Protein AF-0000000072198452 (afdb_homodimer)

Solvent-accessible surface area (backbone atoms only — not comparable to full-atom values): 25017 Å² total; per-residue (Å²): 133,79,61,36,68,46,79,46,77,54,96,35,30,36,38,36,30,39,40,25,77,79,42,23,43,56,44,74,64,35,28,50,48,46,24,50,48,25,53,50,46,51,69,32,73,66,43,48,20,36,39,40,35,26,49,73,62,66,16,22,9,52,8,63,56,63,75,68,47,45,84,46,49,59,67,57,41,48,54,49,42,50,37,44,30,51,18,30,51,33,44,50,61,31,46,46,51,34,31,21,17,34,52,14,34,17,26,36,54,22,34,26,47,37,62,29,29,79,38,34,29,28,10,53,82,19,39,41,33,43,56,34,18,57,30,19,35,52,62,34,42,41,37,44,54,48,43,25,72,48,41,30,59,47,53,36,42,44,24,41,48,36,53,40,71,38,45,29,66,57,30,38,73,50,44,68,25,79,41,69,37,56,80,89,39,18,56,63,53,45,50,54,56,43,54,56,51,68,77,45,53,54,60,58,50,28,52,50,50,54,56,70,52,32,66,38,75,45,52,70,70,59,42,58,55,47,50,56,52,55,57,58,55,42,70,78,28,59,42,49,60,41,45,56,49,20,57,75,67,72,47,82,62,78,77,69,60,80,131,80,60,36,68,47,77,46,78,54,96,35,29,36,38,36,30,38,40,26,77,79,41,24,43,55,43,74,66,36,28,50,48,46,25,50,49,25,53,50,44,50,71,33,74,66,44,46,20,35,40,41,34,26,48,71,64,64,17,22,9,52,8,61,56,65,74,68,53,68,83,66,49,60,68,59,41,47,55,48,47,51,38,44,31,52,19,31,52,33,45,50,60,32,46,47,49,35,30,19,17,33,52,14,33,18,26,36,54,23,35,26,47,37,62,28,28,56,33,33,31,27,11,54,84,19,38,41,33,44,54,35,52,83,76,77,48,64,67,71,43,49,37,66,59,49,42,26,69,46,41,32,63,69,53,36,43,44,24,41,77,65,51,40,70,39,45,29,67,57,30,37,74,48,44,68,24,80,40,68,37,56,79,90,38,18,58,62,52,44,51,54,50,44,54,40,31,70,63,27,24,55,60,26,34,31,51,47,49,53,48,51,54,32,67,80,80,45,44,50,59,59,42,43,55,49,28,43,54,54,45,59,55,35,58,77,28,57,33,22,41,41,16,35,44,19,58,77,65,73,49,80,61,78,72,69,62,82

Radius of gyration: 24.89 Å; Cα contacts (8 Å, |Δi|>4): 1132; chains: 2; bounding box: 63×72×49 Å

pLDDT: mean 96.45, std 3.93, range [54.02, 98.96]

InterPro domains:
  IPR001753 Enoyl-CoA hydratase/isomerase-like domain [PF00378] (8-257)
  IPR014748 Enoyl-CoA hydratase, C-terminal [G3DSA:1.10.12.10] (199-258)
  IPR018376 Enoyl-CoA hydratase/isomerase, conserved site [PS00166] (99-119)
  IPR029045 ClpP/crotonase-like domain superfamily [SSF52096] (3-257)

Structure (mmCIF, N/CA/C/O backbone):
data_AF-0000000072198452-model_v1
#
loop_
_entity.id
_entity.type
_entity.pdbx_description
1 polymer 'Enoyl-CoA hydratase'
#
loop_
_atom_site.group_PDB
_atom_site.id
_atom_site.type_symbol
_atom_site.label_atom_id
_atom_site.label_alt_id
_atom_site.label_comp_id
_atom_site.label_asym_id
_atom_site.label_entity_id
_atom_site.label_seq_id
_atom_site.pdbx_PDB_ins_code
_atom_site.Cartn_x
_atom_site.Cartn_y
_atom_site.Cartn_z
_atom_site.occupancy
_atom_site.B_iso_or_equiv
_atom_site.auth_seq_id
_atom_site.auth_comp_id
_atom_site.auth_asym_id
_atom_site.auth_atom_id
_atom_site.pdbx_PDB_model_num
ATOM 1 N N . MET A 1 1 ? 22.131 -27.338 -8.025 1 56.17 1 MET A N 1
ATOM 2 C CA . MET A 1 1 ? 20.803 -27.574 -8.586 1 56.17 1 MET A CA 1
ATOM 3 C C . MET A 1 1 ? 20.227 -26.292 -9.179 1 56.17 1 MET A C 1
ATOM 5 O O . MET A 1 1 ? 20.443 -25.204 -8.643 1 56.17 1 MET A O 1
ATOM 9 N N . THR A 1 2 ? 19.768 -26.283 -10.493 1 77.41 2 THR A N 1
ATOM 10 C CA . THR A 1 2 ? 19.337 -25.104 -11.237 1 77.41 2 THR A CA 1
ATOM 11 C C . THR A 1 2 ? 18.02 -24.567 -10.685 1 77.41 2 THR A C 1
ATOM 13 O O . THR A 1 2 ? 17.123 -25.34 -10.344 1 77.41 2 THR A O 1
ATOM 16 N N . ALA A 1 3 ? 17.979 -23.236 -10.314 1 84.78 3 ALA A N 1
ATOM 17 C CA . ALA A 1 3 ? 16.757 -22.562 -9.882 1 84.78 3 ALA A CA 1
ATOM 18 C C . ALA A 1 3 ? 15.572 -22.958 -10.757 1 84.78 3 ALA A C 1
ATOM 20 O O . ALA A 1 3 ? 15.677 -22.97 -11.986 1 84.78 3 ALA A O 1
ATOM 21 N N . GLN A 1 4 ? 14.522 -23.516 -10.159 1 91.65 4 GLN A N 1
ATOM 22 C CA . GLN A 1 4 ? 13.349 -23.936 -10.918 1 91.65 4 GLN A CA 1
ATOM 23 C C . GLN A 1 4 ? 12.08 -23.821 -10.079 1 91.65 4 GLN A C 1
ATOM 25 O O . GLN A 1 4 ? 12.149 -23.626 -8.863 1 91.65 4 GLN A O 1
ATOM 30 N N . ILE A 1 5 ? 11.031 -23.885 -10.752 1 97.95 5 ILE A N 1
ATOM 31 C CA . ILE A 1 5 ? 9.722 -24.057 -10.132 1 97.95 5 ILE A CA 1
ATOM 32 C C . ILE A 1 5 ? 9.252 -25.499 -10.309 1 97.95 5 ILE A C 1
ATOM 34 O O . ILE A 1 5 ? 9.124 -25.983 -11.437 1 97.95 5 ILE A O 1
ATOM 38 N N . LYS A 1 6 ? 9.099 -26.188 -9.209 1 98.36 6 LYS A N 1
ATOM 39 C CA . LYS A 1 6 ? 8.575 -27.55 -9.246 1 98.36 6 LYS A CA 1
ATOM 40 C C . LYS A 1 6 ? 7.05 -27.551 -9.316 1 98.36 6 LYS A C 1
ATOM 42 O O . LYS A 1 6 ? 6.39 -26.801 -8.595 1 98.36 6 LYS A O 1
ATOM 47 N N . LEU A 1 7 ? 6.538 -28.346 -10.152 1 98.28 7 LEU A N 1
ATOM 48 C CA . LEU A 1 7 ? 5.096 -28.409 -10.365 1 98.28 7 LEU A CA 1
ATOM 49 C C . LEU A 1 7 ? 4.552 -29.787 -9.999 1 98.28 7 LEU A C 1
ATOM 51 O O . LEU A 1 7 ? 5.104 -30.807 -10.416 1 98.28 7 LEU A O 1
ATOM 55 N N . GLU A 1 8 ? 3.598 -29.853 -9.182 1 98.2 8 GLU A N 1
ATOM 56 C CA . GLU A 1 8 ? 2.792 -31.037 -8.9 1 98.2 8 GLU A CA 1
ATOM 57 C C . GLU A 1 8 ? 1.31 -30.768 -9.147 1 98.2 8 GLU A C 1
ATOM 59 O O . GLU A 1 8 ? 0.81 -29.685 -8.836 1 98.2 8 GLU A O 1
ATOM 64 N N . ARG A 1 9 ? 0.645 -31.709 -9.727 1 96.94 9 ARG A N 1
ATOM 65 C CA . ARG A 1 9 ? -0.787 -31.597 -9.986 1 96.94 9 ARG A CA 1
ATOM 66 C C . ARG A 1 9 ? -1.569 -32.643 -9.198 1 96.94 9 ARG A C 1
ATOM 68 O O . ARG A 1 9 ? -1.19 -33.816 -9.167 1 96.94 9 ARG A O 1
ATOM 75 N N . GLU A 1 10 ? -2.539 -32.153 -8.496 1 93.8 10 GLU A N 1
ATOM 76 C CA . GLU A 1 10 ? -3.414 -33.08 -7.785 1 93.8 10 GLU A CA 1
ATOM 77 C C . GLU A 1 10 ? -4.814 -32.497 -7.613 1 93.8 10 GLU A C 1
ATOM 79 O O . GLU A 1 10 ? -4.967 -31.358 -7.165 1 93.8 10 GLU A O 1
ATOM 84 N N . ASN A 1 11 ? -5.918 -33.289 -7.933 1 92.86 11 ASN A N 1
ATOM 85 C CA . ASN A 1 11 ? -7.308 -32.936 -7.666 1 92.86 11 ASN A CA 1
ATOM 86 C C . ASN A 1 11 ? -7.637 -31.534 -8.17 1 92.86 11 ASN A C 1
ATOM 88 O O . ASN A 1 11 ? -8.181 -30.714 -7.428 1 92.86 11 ASN A O 1
ATOM 92 N N . HIS A 1 12 ? -7.269 -31.114 -9.364 1 95.43 12 HIS A N 1
ATOM 93 C CA . HIS A 1 12 ? -7.56 -29.862 -10.054 1 95.43 12 HIS A CA 1
ATOM 94 C C . HIS A 1 12 ? -6.751 -28.71 -9.469 1 95.43 12 HIS A C 1
ATOM 96 O O . HIS A 1 12 ? -7.08 -27.541 -9.686 1 95.43 12 HIS A O 1
ATOM 102 N N . ILE A 1 13 ? -5.705 -29.116 -8.615 1 97.91 13 ILE A N 1
ATOM 103 C CA . ILE A 1 13 ? -4.859 -28.109 -7.981 1 97.91 13 ILE A CA 1
ATOM 104 C C . ILE A 1 13 ? -3.422 -28.258 -8.475 1 97.91 13 ILE A C 1
ATOM 106 O O . ILE A 1 13 ? -2.888 -29.369 -8.525 1 97.91 13 ILE A O 1
ATOM 110 N N . ALA A 1 14 ? -2.826 -27.213 -8.889 1 98.57 14 ALA A N 1
ATOM 111 C CA . ALA A 1 14 ? -1.399 -27.163 -9.196 1 98.57 14 ALA A CA 1
ATOM 112 C C . ALA A 1 14 ? -0.604 -26.606 -8.018 1 98.57 14 ALA A C 1
ATOM 114 O O . ALA A 1 14 ? -0.889 -25.508 -7.533 1 98.57 14 ALA A O 1
ATOM 115 N N . LYS A 1 15 ? 0.279 -27.351 -7.562 1 98.7 15 LYS A N 1
ATOM 116 C CA . LYS A 1 15 ? 1.199 -26.898 -6.523 1 98.7 15 LYS A CA 1
ATOM 117 C C . LYS A 1 15 ? 2.544 -26.491 -7.119 1 98.7 15 LYS A C 1
ATOM 119 O O . LYS A 1 15 ? 3.225 -27.307 -7.743 1 98.7 15 LYS A O 1
ATOM 124 N N . LEU A 1 16 ? 2.906 -25.322 -6.926 1 98.76 16 LEU A N 1
ATOM 125 C CA . LEU A 1 16 ? 4.183 -24.787 -7.384 1 98.76 16 LEU A CA 1
ATOM 126 C C . LEU A 1 16 ? 5.121 -24.535 -6.208 1 98.76 16 LEU A C 1
ATOM 128 O O . LEU A 1 16 ? 4.72 -23.936 -5.207 1 98.76 16 LEU A O 1
ATOM 132 N N . THR A 1 17 ? 6.338 -24.957 -6.341 1 98.8 17 THR A N 1
ATOM 133 C CA . THR A 1 17 ? 7.349 -24.731 -5.314 1 98.8 17 THR A CA 1
ATOM 134 C C . THR A 1 17 ? 8.549 -23.986 -5.892 1 98.8 17 THR A C 1
ATOM 136 O O . THR A 1 17 ? 9.205 -24.475 -6.814 1 98.8 17 THR A O 1
ATOM 139 N N . ILE A 1 18 ? 8.769 -22.809 -5.387 1 98.59 18 ILE A N 1
ATOM 140 C CA . ILE A 1 18 ? 9.991 -22.101 -5.753 1 98.59 18 ILE A CA 1
ATOM 141 C C . ILE A 1 18 ? 11.203 -22.839 -5.19 1 98.59 18 ILE A C 1
ATOM 143 O O . ILE A 1 18 ? 11.358 -22.951 -3.971 1 98.59 18 ILE A O 1
ATOM 147 N N . SER A 1 19 ? 12.076 -23.306 -6.08 1 98.19 19 SER A N 1
ATOM 148 C CA . SER A 1 19 ? 13.2 -24.119 -5.629 1 98.19 19 SER A CA 1
ATOM 149 C C . SER A 1 19 ? 14.527 -23.55 -6.119 1 98.19 19 SER A C 1
ATOM 151 O O . SER A 1 19 ? 14.978 -23.871 -7.22 1 98.19 19 SER A O 1
ATOM 153 N N . ASN A 1 20 ? 15.13 -22.725 -5.344 1 97.34 20 ASN A N 1
ATOM 154 C CA . ASN A 1 20 ? 16.476 -22.174 -5.464 1 97.34 20 ASN A CA 1
ATOM 155 C C . ASN A 1 20 ? 17.102 -21.922 -4.095 1 97.34 20 ASN A C 1
ATOM 157 O O . ASN A 1 20 ? 17.369 -20.776 -3.731 1 97.34 20 ASN A O 1
ATOM 161 N N . PRO A 1 21 ? 17.233 -23.004 -3.294 1 93.43 21 PRO A N 1
ATOM 162 C CA . PRO A 1 21 ? 17.77 -22.834 -1.942 1 93.43 21 PRO A CA 1
ATOM 163 C C . PRO A 1 21 ? 19.155 -22.191 -1.932 1 93.43 21 PRO A C 1
ATOM 165 O O . PRO A 1 21 ? 19.892 -22.29 -2.917 1 93.43 21 PRO A O 1
ATOM 168 N N . PRO A 1 22 ? 19.49 -21.505 -0.949 1 94.45 22 PRO A N 1
ATOM 169 C CA . PRO A 1 22 ? 18.77 -21.497 0.327 1 94.45 22 PRO A CA 1
ATOM 170 C C . PRO A 1 22 ? 17.712 -20.399 0.4 1 94.45 22 PRO A C 1
ATOM 172 O O . PRO A 1 22 ? 16.812 -20.459 1.242 1 94.45 22 PRO A O 1
ATOM 175 N N . ALA A 1 23 ? 17.734 -19.39 -0.453 1 96.31 23 ALA A N 1
ATOM 176 C CA . ALA A 1 23 ? 16.903 -18.209 -0.236 1 96.31 23 ALA A CA 1
ATOM 177 C C . ALA A 1 23 ? 15.791 -18.122 -1.277 1 96.31 23 ALA A C 1
ATOM 179 O O . ALA A 1 23 ? 14.967 -17.205 -1.239 1 96.31 23 ALA A O 1
ATOM 180 N N . ASN A 1 24 ? 15.737 -19.081 -2.238 1 97.9 24 ASN A N 1
ATOM 181 C CA . ASN A 1 24 ? 14.714 -19.142 -3.277 1 97.9 24 ASN A CA 1
ATOM 182 C C . ASN A 1 24 ? 14.633 -17.835 -4.061 1 97.9 24 ASN A C 1
ATOM 184 O O . ASN A 1 24 ? 13.546 -17.288 -4.253 1 97.9 24 ASN A O 1
ATOM 188 N N . THR A 1 25 ? 15.77 -17.328 -4.512 1 97.65 25 THR A N 1
ATOM 189 C CA . THR A 1 25 ? 15.816 -16.114 -5.32 1 97.65 25 THR A CA 1
ATOM 190 C C . THR A 1 25 ? 15.323 -16.388 -6.738 1 97.65 25 THR A C 1
ATOM 192 O O . THR A 1 25 ? 15.499 -17.492 -7.259 1 97.65 25 THR A O 1
ATOM 195 N N . TRP A 1 26 ? 14.83 -15.371 -7.313 1 97.73 26 TRP A N 1
ATOM 196 C CA . TRP A 1 26 ? 14.35 -15.453 -8.689 1 97.73 26 TRP A CA 1
ATOM 197 C C . TRP A 1 26 ? 15.495 -15.262 -9.678 1 97.73 26 TRP A C 1
ATOM 199 O O . TRP A 1 26 ? 16.371 -14.419 -9.468 1 97.73 26 TRP A O 1
ATOM 209 N N . THR A 1 27 ? 15.48 -15.995 -10.702 1 96.68 27 THR A N 1
ATOM 210 C CA . THR A 1 27 ? 16.344 -15.817 -11.864 1 96.68 27 THR A CA 1
ATOM 211 C C . THR A 1 27 ? 15.52 -15.493 -13.107 1 96.68 27 THR A C 1
ATOM 213 O O . THR A 1 27 ? 14.298 -15.652 -13.106 1 96.68 27 THR A O 1
ATOM 216 N N . LEU A 1 28 ? 16.238 -15.013 -14.101 1 96.07 28 LEU A N 1
ATOM 217 C CA . LEU A 1 28 ? 15.542 -14.765 -15.359 1 96.07 28 LEU A CA 1
ATOM 218 C C . LEU A 1 28 ? 14.83 -16.024 -15.843 1 96.07 28 LEU A C 1
ATOM 220 O O . LEU A 1 28 ? 13.684 -15.96 -16.293 1 96.07 28 LEU A O 1
ATOM 224 N N . GLU A 1 29 ? 15.438 -17.114 -15.68 1 96.47 29 GLU A N 1
ATOM 225 C CA . GLU A 1 29 ? 14.896 -18.392 -16.132 1 96.47 29 GLU A CA 1
ATOM 226 C C . GLU A 1 29 ? 13.662 -18.784 -15.324 1 96.47 29 GLU A C 1
ATOM 228 O O . GLU A 1 29 ? 12.637 -19.166 -15.893 1 96.47 29 GLU A O 1
ATOM 233 N N . SER A 1 30 ? 13.762 -18.724 -14.032 1 97.7 30 SER A N 1
ATOM 234 C CA . SER A 1 30 ? 12.632 -19.141 -13.208 1 97.7 30 SER A CA 1
ATOM 235 C C . SER A 1 30 ? 11.455 -18.182 -13.358 1 97.7 30 SER A C 1
ATOM 237 O O . SER A 1 30 ? 10.297 -18.595 -13.272 1 97.7 30 SER A O 1
ATOM 239 N N . LEU A 1 31 ? 11.699 -16.9 -13.568 1 98.26 31 LEU A N 1
ATOM 240 C CA . LEU A 1 31 ? 10.633 -15.939 -13.833 1 98.26 31 LEU A CA 1
ATOM 241 C C . LEU A 1 31 ? 9.913 -16.272 -15.136 1 98.26 31 LEU A C 1
ATOM 243 O O . LEU A 1 31 ? 8.681 -16.267 -15.187 1 98.26 31 LEU A O 1
ATOM 247 N N . ASN A 1 32 ? 10.674 -16.542 -16.141 1 98.19 32 ASN A N 1
ATOM 248 C CA . ASN A 1 32 ? 10.071 -16.95 -17.406 1 98.19 32 ASN A CA 1
ATOM 249 C C . ASN A 1 32 ? 9.277 -18.244 -17.256 1 98.19 32 ASN A C 1
ATOM 251 O O . ASN A 1 32 ? 8.204 -18.39 -17.845 1 98.19 32 ASN A O 1
ATOM 255 N N . GLN A 1 33 ? 9.8 -19.132 -16.527 1 98.59 33 GLN A N 1
ATOM 256 C CA . GLN A 1 33 ? 9.098 -20.38 -16.248 1 98.59 33 GLN A CA 1
ATOM 257 C C . GLN A 1 33 ? 7.761 -20.117 -15.561 1 98.59 33 GLN A C 1
ATOM 259 O O . GLN A 1 33 ? 6.747 -20.724 -15.912 1 98.59 33 GLN A O 1
ATOM 264 N N . LEU A 1 34 ? 7.749 -19.25 -14.58 1 98.64 34 LEU A N 1
ATOM 265 C CA . LEU A 1 34 ? 6.509 -18.923 -13.883 1 98.64 34 LEU A CA 1
ATOM 266 C C . LEU A 1 34 ? 5.476 -18.354 -14.849 1 98.64 34 LEU A C 1
ATOM 268 O O . LEU A 1 34 ? 4.3 -18.722 -14.794 1 98.64 34 LEU A O 1
ATOM 272 N N . LYS A 1 35 ? 5.908 -17.412 -15.656 1 98.67 35 LYS A N 1
ATOM 273 C CA . LYS A 1 35 ? 5.022 -16.833 -16.662 1 98.67 35 LYS A CA 1
ATOM 274 C C . LYS A 1 35 ? 4.398 -17.918 -17.536 1 98.67 35 LYS A C 1
ATOM 276 O O . LYS A 1 35 ? 3.179 -17.955 -17.714 1 98.67 35 LYS A O 1
ATOM 281 N N . GLU A 1 36 ? 5.197 -18.786 -17.989 1 98.57 36 GLU A N 1
ATOM 282 C CA . GLU A 1 36 ? 4.738 -19.854 -18.872 1 98.57 36 GLU A CA 1
ATOM 283 C C . GLU A 1 36 ? 3.787 -20.801 -18.146 1 98.57 36 GLU A C 1
ATOM 285 O O . GLU A 1 36 ? 2.756 -21.195 -18.696 1 98.57 36 GLU A O 1
ATOM 290 N N . LEU A 1 37 ? 4.159 -21.145 -16.94 1 98.46 37 LEU A N 1
ATOM 291 C CA . LEU A 1 37 ? 3.321 -22.044 -16.153 1 98.46 37 LEU A CA 1
ATOM 292 C C . LEU A 1 37 ? 1.958 -21.417 -15.88 1 98.46 37 LEU A C 1
ATOM 294 O O . LEU A 1 37 ? 0.931 -22.093 -15.968 1 98.46 37 LEU A O 1
ATOM 298 N N . ALA A 1 38 ? 1.957 -20.153 -15.501 1 98.48 38 ALA A N 1
ATOM 299 C CA . ALA A 1 38 ? 0.697 -19.469 -15.223 1 98.48 38 ALA A CA 1
ATOM 300 C C . ALA A 1 38 ? -0.224 -19.501 -16.44 1 98.48 38 ALA A C 1
ATOM 302 O O . ALA A 1 38 ? -1.42 -19.778 -16.314 1 98.48 38 ALA A O 1
ATOM 303 N N . ILE A 1 39 ? 0.309 -19.244 -17.573 1 98.22 39 ILE A N 1
ATOM 304 C CA . ILE A 1 39 ? -0.455 -19.231 -18.815 1 98.22 39 ILE A CA 1
ATOM 305 C C . ILE A 1 39 ? -0.933 -20.644 -19.142 1 98.22 39 ILE A C 1
ATOM 307 O O . ILE A 1 39 ? -2.105 -20.85 -19.468 1 98.22 39 ILE A O 1
ATOM 311 N N . GLU A 1 40 ? 0.002 -21.616 -19.018 1 98.12 40 GLU A N 1
ATOM 312 C CA . GLU A 1 40 ? -0.327 -23.013 -19.285 1 98.12 40 GLU A CA 1
ATOM 313 C C . GLU A 1 40 ? -1.455 -23.497 -18.379 1 98.12 40 GLU A C 1
ATOM 315 O O . GLU A 1 40 ? -2.41 -24.121 -18.847 1 98.12 40 GLU A O 1
ATOM 320 N N . LEU A 1 41 ? -1.324 -23.237 -17.165 1 97.69 41 LEU A N 1
ATOM 321 C CA . LEU A 1 41 ? -2.289 -23.716 -16.18 1 97.69 41 LEU A CA 1
ATOM 322 C C . LEU A 1 41 ? -3.639 -23.033 -16.367 1 97.69 41 LEU A C 1
ATOM 324 O O . LEU A 1 41 ? -4.685 -23.641 -16.13 1 97.69 41 LEU A O 1
ATOM 328 N N . SER A 1 42 ? -3.665 -21.797 -16.806 1 96.28 42 SER A N 1
ATOM 329 C CA . SER A 1 42 ? -4.907 -21.093 -17.11 1 96.28 42 SER A CA 1
ATOM 330 C C . SER A 1 42 ? -5.639 -21.742 -18.28 1 96.28 42 SER A C 1
ATOM 332 O O . SER A 1 42 ? -6.868 -21.688 -18.357 1 96.28 42 SER A O 1
ATOM 334 N N . ASN A 1 43 ? -4.87 -22.323 -19.129 1 95.35 43 ASN A N 1
ATOM 335 C CA . ASN A 1 43 ? -5.442 -22.934 -20.324 1 95.35 43 ASN A CA 1
ATOM 336 C C . ASN A 1 43 ? -5.772 -24.407 -20.096 1 95.35 43 ASN A C 1
ATOM 338 O O . ASN A 1 43 ? -6.321 -25.068 -20.979 1 95.35 43 ASN A O 1
ATOM 342 N N . ASP A 1 44 ? -5.367 -24.94 -18.997 1 95.35 44 ASP A N 1
ATOM 343 C CA . ASP A 1 44 ? -5.684 -26.316 -18.626 1 95.35 44 ASP A CA 1
ATOM 344 C C . ASP A 1 44 ? -7.018 -26.392 -17.888 1 95.35 44 ASP A C 1
ATOM 346 O O . ASP A 1 44 ? -7.101 -26.047 -16.708 1 95.35 44 ASP A O 1
ATOM 350 N N . ARG A 1 45 ? -8.014 -26.911 -18.478 1 92.66 45 ARG A N 1
ATOM 351 C CA . ARG A 1 45 ? -9.379 -26.925 -17.964 1 92.66 45 ARG A CA 1
ATOM 352 C C . ARG A 1 45 ? -9.489 -27.81 -16.727 1 92.66 45 ARG A C 1
ATOM 354 O O . ARG A 1 45 ? -10.489 -27.759 -16.007 1 92.66 45 ARG A O 1
ATOM 361 N N . SER A 1 46 ? -8.494 -28.607 -16.52 1 94.67 46 SER A N 1
ATOM 362 C CA . SER A 1 46 ? -8.544 -29.502 -15.368 1 94.67 46 SER A CA 1
ATOM 363 C C . SER A 1 46 ? -7.987 -28.827 -14.119 1 94.67 46 SER A C 1
ATOM 365 O O . SER A 1 46 ? -8.056 -29.386 -13.022 1 94.67 46 SER A O 1
ATOM 367 N N . ILE A 1 47 ? -7.442 -27.654 -14.204 1 96.68 47 ILE A N 1
ATOM 368 C CA . ILE A 1 47 ? -6.841 -26.958 -13.071 1 96.68 47 ILE A CA 1
ATOM 369 C C . ILE A 1 47 ? -7.719 -25.777 -12.665 1 96.68 47 ILE A C 1
ATOM 371 O O . ILE A 1 47 ? -8.009 -24.901 -13.484 1 96.68 47 ILE A O 1
ATOM 375 N N . TYR A 1 48 ? -8.111 -25.771 -11.368 1 96.92 48 TYR A N 1
ATOM 376 C CA . TYR A 1 48 ? -9.021 -24.748 -10.865 1 96.92 48 TYR A CA 1
ATOM 377 C C . TYR A 1 48 ? -8.305 -23.805 -9.905 1 96.92 48 TYR A C 1
ATOM 379 O O . TYR A 1 48 ? -8.757 -22.68 -9.678 1 96.92 48 TYR A O 1
ATOM 387 N N . ALA A 1 49 ? -7.236 -24.314 -9.308 1 98.18 49 ALA A N 1
ATOM 388 C CA . ALA A 1 49 ? -6.522 -23.527 -8.306 1 98.18 49 ALA A CA 1
ATOM 389 C C . ALA A 1 49 ? -5.02 -23.793 -8.369 1 98.18 49 ALA A C 1
ATOM 391 O O . ALA A 1 49 ? -4.585 -24.802 -8.928 1 98.18 49 ALA A O 1
ATOM 392 N N . LEU A 1 50 ? -4.358 -22.859 -7.864 1 98.4 50 LEU A N 1
ATOM 393 C CA . LEU A 1 50 ? -2.901 -22.904 -7.805 1 98.4 50 LEU A CA 1
ATOM 394 C C . LEU A 1 50 ? -2.4 -22.503 -6.421 1 98.4 50 LEU A C 1
ATOM 396 O O . LEU A 1 50 ? -2.897 -21.54 -5.832 1 98.4 50 LEU A O 1
ATOM 400 N N . VAL A 1 51 ? -1.473 -23.316 -5.839 1 98.86 51 VAL A N 1
ATOM 401 C CA . VAL A 1 51 ? -0.836 -22.994 -4.566 1 98.86 51 VAL A CA 1
ATOM 402 C C . VAL A 1 51 ? 0.66 -22.775 -4.777 1 98.86 51 VAL A C 1
ATOM 404 O O . VAL A 1 51 ? 1.335 -23.606 -5.39 1 98.86 51 VAL A O 1
ATOM 407 N N . LEU A 1 52 ? 1.166 -21.681 -4.357 1 98.91 52 LEU A N 1
ATOM 408 C CA . LEU A 1 52 ? 2.573 -21.319 -4.489 1 98.91 52 LEU A CA 1
ATOM 409 C C . LEU A 1 52 ? 3.263 -21.314 -3.13 1 98.91 52 LEU A C 1
ATOM 411 O O . LEU A 1 52 ? 2.77 -20.701 -2.181 1 98.91 52 LEU A O 1
ATOM 415 N N . THR A 1 53 ? 4.385 -22.042 -2.998 1 98.84 53 THR A N 1
ATOM 416 C CA . THR A 1 53 ? 5.143 -22.078 -1.752 1 98.84 53 THR A CA 1
ATOM 417 C C . THR A 1 53 ? 6.643 -22.1 -2.032 1 98.84 53 THR A C 1
ATOM 419 O O . THR A 1 53 ? 7.063 -22.199 -3.186 1 98.84 53 THR A O 1
ATOM 422 N N . GLY A 1 54 ? 7.458 -21.838 -0.992 1 98.58 54 GLY A N 1
ATOM 423 C CA . GLY A 1 54 ? 8.905 -21.903 -1.119 1 98.58 54 GLY A CA 1
ATOM 424 C C . GLY A 1 54 ? 9.494 -23.194 -0.584 1 98.58 54 GLY A C 1
ATOM 425 O O . GLY A 1 54 ? 9.011 -23.738 0.411 1 98.58 54 GLY A O 1
ATOM 426 N N . GLU A 1 55 ? 10.521 -23.637 -1.229 1 98.05 55 GLU A N 1
ATOM 427 C CA . GLU A 1 55 ? 11.212 -24.829 -0.747 1 98.05 55 GLU A CA 1
ATOM 428 C C . GLU A 1 55 ? 11.945 -24.55 0.563 1 98.05 55 GLU A C 1
ATOM 430 O O . GLU A 1 55 ? 12.634 -23.536 0.691 1 98.05 55 GLU A O 1
ATOM 435 N N . GLY A 1 56 ? 11.8 -25.448 1.53 1 95.98 56 GLY A N 1
ATOM 436 C CA . GLY A 1 56 ? 12.463 -25.283 2.814 1 95.98 56 GLY A CA 1
ATOM 437 C C . GLY A 1 56 ? 11.618 -24.535 3.829 1 95.98 56 GLY A C 1
ATOM 438 O O . GLY A 1 56 ? 10.409 -24.383 3.646 1 95.98 56 GLY A O 1
ATOM 439 N N . GLU A 1 57 ? 12.299 -24.022 4.889 1 94.26 57 GLU A N 1
ATOM 440 C CA . GLU A 1 57 ? 11.507 -23.478 5.989 1 94.26 57 GLU A CA 1
ATOM 441 C C . GLU A 1 57 ? 11.929 -22.048 6.316 1 94.26 57 GLU A C 1
ATOM 443 O O . GLU A 1 57 ? 11.229 -21.34 7.044 1 94.26 57 GLU A O 1
ATOM 448 N N . LYS A 1 58 ? 12.998 -21.647 5.762 1 96.93 58 LYS A N 1
ATOM 449 C CA . LYS A 1 58 ? 13.543 -20.36 6.183 1 96.93 58 LYS A CA 1
ATOM 450 C C . LYS A 1 58 ? 13.022 -19.228 5.302 1 96.93 58 LYS A C 1
ATOM 452 O O . LYS A 1 58 ? 12.616 -18.178 5.806 1 96.93 58 LYS A O 1
ATOM 457 N N . PHE A 1 59 ? 13.094 -19.508 3.971 1 97.97 59 PHE A N 1
ATOM 458 C CA . PHE A 1 59 ? 12.655 -18.481 3.033 1 97.97 59 PHE A CA 1
ATOM 459 C C . PHE A 1 59 ? 11.489 -18.982 2.189 1 97.97 59 PHE A C 1
ATOM 461 O O . PHE A 1 59 ? 11.535 -20.091 1.654 1 97.97 59 PHE A O 1
ATOM 468 N N . PHE A 1 60 ? 10.458 -18.252 2.144 1 98.69 60 PHE A N 1
ATOM 469 C CA . PHE A 1 60 ? 9.538 -18.365 1.018 1 98.69 60 PHE A CA 1
ATOM 470 C C . PHE A 1 60 ? 10.221 -17.957 -0.282 1 98.69 60 PHE A C 1
ATOM 472 O O . PHE A 1 60 ? 10.408 -18.785 -1.177 1 98.69 60 PHE A O 1
ATOM 479 N N . SER A 1 61 ? 10.73 -16.688 -0.257 1 98.6 61 SER A N 1
ATOM 480 C CA . SER A 1 61 ? 11.623 -16.174 -1.291 1 98.6 61 SER A CA 1
ATOM 481 C C . SER A 1 61 ? 12.263 -14.857 -0.865 1 98.6 61 SER A C 1
ATOM 483 O O . SER A 1 61 ? 11.591 -13.987 -0.307 1 98.6 61 SER A O 1
ATOM 485 N N . ALA A 1 62 ? 13.526 -14.705 -1.213 1 97.35 62 ALA A N 1
ATOM 486 C CA . ALA A 1 62 ? 14.262 -13.49 -0.874 1 97.35 62 ALA A CA 1
ATOM 487 C C . ALA A 1 62 ? 14.272 -12.51 -2.044 1 97.35 62 ALA A C 1
ATOM 489 O O . ALA A 1 62 ? 14.987 -11.506 -2.015 1 97.35 62 ALA A O 1
ATOM 490 N N . GLY A 1 63 ? 13.572 -12.844 -3.058 1 96.73 63 GLY A N 1
ATOM 491 C CA . GLY A 1 63 ? 13.478 -11.933 -4.188 1 96.73 63 GLY A CA 1
ATOM 492 C C . GLY A 1 63 ? 14.649 -12.047 -5.145 1 96.73 63 GLY A C 1
ATOM 493 O O . GLY A 1 63 ? 15.091 -13.152 -5.466 1 96.73 63 GLY A O 1
ATOM 494 N N . ALA A 1 64 ? 15.089 -10.967 -5.684 1 94.2 64 ALA A N 1
ATOM 495 C CA . ALA A 1 64 ? 16.14 -10.937 -6.698 1 94.2 64 ALA A CA 1
ATOM 496 C C . ALA A 1 64 ? 17.522 -11.051 -6.06 1 94.2 64 ALA A C 1
ATOM 498 O O . ALA A 1 64 ? 17.723 -10.624 -4.921 1 94.2 64 ALA A O 1
ATOM 499 N N . ASP A 1 65 ? 18.393 -11.644 -6.832 1 92.99 65 ASP A N 1
ATOM 500 C CA . ASP A 1 65 ? 19.811 -11.563 -6.495 1 92.99 65 ASP A CA 1
ATOM 501 C C . ASP A 1 65 ? 20.379 -10.187 -6.838 1 92.99 65 ASP A C 1
ATOM 503 O O . ASP A 1 65 ? 20.45 -9.814 -8.011 1 92.99 65 ASP A O 1
ATOM 507 N N . LEU A 1 66 ? 20.81 -9.481 -5.893 1 92.73 66 LEU A N 1
ATOM 508 C CA . LEU A 1 66 ? 21.229 -8.093 -6.053 1 92.73 66 LEU A CA 1
ATOM 509 C C . LEU A 1 66 ? 22.457 -7.996 -6.952 1 92.73 66 LEU A C 1
ATOM 511 O O . LEU A 1 66 ? 22.765 -6.923 -7.476 1 92.73 66 LEU A O 1
ATOM 515 N N . ASN A 1 67 ? 23.211 -9.11 -7.09 1 92.42 67 ASN A N 1
ATOM 516 C CA . ASN A 1 67 ? 24.352 -9.121 -7.999 1 92.42 67 ASN A CA 1
ATOM 517 C C . ASN A 1 67 ? 23.94 -8.74 -9.419 1 92.42 67 ASN A C 1
ATOM 519 O O . ASN A 1 67 ? 24.74 -8.183 -10.173 1 92.42 67 ASN A O 1
ATOM 523 N N . ASN A 1 68 ? 22.699 -8.963 -9.679 1 91.23 68 ASN A N 1
ATOM 524 C CA . ASN A 1 68 ? 22.186 -8.68 -11.015 1 91.23 68 ASN A CA 1
ATOM 525 C C . ASN A 1 68 ? 22.126 -7.18 -11.287 1 91.23 68 ASN A C 1
ATOM 527 O O . ASN A 1 68 ? 21.961 -6.759 -12.434 1 91.23 68 ASN A O 1
ATOM 531 N N . PHE A 1 69 ? 22.31 -6.381 -10.249 1 92.74 69 PHE A N 1
ATOM 532 C CA . PHE A 1 69 ? 22.135 -4.942 -10.403 1 92.74 69 PHE A CA 1
ATOM 533 C C . PHE A 1 69 ? 23.416 -4.199 -10.043 1 92.74 69 PHE A C 1
ATOM 535 O O . PHE A 1 69 ? 23.458 -2.968 -10.083 1 92.74 69 PHE A O 1
ATOM 542 N N . ALA A 1 70 ? 24.394 -4.877 -9.675 1 91.34 70 ALA A N 1
ATOM 543 C CA . ALA A 1 70 ? 25.616 -4.308 -9.112 1 91.34 70 ALA A CA 1
ATOM 544 C C . ALA A 1 70 ? 26.387 -3.517 -10.165 1 91.34 70 ALA A C 1
ATOM 546 O O . ALA A 1 70 ? 27.051 -2.528 -9.844 1 91.34 70 ALA A O 1
ATOM 547 N N . SER A 1 71 ? 26.325 -3.913 -11.427 1 89.54 71 SER A N 1
ATOM 548 C CA . SER A 1 71 ? 27.097 -3.299 -12.502 1 89.54 71 SER A CA 1
ATOM 549 C C . SER A 1 71 ? 26.504 -1.954 -12.909 1 89.54 71 SER A C 1
ATOM 551 O O . SER A 1 71 ? 27.162 -1.157 -13.581 1 89.54 71 SER A O 1
ATOM 553 N N . GLY A 1 72 ? 25.242 -1.79 -12.593 1 88.99 72 GLY A N 1
ATOM 554 C CA . GLY A 1 72 ? 24.56 -0.588 -13.047 1 88.99 72 GLY A CA 1
ATOM 555 C C . GLY A 1 72 ? 24.131 -0.658 -14.5 1 88.99 72 GLY A C 1
ATOM 556 O O . GLY A 1 72 ? 23.709 0.346 -15.078 1 88.99 72 GLY A O 1
ATOM 557 N N . ASP A 1 73 ? 24.232 -1.826 -15.096 1 91.19 73 ASP A N 1
ATOM 558 C CA . ASP A 1 73 ? 23.849 -2.014 -16.492 1 91.19 73 ASP A CA 1
ATOM 559 C C . ASP A 1 73 ? 22.336 -1.908 -16.667 1 91.19 73 ASP A C 1
ATOM 561 O O . ASP A 1 73 ? 21.594 -2.803 -16.256 1 91.19 73 ASP A O 1
ATOM 565 N N . LYS A 1 74 ? 21.981 -0.919 -17.353 1 92.36 74 LYS A N 1
ATOM 566 C CA . LYS A 1 74 ? 20.563 -0.612 -17.517 1 92.36 74 LYS A CA 1
ATOM 567 C C . LYS A 1 74 ? 19.861 -1.683 -18.346 1 92.36 74 LYS A C 1
ATOM 569 O O . LYS A 1 74 ? 18.69 -1.99 -18.11 1 92.36 74 LYS A O 1
ATOM 574 N N . SER A 1 75 ? 20.519 -2.232 -19.321 1 94.1 75 SER A N 1
ATOM 575 C CA . SER A 1 75 ? 19.914 -3.255 -20.167 1 94.1 75 SER A CA 1
ATOM 576 C C . SER A 1 75 ? 19.6 -4.517 -19.371 1 94.1 75 SER A C 1
ATOM 578 O O . SER A 1 75 ? 18.507 -5.074 -19.485 1 94.1 75 SER A O 1
ATOM 580 N N . GLN A 1 76 ? 20.526 -4.898 -18.596 1 93.41 76 GLN A N 1
ATOM 581 C CA . GLN A 1 76 ? 20.312 -6.066 -17.748 1 93.41 76 GLN A CA 1
ATOM 582 C C . GLN A 1 76 ? 19.192 -5.818 -16.742 1 93.41 76 GLN A C 1
ATOM 584 O O . GLN A 1 76 ? 18.364 -6.698 -16.497 1 93.41 76 GLN A O 1
ATOM 589 N N . ALA A 1 77 ? 19.236 -4.651 -16.197 1 94.43 77 ALA A N 1
ATOM 590 C CA . ALA A 1 77 ? 18.194 -4.276 -15.245 1 94.43 77 ALA A CA 1
ATOM 591 C C . ALA A 1 77 ? 16.817 -4.294 -15.903 1 94.43 77 ALA A C 1
ATOM 593 O O . ALA A 1 77 ? 15.839 -4.737 -15.297 1 94.43 77 ALA A O 1
ATOM 594 N N . ALA A 1 78 ? 16.752 -3.806 -17.132 1 95.75 78 ALA A N 1
ATOM 595 C CA . ALA A 1 78 ? 15.497 -3.788 -17.879 1 95.75 78 ALA A CA 1
ATOM 596 C C . ALA A 1 78 ? 14.972 -5.203 -18.104 1 95.75 78 ALA A C 1
ATOM 598 O O . ALA A 1 78 ? 13.782 -5.467 -17.915 1 95.75 78 ALA A O 1
ATOM 599 N N . ASP A 1 79 ? 15.838 -6.073 -18.482 1 96 79 ASP A N 1
ATOM 600 C CA . ASP A 1 79 ? 15.45 -7.462 -18.71 1 96 79 ASP A CA 1
ATOM 601 C C . ASP A 1 79 ? 14.851 -8.079 -17.448 1 96 79 ASP A C 1
ATOM 603 O O . ASP A 1 79 ? 13.811 -8.739 -17.508 1 96 79 ASP A O 1
ATOM 607 N N . MET A 1 80 ? 15.485 -7.79 -16.362 1 95.43 80 MET A N 1
ATOM 608 C CA . MET A 1 80 ? 15.011 -8.338 -15.094 1 95.43 80 MET A CA 1
ATOM 609 C C . MET A 1 80 ? 13.673 -7.721 -14.7 1 95.43 80 MET A C 1
ATOM 611 O O . MET A 1 80 ? 12.747 -8.434 -14.311 1 95.43 80 MET A O 1
ATOM 615 N N . ALA A 1 81 ? 13.579 -6.436 -14.811 1 96.24 81 ALA A N 1
ATOM 616 C CA . ALA A 1 81 ? 12.351 -5.733 -14.449 1 96.24 81 ALA A CA 1
ATOM 617 C C . ALA A 1 81 ? 11.167 -6.239 -15.268 1 96.24 81 ALA A C 1
ATOM 619 O O . ALA A 1 81 ? 10.086 -6.48 -14.725 1 96.24 81 ALA A O 1
ATOM 620 N N . PHE A 1 82 ? 11.35 -6.448 -16.543 1 97.14 82 PHE A N 1
ATOM 621 C CA . PHE A 1 82 ? 10.294 -6.936 -17.423 1 97.14 82 PHE A CA 1
ATOM 622 C C . PHE A 1 82 ? 9.925 -8.374 -17.079 1 97.14 82 PHE A C 1
ATOM 624 O O . PHE A 1 82 ? 8.744 -8.725 -17.043 1 97.14 82 PHE A O 1
ATOM 631 N N . ALA A 1 83 ? 10.935 -9.153 -16.825 1 97.78 83 ALA A N 1
ATOM 632 C CA . ALA A 1 83 ? 10.672 -10.549 -16.484 1 97.78 83 ALA A CA 1
ATOM 633 C C . ALA A 1 83 ? 9.855 -10.655 -15.2 1 97.78 83 ALA A C 1
ATOM 635 O O . ALA A 1 83 ? 8.891 -11.42 -15.132 1 97.78 83 ALA A O 1
ATOM 636 N N . PHE A 1 84 ? 10.217 -9.877 -14.198 1 98.02 84 PHE A N 1
ATOM 637 C CA . PHE A 1 84 ? 9.456 -9.829 -12.956 1 98.02 84 PHE A CA 1
ATOM 638 C C . PHE A 1 84 ? 8.012 -9.421 -13.222 1 98.02 84 PHE A C 1
ATOM 640 O O . PHE A 1 84 ? 7.08 -10.115 -12.811 1 98.02 84 PHE A O 1
ATOM 647 N N . GLY A 1 85 ? 7.86 -8.303 -13.868 1 97.77 85 GLY A N 1
ATOM 648 C CA . GLY A 1 85 ? 6.535 -7.77 -14.141 1 97.77 85 GLY A CA 1
ATOM 649 C C . GLY A 1 85 ? 5.648 -8.738 -14.902 1 97.77 85 GLY A C 1
ATOM 650 O O . GLY A 1 85 ? 4.517 -9.006 -14.491 1 97.77 85 GLY A O 1
ATOM 651 N N . GLU A 1 86 ? 6.159 -9.298 -15.975 1 97.97 86 GLU A N 1
ATOM 652 C CA . GLU A 1 86 ? 5.381 -10.194 -16.826 1 97.97 86 GLU A CA 1
ATOM 653 C C . GLU A 1 86 ? 4.994 -11.467 -16.079 1 97.97 86 GLU A C 1
ATOM 655 O O . GLU A 1 86 ? 3.873 -11.959 -16.22 1 97.97 86 GLU A O 1
ATOM 660 N N . ALA A 1 87 ? 5.928 -11.97 -15.338 1 98.64 87 ALA A N 1
ATOM 661 C CA . ALA A 1 87 ? 5.664 -13.205 -14.604 1 98.64 87 ALA A CA 1
ATOM 662 C C . ALA A 1 87 ? 4.568 -12.999 -13.562 1 98.64 87 ALA A C 1
ATOM 664 O O . ALA A 1 87 ? 3.615 -13.78 -13.492 1 98.64 87 ALA A O 1
ATOM 665 N N . PHE A 1 88 ? 4.667 -11.964 -12.791 1 98.75 88 PHE A N 1
ATOM 666 C CA . PHE A 1 88 ? 3.734 -11.753 -11.691 1 98.75 88 PHE A CA 1
ATOM 667 C C . PHE A 1 88 ? 2.383 -11.277 -12.21 1 98.75 88 PHE A C 1
ATOM 669 O O . PHE A 1 88 ? 1.341 -11.603 -11.638 1 98.75 88 PHE A O 1
ATOM 676 N N . GLU A 1 89 ? 2.361 -10.541 -13.302 1 98.1 89 GLU A N 1
ATOM 677 C CA . GLU A 1 89 ? 1.102 -10.167 -13.939 1 98.1 89 GLU A CA 1
ATOM 678 C C . GLU A 1 89 ? 0.387 -11.389 -14.509 1 98.1 89 GLU A C 1
ATOM 680 O O . GLU A 1 89 ? -0.839 -11.49 -14.429 1 98.1 89 GLU A O 1
ATOM 685 N N . ALA A 1 90 ? 1.194 -12.29 -15.103 1 98.47 90 ALA A N 1
ATOM 686 C CA . ALA A 1 90 ? 0.604 -13.529 -15.603 1 98.47 90 ALA A C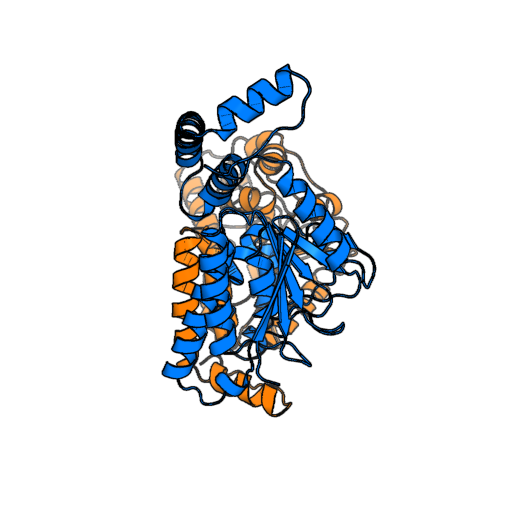A 1
ATOM 687 C C . ALA A 1 90 ? -0.017 -14.338 -14.468 1 98.47 90 ALA A C 1
ATOM 689 O O . ALA A 1 90 ? -1.106 -14.896 -14.619 1 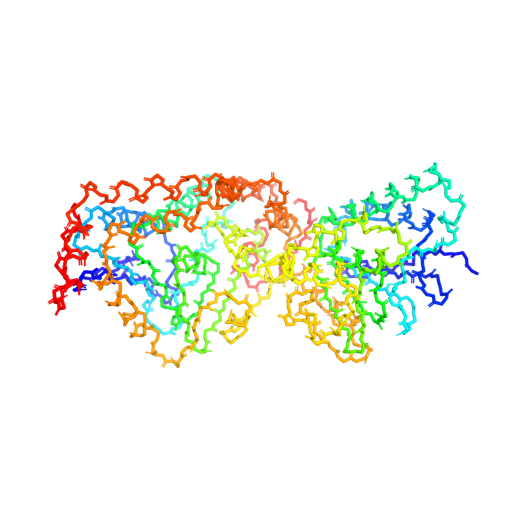98.47 90 ALA A O 1
ATOM 690 N N . LEU A 1 91 ? 0.665 -14.406 -13.381 1 98.67 91 LEU A N 1
ATOM 691 C CA . LEU A 1 91 ? 0.146 -15.114 -12.216 1 98.67 91 LEU A CA 1
ATOM 692 C C . LEU A 1 91 ? -1.139 -14.464 -11.712 1 98.67 91 LEU A C 1
ATOM 694 O O . LEU A 1 91 ? -2.11 -15.157 -11.401 1 98.67 91 LEU A O 1
ATOM 698 N N . SER A 1 92 ? -1.146 -13.162 -11.614 1 98.1 92 SER A N 1
ATOM 699 C CA . SER A 1 92 ? -2.317 -12.41 -11.174 1 98.1 92 SER A CA 1
ATOM 700 C C . SER A 1 92 ? -3.505 -12.646 -12.1 1 98.1 92 SER A C 1
ATOM 702 O O . SER A 1 92 ? -4.657 -12.611 -11.662 1 98.1 92 SER A O 1
ATOM 704 N N . ALA A 1 93 ? -3.202 -12.938 -13.322 1 97.06 93 ALA A N 1
ATOM 705 C CA . ALA A 1 93 ? -4.238 -13.098 -14.339 1 97.06 93 ALA A CA 1
ATOM 706 C C . ALA A 1 93 ? -4.678 -14.555 -14.449 1 97.06 93 ALA A C 1
ATOM 708 O O . ALA A 1 93 ? -5.522 -14.894 -15.281 1 97.06 93 ALA A O 1
ATOM 709 N N . PHE A 1 94 ? -4.09 -15.432 -13.691 1 98.07 94 PHE A N 1
ATOM 710 C CA . PHE A 1 94 ? -4.486 -16.835 -13.688 1 98.07 94 PHE A CA 1
ATOM 711 C C . PHE A 1 94 ? -5.998 -16.971 -13.548 1 98.07 94 PHE A C 1
ATOM 713 O O . PHE A 1 94 ? -6.607 -16.326 -12.691 1 98.07 94 PHE A O 1
ATOM 720 N N . ASP A 1 95 ? -6.659 -17.774 -14.289 1 95.91 95 ASP A N 1
ATOM 721 C CA . ASP A 1 95 ? -8.112 -17.862 -14.391 1 95.91 95 ASP A CA 1
ATOM 722 C C . ASP A 1 95 ? -8.718 -18.454 -13.12 1 95.91 95 ASP A C 1
ATOM 724 O O . ASP A 1 95 ? -9.836 -18.103 -12.738 1 95.91 95 ASP A O 1
ATOM 728 N N . GLY A 1 96 ? -8.054 -19.357 -12.488 1 97.11 96 GLY A N 1
ATOM 729 C CA . GLY A 1 96 ? -8.511 -19.925 -11.229 1 97.11 96 GLY A CA 1
ATOM 730 C C . GLY A 1 96 ? -8.09 -19.113 -10.02 1 97.11 96 GLY A C 1
ATOM 731 O O . GLY A 1 96 ? -7.864 -17.905 -10.124 1 97.11 96 GLY A O 1
ATOM 732 N N . VAL A 1 97 ? -8.106 -19.712 -8.88 1 98.61 97 VAL A N 1
ATOM 733 C CA . VAL A 1 97 ? -7.731 -19.039 -7.64 1 98.61 97 VAL 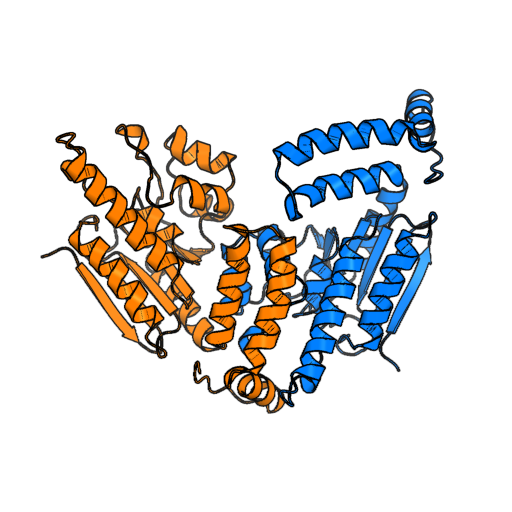A CA 1
ATOM 734 C C . VAL A 1 97 ? -6.281 -19.365 -7.292 1 98.61 97 VAL A C 1
ATOM 736 O O . VAL A 1 97 ? -5.884 -20.533 -7.29 1 98.61 97 VAL A O 1
ATOM 739 N N . SER A 1 98 ? -5.503 -18.397 -7.091 1 98.86 98 SER A N 1
ATOM 740 C CA . SER A 1 98 ? -4.119 -18.593 -6.672 1 98.86 98 SER A CA 1
ATOM 741 C C . SER A 1 98 ? -3.936 -18.26 -5.195 1 98.86 98 SER A C 1
ATOM 743 O O . SER A 1 98 ? -4.484 -17.271 -4.704 1 98.86 98 SER A O 1
ATOM 745 N N . ILE A 1 99 ? -3.175 -19.087 -4.465 1 98.92 99 ILE A N 1
ATOM 746 C CA . ILE A 1 99 ? -2.974 -18.929 -3.029 1 98.92 99 ILE A CA 1
ATOM 747 C C . ILE A 1 99 ? -1.484 -19.022 -2.704 1 98.92 99 ILE A C 1
ATOM 749 O O . ILE A 1 99 ? -0.818 -19.988 -3.084 1 98.92 99 ILE A O 1
ATOM 753 N N . ALA A 1 100 ? -0.974 -18.024 -2.045 1 98.96 100 ALA A N 1
ATOM 754 C CA . ALA A 1 100 ? 0.401 -18.061 -1.556 1 98.96 100 ALA A CA 1
ATOM 755 C C . ALA A 1 100 ? 0.47 -18.667 -0.157 1 98.96 100 ALA A C 1
ATOM 757 O O . ALA A 1 100 ? -0.179 -18.178 0.771 1 98.96 100 ALA A O 1
ATOM 758 N N . ALA A 1 101 ? 1.176 -19.731 -0.008 1 98.93 101 ALA A N 1
ATOM 759 C CA . ALA A 1 101 ? 1.517 -20.326 1.282 1 98.93 101 ALA A CA 1
ATOM 760 C C . ALA A 1 101 ? 2.893 -19.864 1.753 1 98.93 101 ALA A C 1
ATOM 762 O O . ALA A 1 101 ? 3.908 -20.485 1.427 1 98.93 101 ALA A O 1
ATOM 763 N N . ILE A 1 102 ? 2.886 -18.843 2.522 1 98.91 102 ILE A N 1
ATOM 764 C CA . ILE A 1 102 ? 4.134 -18.2 2.918 1 98.91 102 ILE A CA 1
ATOM 765 C C . ILE A 1 102 ? 4.718 -18.913 4.135 1 98.91 102 ILE A C 1
ATOM 767 O O . ILE A 1 102 ? 4.229 -18.744 5.255 1 98.91 102 ILE A O 1
ATOM 771 N N . ASN A 1 103 ? 5.814 -19.6 3.949 1 98.72 103 ASN A N 1
ATOM 772 C CA . ASN A 1 103 ? 6.348 -20.503 4.963 1 98.72 103 ASN A CA 1
ATOM 773 C C . ASN A 1 103 ? 7.645 -19.967 5.563 1 98.72 103 ASN A C 1
ATOM 775 O O . ASN A 1 103 ? 8.253 -20.615 6.417 1 98.72 103 ASN A O 1
ATOM 779 N N . GLY A 1 104 ? 8.114 -18.849 5.139 1 98.37 104 GLY A N 1
ATOM 780 C CA . GLY A 1 104 ? 9.338 -18.208 5.592 1 98.37 104 GLY A CA 1
ATOM 781 C C . GLY A 1 104 ? 9.421 -16.742 5.207 1 98.37 104 GLY A C 1
ATOM 782 O O . GLY A 1 104 ? 8.41 -16.128 4.862 1 98.37 104 GLY A O 1
ATOM 783 N N . TYR A 1 105 ? 10.644 -16.165 5.25 1 98.54 105 TYR A N 1
ATOM 784 C CA . TYR A 1 105 ? 10.848 -14.763 4.901 1 98.54 105 TYR A CA 1
ATOM 785 C C . TYR A 1 105 ? 10.382 -14.483 3.477 1 98.54 105 TYR A C 1
ATOM 787 O O . TYR A 1 105 ? 10.766 -15.188 2.54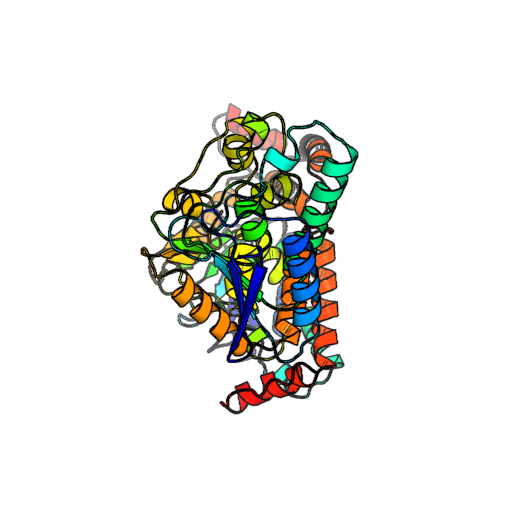1 1 98.54 105 TYR A O 1
ATOM 795 N N . ALA A 1 106 ? 9.523 -13.56 3.284 1 98.79 106 ALA A N 1
ATOM 796 C CA . ALA A 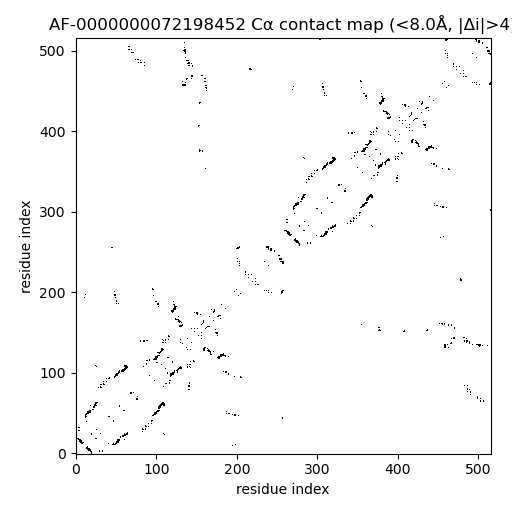1 106 ? 9.115 -13.036 1.983 1 98.79 106 ALA A CA 1
ATOM 797 C C . ALA A 1 106 ? 9.61 -11.606 1.788 1 98.79 106 ALA A C 1
ATOM 799 O O . ALA A 1 106 ? 9.026 -10.661 2.325 1 98.79 106 ALA A O 1
ATOM 800 N N . MET A 1 107 ? 10.629 -11.405 0.959 1 98.18 107 MET A N 1
ATOM 801 C CA . MET A 1 107 ? 11.326 -10.127 0.854 1 98.18 107 MET A CA 1
ATOM 802 C C . MET A 1 107 ? 11.396 -9.663 -0.597 1 98.18 107 MET A C 1
ATOM 804 O O . MET A 1 107 ? 11.798 -10.424 -1.478 1 98.18 107 MET A O 1
ATOM 808 N N . GLY A 1 108 ? 11.064 -8.417 -0.79 1 98.08 108 GLY A N 1
ATOM 809 C CA . GLY A 1 108 ? 11.141 -7.875 -2.138 1 98.08 108 GLY A CA 1
ATOM 810 C C . GLY A 1 108 ? 10.313 -8.654 -3.142 1 98.08 108 GLY A C 1
ATOM 811 O O . GLY A 1 108 ? 9.114 -8.857 -2.941 1 98.08 108 GLY A O 1
ATOM 812 N N . GLY A 1 109 ? 10.985 -9.171 -4.107 1 98.32 109 GLY A N 1
ATOM 813 C CA . GLY A 1 109 ? 10.317 -9.97 -5.121 1 98.32 109 GLY A CA 1
ATOM 814 C C . GLY A 1 109 ? 9.586 -11.17 -4.549 1 98.32 109 GLY A C 1
ATOM 815 O O . GLY A 1 109 ? 8.676 -11.709 -5.183 1 98.32 109 GLY A O 1
ATOM 816 N N . GLY A 1 110 ? 10.021 -11.619 -3.414 1 98.73 110 GLY A N 1
ATOM 817 C CA . GLY A 1 110 ? 9.303 -12.686 -2.735 1 98.73 110 GLY A CA 1
ATOM 818 C C . GLY A 1 110 ? 7.936 -12.26 -2.234 1 98.73 110 GLY A C 1
ATOM 819 O O . GLY A 1 110 ? 6.952 -12.982 -2.408 1 98.73 110 GLY A O 1
ATOM 820 N N . LEU A 1 111 ? 7.877 -11.133 -1.61 1 98.88 111 LEU A N 1
ATOM 821 C CA . LEU A 1 111 ? 6.583 -10.621 -1.173 1 98.88 111 LEU A CA 1
ATOM 822 C C . LEU A 1 111 ? 5.741 -10.183 -2.366 1 98.88 111 LEU A C 1
ATOM 824 O O . LEU A 1 111 ? 4.517 -10.333 -2.355 1 98.88 111 LEU A O 1
ATOM 828 N N . GLU A 1 112 ? 6.392 -9.608 -3.382 1 98.87 112 GLU A N 1
ATOM 829 C CA . GLU A 1 112 ? 5.667 -9.161 -4.568 1 98.87 112 GLU A CA 1
ATOM 830 C C . GLU A 1 112 ? 4.95 -10.323 -5.248 1 98.87 112 GLU A C 1
ATOM 832 O O . GLU A 1 112 ? 3.81 -10.181 -5.694 1 98.87 112 GLU A O 1
ATOM 837 N N . VAL A 1 113 ? 5.58 -11.508 -5.314 1 98.89 113 VAL A N 1
ATOM 838 C CA . VAL A 1 113 ? 4.906 -12.642 -5.938 1 98.89 113 VAL A CA 1
ATOM 839 C C . VAL A 1 113 ? 3.746 -13.102 -5.058 1 98.89 113 VAL A C 1
ATOM 841 O O . VAL A 1 113 ? 2.702 -13.519 -5.564 1 98.89 113 VAL A O 1
ATOM 844 N N . ALA A 1 114 ? 3.947 -13.076 -3.774 1 98.93 114 ALA A N 1
ATOM 845 C CA . ALA A 1 114 ? 2.852 -13.425 -2.873 1 98.93 114 ALA A CA 1
ATOM 846 C C . ALA A 1 114 ? 1.642 -12.524 -3.105 1 98.93 114 ALA A C 1
ATOM 848 O O . ALA A 1 114 ? 0.504 -12.998 -3.131 1 98.93 114 ALA A O 1
ATOM 849 N N . MET A 1 115 ? 1.895 -11.244 -3.32 1 98.79 115 MET A N 1
ATOM 850 C CA . MET A 1 115 ? 0.813 -10.28 -3.504 1 98.79 115 MET A CA 1
ATOM 851 C C . MET A 1 115 ? 0.199 -10.41 -4.894 1 98.79 115 MET A C 1
ATOM 853 O O . MET A 1 115 ? -0.881 -9.875 -5.152 1 98.79 115 MET A O 1
ATOM 857 N N . ALA A 1 116 ? 0.881 -11.044 -5.811 1 98.67 116 ALA A N 1
ATOM 858 C CA . ALA A 1 116 ? 0.309 -11.33 -7.124 1 98.67 116 ALA A CA 1
ATOM 859 C C . ALA A 1 116 ? -0.73 -12.444 -7.038 1 98.67 116 ALA A C 1
ATOM 861 O O . ALA A 1 116 ? -1.552 -12.606 -7.944 1 98.67 116 ALA A O 1
ATOM 862 N N . CYS A 1 117 ? -0.661 -13.21 -5.976 1 98.86 117 CYS A N 1
ATOM 863 C CA . CYS A 1 117 ? -1.672 -14.235 -5.741 1 98.86 117 CYS A CA 1
ATOM 864 C C . CYS A 1 117 ? -2.964 -13.617 -5.22 1 98.86 117 CYS A C 1
ATOM 866 O O . CYS A 1 117 ? -2.955 -12.505 -4.689 1 98.86 117 CYS A O 1
ATOM 868 N N . ASP A 1 118 ? -4.057 -14.389 -5.289 1 98.72 118 ASP A N 1
ATOM 869 C CA . ASP A 1 118 ? -5.368 -13.915 -4.857 1 98.72 118 ASP A CA 1
ATOM 870 C C . ASP A 1 118 ? -5.466 -13.88 -3.334 1 98.72 118 ASP A C 1
ATOM 872 O O . ASP A 1 118 ? -6.114 -12.998 -2.768 1 98.72 118 ASP A O 1
ATOM 876 N N . ILE A 1 119 ? -4.871 -14.86 -2.693 1 98.83 119 ILE A N 1
ATOM 877 C CA . ILE A 1 119 ? -4.983 -15.055 -1.251 1 98.83 119 ILE A CA 1
ATOM 878 C C . ILE A 1 119 ? -3.609 -15.369 -0.664 1 98.83 119 ILE A C 1
ATOM 880 O O . ILE A 1 119 ? -2.79 -16.033 -1.304 1 98.83 119 ILE A O 1
ATOM 884 N N . ARG A 1 120 ? -3.356 -14.927 0.538 1 98.92 120 ARG A N 1
ATOM 885 C CA . ARG A 1 120 ? -2.101 -15.186 1.238 1 98.92 120 ARG A CA 1
ATOM 886 C C . ARG A 1 120 ? -2.356 -15.808 2.607 1 98.92 120 ARG A C 1
ATOM 888 O O . ARG A 1 120 ? -3.127 -15.271 3.404 1 98.92 120 ARG A O 1
ATOM 895 N N . ILE A 1 121 ? -1.738 -16.886 2.864 1 98.94 121 ILE A N 1
ATOM 896 C CA . ILE A 1 121 ? -1.693 -17.561 4.156 1 98.94 121 ILE A CA 1
ATOM 897 C C . ILE A 1 121 ? -0.262 -17.558 4.69 1 98.94 121 ILE A C 1
ATOM 899 O O . ILE A 1 121 ? 0.659 -18.029 4.018 1 98.94 121 ILE A O 1
ATOM 903 N N . ALA A 1 122 ? -0.102 -17.058 5.893 1 98.89 122 ALA A N 1
ATOM 904 C CA . ALA A 1 122 ? 1.255 -16.909 6.414 1 98.89 122 ALA A CA 1
ATOM 905 C C . ALA A 1 122 ? 1.44 -17.713 7.698 1 98.89 122 ALA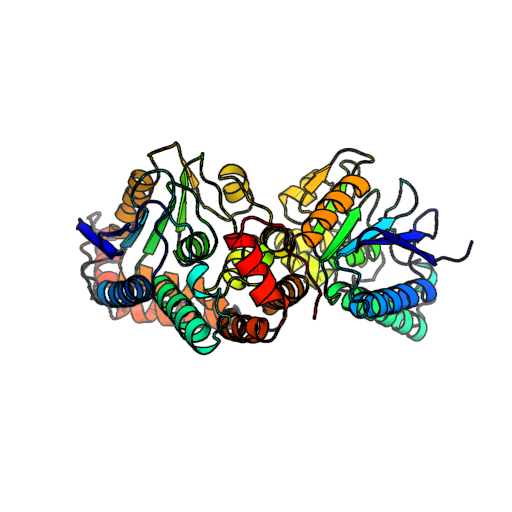 A C 1
ATOM 907 O O . ALA A 1 122 ? 0.543 -17.763 8.542 1 98.89 122 ALA A O 1
ATOM 908 N N . GLU A 1 123 ? 2.586 -18.293 7.822 1 98.87 123 GLU A N 1
ATOM 909 C CA . GLU A 1 123 ? 2.927 -18.902 9.105 1 98.87 123 GLU A CA 1
ATOM 910 C C . GLU A 1 123 ? 3.297 -17.842 10.138 1 98.87 123 GLU A C 1
ATOM 912 O O . GLU A 1 123 ? 3.735 -16.746 9.781 1 98.87 123 GLU A O 1
ATOM 917 N N . GLU A 1 124 ? 3.252 -18.134 11.375 1 98.64 124 GLU A N 1
ATOM 918 C CA . GLU A 1 124 ? 3.333 -17.163 12.462 1 98.64 124 GLU A CA 1
ATOM 919 C C . GLU A 1 124 ? 4.735 -16.569 12.568 1 98.64 124 GLU A C 1
ATOM 921 O O . GLU A 1 124 ? 4.901 -15.433 13.018 1 98.64 124 GLU A O 1
ATOM 926 N N . GLN A 1 125 ? 5.757 -17.287 12.117 1 98.05 125 GLN A N 1
ATOM 927 C CA . GLN A 1 125 ? 7.126 -16.822 12.317 1 98.05 125 GLN A CA 1
ATOM 928 C C . GLN A 1 125 ? 7.584 -15.945 11.156 1 98.05 125 GLN A C 1
ATOM 930 O O . GLN A 1 125 ? 8.681 -15.383 11.19 1 98.05 125 GLN A O 1
ATOM 935 N N . VAL A 1 126 ? 6.797 -15.815 10.161 1 97.92 126 VAL A N 1
ATOM 936 C CA . VAL A 1 126 ? 7.249 -15.207 8.915 1 97.92 126 VAL A CA 1
ATOM 937 C C . VAL A 1 126 ? 7.373 -13.695 9.093 1 97.92 126 VAL A C 1
ATOM 939 O O . VAL A 1 126 ? 6.661 -13.099 9.904 1 97.92 126 VAL A O 1
ATOM 942 N N . GLN A 1 127 ? 8.32 -13.172 8.311 1 98.47 127 GLN A N 1
ATOM 943 C CA . GLN A 1 127 ? 8.485 -11.729 8.167 1 98.47 127 GLN A CA 1
ATOM 944 C C . GLN A 1 127 ? 8.361 -11.304 6.706 1 98.47 127 GLN A C 1
ATOM 946 O O . GLN A 1 127 ? 8.749 -12.048 5.803 1 98.47 127 GLN A O 1
ATOM 951 N N . MET A 1 128 ? 7.809 -10.128 6.525 1 98.86 128 MET A N 1
ATOM 952 C CA . MET A 1 128 ? 7.529 -9.635 5.18 1 98.86 128 MET A CA 1
ATOM 953 C C . MET A 1 128 ? 7.999 -8.193 5.02 1 98.86 128 MET A C 1
ATOM 955 O O . MET A 1 128 ? 7.823 -7.374 5.924 1 98.86 128 MET A O 1
ATOM 959 N N . ALA A 1 129 ? 8.663 -7.915 3.875 1 98.74 129 ALA A N 1
ATOM 960 C CA . ALA A 1 129 ? 9.163 -6.559 3.662 1 98.74 129 ALA A CA 1
ATOM 961 C C . ALA A 1 129 ? 9.384 -6.282 2.178 1 98.74 129 ALA A C 1
ATOM 963 O O . ALA A 1 129 ? 9.497 -7.213 1.376 1 98.74 129 ALA A O 1
ATOM 964 N N . LEU A 1 130 ? 9.391 -5.006 1.8 1 98.66 130 LEU A N 1
ATOM 965 C CA . LEU A 1 130 ? 9.858 -4.475 0.523 1 98.66 130 LEU A CA 1
ATOM 966 C C . LEU A 1 130 ? 11.035 -3.527 0.727 1 98.66 130 LEU A C 1
ATOM 968 O O . LEU A 1 130 ? 10.868 -2.306 0.691 1 98.66 130 LEU A O 1
ATOM 972 N N . PRO A 1 131 ? 12.23 -4.077 0.889 1 97.33 131 PRO A N 1
ATOM 973 C CA . PRO A 1 131 ? 13.384 -3.304 1.355 1 97.33 131 PRO A CA 1
ATOM 974 C C . PRO A 1 131 ? 14.163 -2.66 0.21 1 97.33 131 PRO A C 1
ATOM 976 O O . PRO A 1 131 ? 15.311 -2.247 0.396 1 97.33 131 PRO A O 1
ATOM 979 N N . GLU A 1 132 ? 13.667 -2.515 -0.97 1 97.88 132 GLU A N 1
ATOM 980 C CA . GLU A 1 132 ? 14.39 -2.138 -2.181 1 97.88 132 GLU A CA 1
ATOM 981 C C . GLU A 1 132 ? 14.975 -0.734 -2.06 1 97.88 132 GLU A C 1
ATOM 983 O O . GLU A 1 132 ? 16.07 -0.466 -2.561 1 97.88 132 GLU A O 1
ATOM 988 N N . ALA A 1 133 ? 14.291 0.119 -1.371 1 97.25 133 ALA A N 1
ATOM 989 C CA . ALA A 1 133 ? 14.764 1.497 -1.265 1 97.25 133 ALA A CA 1
ATOM 990 C C . ALA A 1 133 ? 16.049 1.574 -0.445 1 97.25 133 ALA A C 1
ATOM 992 O O . ALA A 1 133 ? 16.837 2.509 -0.6 1 97.25 133 ALA A O 1
ATOM 993 N N . SER A 1 134 ? 16.295 0.619 0.435 1 96.67 134 SER A N 1
ATOM 994 C CA . SER A 1 134 ? 17.489 0.605 1.274 1 96.67 134 SER A CA 1
ATOM 995 C C . SER A 1 134 ? 18.738 0.306 0.452 1 96.67 134 SER A C 1
ATOM 997 O O . SER A 1 134 ? 19.86 0.488 0.929 1 96.67 134 SER A O 1
ATOM 999 N N . VAL A 1 135 ? 18.561 -0.1 -0.836 1 96 135 VAL A N 1
ATOM 1000 C CA . VAL A 1 135 ? 19.719 -0.391 -1.675 1 96 135 VAL A CA 1
ATOM 1001 C C . VAL A 1 135 ? 19.643 0.426 -2.963 1 96 135 VAL A C 1
ATOM 1003 O O . VAL A 1 135 ? 20.258 0.068 -3.97 1 96 135 VAL A O 1
ATOM 1006 N N . GLY A 1 136 ? 18.83 1.474 -2.957 1 96.48 136 GLY A N 1
ATOM 1007 C CA . GLY A 1 136 ? 18.796 2.39 -4.086 1 96.48 136 GLY A CA 1
ATOM 1008 C C . GLY A 1 136 ? 17.905 1.912 -5.216 1 96.48 136 GLY A C 1
ATOM 1009 O O . GLY A 1 136 ? 18.08 2.319 -6.367 1 96.48 136 GLY A O 1
ATOM 1010 N N . LEU A 1 137 ? 16.987 1.02 -4.938 1 97.63 137 LEU A N 1
ATOM 1011 C CA . LEU A 1 137 ? 16.047 0.475 -5.911 1 97.63 137 LEU A CA 1
ATOM 1012 C C . LEU A 1 137 ? 14.607 0.7 -5.46 1 97.63 137 LEU A C 1
ATOM 1014 O O . LEU A 1 137 ? 14.348 1.535 -4.59 1 97.63 137 LEU A O 1
ATOM 1018 N N . LEU A 1 138 ? 13.616 0.192 -6.163 1 98.22 138 LEU A N 1
ATOM 1019 C CA . LEU A 1 138 ? 12.213 0.197 -5.764 1 98.22 138 LEU A CA 1
ATOM 1020 C C . LEU A 1 138 ? 11.51 -1.072 -6.234 1 98.22 138 LEU A C 1
ATOM 1022 O O . LEU A 1 138 ? 11.989 -1.751 -7.144 1 98.22 138 LEU A O 1
ATOM 1026 N N . PRO A 1 139 ? 10.386 -1.464 -5.517 1 98.06 139 PRO A N 1
ATOM 1027 C CA . PRO A 1 139 ? 9.586 -2.575 -6.037 1 98.06 139 PRO A CA 1
ATOM 1028 C C . PRO A 1 139 ? 9.022 -2.295 -7.428 1 98.06 139 PRO A C 1
ATOM 1030 O O . PRO A 1 139 ? 8.381 -1.263 -7.642 1 98.06 139 PRO A O 1
ATOM 1033 N N . CYS A 1 140 ? 9.225 -3.189 -8.356 1 97.17 140 CYS A N 1
ATOM 1034 C CA . CYS A 1 140 ? 8.836 -2.837 -9.717 1 97.17 140 CYS A CA 1
ATOM 1035 C C . CYS A 1 140 ? 7.982 -3.934 -10.341 1 97.17 140 CYS A C 1
ATOM 1037 O O . CYS A 1 140 ? 7.782 -3.955 -11.557 1 97.17 140 CYS A O 1
ATOM 1039 N N . ALA A 1 141 ? 7.544 -4.882 -9.594 1 97.86 141 ALA A N 1
ATOM 1040 C CA . ALA A 1 141 ? 6.715 -5.975 -10.094 1 97.86 141 ALA A CA 1
ATOM 1041 C C . ALA A 1 141 ? 5.347 -5.981 -9.417 1 97.86 141 ALA A C 1
ATOM 1043 O O . ALA A 1 141 ? 4.798 -7.045 -9.123 1 97.86 141 ALA A O 1
ATOM 1044 N N . GLY A 1 142 ? 4.856 -4.778 -9.138 1 97.82 142 GLY A N 1
ATOM 1045 C CA . GLY A 1 142 ? 3.536 -4.606 -8.553 1 97.82 142 GLY A CA 1
ATOM 1046 C C . GLY A 1 142 ? 3.579 -4.261 -7.076 1 97.82 142 GLY A C 1
ATOM 1047 O O . GLY A 1 142 ? 2.542 -3.993 -6.466 1 97.82 142 GLY A O 1
ATOM 1048 N N . GLY A 1 143 ? 4.727 -4.225 -6.457 1 98.24 143 GLY A N 1
ATOM 1049 C CA . GLY A 1 143 ? 4.846 -4.037 -5.02 1 98.24 143 GLY A CA 1
ATOM 1050 C C . GLY A 1 143 ? 4.18 -2.766 -4.527 1 98.24 143 GLY A C 1
ATOM 1051 O O . GLY A 1 143 ? 3.444 -2.788 -3.539 1 98.24 143 GLY A O 1
ATOM 1052 N N . THR A 1 144 ? 4.381 -1.664 -5.21 1 98.33 144 THR A N 1
ATOM 1053 C CA . THR A 1 144 ? 3.819 -0.399 -4.749 1 98.33 144 THR A CA 1
ATOM 1054 C C . THR A 1 144 ? 2.31 -0.364 -4.972 1 98.33 144 THR A C 1
ATOM 1056 O O . THR A 1 144 ? 1.569 0.185 -4.154 1 98.33 144 THR A O 1
ATOM 1059 N N . GLN A 1 145 ? 1.858 -0.973 -6.022 1 98.04 145 GLN A N 1
ATOM 1060 C CA . GLN A 1 145 ? 0.444 -0.909 -6.377 1 98.04 145 GLN A CA 1
ATOM 1061 C C . GLN A 1 145 ? -0.372 -1.909 -5.563 1 98.04 145 GLN A C 1
ATOM 1063 O O . GLN A 1 145 ? -1.373 -1.543 -4.944 1 98.04 145 GLN A O 1
ATOM 1068 N N . ASN A 1 146 ? 0.076 -3.117 -5.513 1 98.32 146 ASN A N 1
ATOM 1069 C CA . ASN A 1 146 ? -0.672 -4.159 -4.817 1 98.32 146 ASN A CA 1
ATOM 1070 C C . ASN A 1 146 ? -0.651 -3.95 -3.306 1 98.32 146 ASN A C 1
ATOM 1072 O O . ASN A 1 146 ? -1.667 -4.138 -2.635 1 98.32 146 ASN A O 1
ATOM 1076 N N . LEU A 1 147 ? 0.522 -3.642 -2.779 1 98.62 147 LEU A N 1
ATOM 1077 C CA . LEU A 1 147 ? 0.581 -3.395 -1.342 1 98.62 147 LEU A CA 1
ATOM 1078 C C . LEU A 1 147 ? -0.382 -2.284 -0.941 1 98.62 147 LEU A C 1
ATOM 1080 O O . LEU A 1 147 ? -1.134 -2.427 0.026 1 98.62 147 LEU A O 1
ATOM 1084 N N . THR A 1 148 ? -0.336 -1.184 -1.68 1 97.8 148 THR A N 1
ATOM 1085 C CA . THR A 1 148 ? -1.201 -0.05 -1.375 1 97.8 148 THR A CA 1
ATOM 1086 C C . THR A 1 148 ? -2.67 -0.458 -1.436 1 97.8 148 THR A C 1
ATOM 1088 O O . THR A 1 148 ? -3.464 -0.068 -0.578 1 97.8 148 THR A O 1
ATOM 1091 N N . ALA A 1 149 ? -3.024 -1.208 -2.389 1 96.65 149 ALA A N 1
ATOM 1092 C CA . ALA A 1 149 ? -4.403 -1.664 -2.544 1 96.65 149 ALA A CA 1
ATOM 1093 C C . ALA A 1 149 ? -4.829 -2.534 -1.365 1 96.65 149 ALA A C 1
ATOM 1095 O O . ALA A 1 149 ? -5.991 -2.508 -0.954 1 96.65 149 ALA A O 1
ATOM 1096 N N . LEU A 1 150 ? -3.935 -3.248 -0.806 1 97.35 150 LEU A N 1
ATOM 1097 C CA . LEU A 1 150 ? -4.263 -4.227 0.225 1 97.35 150 LEU A CA 1
ATOM 1098 C C . LEU A 1 150 ? -4.292 -3.576 1.603 1 97.35 150 LEU A C 1
ATOM 1100 O O . LEU A 1 150 ? -5.203 -3.828 2.395 1 97.35 150 LEU A O 1
ATOM 1104 N N . VAL A 1 151 ? -3.273 -2.683 1.85 1 97.53 151 VAL A N 1
ATOM 1105 C CA . VAL A 1 151 ? -3.099 -2.289 3.244 1 97.53 151 VAL A CA 1
ATOM 1106 C C . VAL A 1 151 ? -3.363 -0.792 3.395 1 97.53 151 VAL A C 1
ATOM 1108 O O . VAL A 1 151 ? -3.351 -0.263 4.509 1 97.53 151 VAL A O 1
ATOM 1111 N N . GLY A 1 152 ? -3.571 -0.071 2.276 1 96.2 152 GLY A N 1
ATOM 1112 C CA . GLY A 1 152 ? -3.739 1.373 2.301 1 96.2 152 GLY A CA 1
ATOM 1113 C C . GLY A 1 152 ? -2.429 2.128 2.183 1 96.2 152 GLY A C 1
ATOM 1114 O O . GLY A 1 152 ? -1.355 1.55 2.362 1 96.2 152 GLY A O 1
ATOM 1115 N N . GLU A 1 153 ? -2.475 3.43 1.962 1 96.67 153 GLU A N 1
ATOM 1116 C CA . GLU A 1 153 ? -1.296 4.252 1.707 1 96.67 153 GLU A CA 1
ATOM 1117 C C . GLU A 1 153 ? -0.426 4.372 2.955 1 96.67 153 GLU A C 1
ATOM 1119 O O . GLU A 1 153 ? 0.803 4.343 2.867 1 96.67 153 GLU A O 1
ATOM 1124 N N . GLY A 1 154 ? -1.08 4.542 4.065 1 96.45 154 GLY A N 1
ATOM 1125 C CA . GLY A 1 154 ? -0.323 4.729 5.293 1 96.45 154 GLY A CA 1
ATOM 1126 C C . GLY A 1 154 ? 0.667 3.611 5.559 1 96.45 154 GLY A C 1
ATOM 1127 O O . GLY A 1 154 ? 1.87 3.855 5.68 1 96.45 154 GLY A O 1
ATOM 1128 N N . TRP A 1 155 ? 0.192 2.434 5.55 1 97.91 155 TRP A N 1
ATOM 1129 C CA . TRP A 1 155 ? 1.05 1.293 5.851 1 97.91 155 TRP A CA 1
ATOM 1130 C C . TRP A 1 155 ? 1.988 0.995 4.686 1 97.91 155 TRP A C 1
ATOM 1132 O O . TRP A 1 155 ? 3.122 0.555 4.891 1 97.91 155 TRP A O 1
ATOM 1142 N N . ALA A 1 156 ? 1.487 1.183 3.431 1 98.52 156 ALA A N 1
ATOM 1143 C CA . ALA A 1 156 ? 2.398 1.032 2.299 1 98.52 156 ALA A CA 1
ATOM 1144 C C . ALA A 1 156 ? 3.611 1.947 2.445 1 98.52 156 ALA A C 1
ATOM 1146 O O . ALA A 1 156 ? 4.746 1.526 2.212 1 98.52 156 ALA A O 1
ATOM 1147 N N . LYS A 1 157 ? 3.391 3.171 2.846 1 98.28 157 LYS A N 1
ATOM 1148 C CA . LYS A 1 157 ? 4.473 4.138 3.006 1 98.28 157 LYS A CA 1
ATOM 1149 C C . LYS A 1 157 ? 5.37 3.769 4.185 1 98.28 157 LYS A C 1
ATOM 1151 O O . LYS A 1 157 ? 6.592 3.91 4.11 1 98.28 157 LYS A O 1
ATOM 1156 N N . ARG A 1 158 ? 4.84 3.301 5.246 1 98 158 ARG A N 1
ATOM 1157 C CA . ARG A 1 158 ? 5.654 2.864 6.375 1 98 158 ARG A CA 1
ATOM 1158 C C . ARG A 1 158 ? 6.573 1.715 5.975 1 98 158 ARG A C 1
ATOM 1160 O O . ARG A 1 158 ? 7.753 1.703 6.331 1 98 158 ARG A O 1
ATOM 1167 N N . MET A 1 159 ? 6.072 0.796 5.218 1 98.45 159 MET A N 1
ATOM 1168 C CA . MET A 1 159 ? 6.84 -0.387 4.839 1 98.45 159 MET A CA 1
ATOM 1169 C C . MET A 1 159 ? 7.891 -0.04 3.79 1 98.45 159 MET A C 1
ATOM 1171 O O . MET A 1 159 ? 9.033 -0.495 3.876 1 98.45 159 MET A O 1
ATOM 1175 N N . ILE A 1 160 ? 7.531 0.785 2.858 1 98.56 160 ILE A N 1
ATOM 1176 C CA . ILE A 1 160 ? 8.406 0.998 1.71 1 98.56 160 ILE A CA 1
ATOM 1177 C C . ILE A 1 160 ? 9.301 2.209 1.962 1 98.56 160 ILE A C 1
ATOM 1179 O O . ILE A 1 160 ? 10.524 2.125 1.821 1 98.56 160 ILE A O 1
ATOM 1183 N N . LEU A 1 161 ? 8.754 3.333 2.427 1 98.14 161 LEU A N 1
ATOM 1184 C CA . LEU A 1 161 ? 9.521 4.568 2.557 1 98.14 161 LEU A CA 1
ATOM 1185 C C . LEU A 1 161 ? 10.359 4.556 3.83 1 98.14 161 LEU A C 1
ATOM 1187 O O . LEU A 1 161 ? 11.437 5.154 3.875 1 98.14 161 LEU A O 1
ATOM 1191 N N . CYS A 1 162 ? 9.87 3.865 4.832 1 97.38 162 CYS A N 1
ATOM 1192 C CA . CYS A 1 162 ? 10.581 3.832 6.105 1 97.38 162 CYS A CA 1
ATOM 1193 C C . CYS A 1 162 ? 11.288 2.496 6.301 1 97.38 162 CYS A C 1
ATOM 1195 O O . CYS A 1 162 ? 11.944 2.28 7.321 1 97.38 162 CYS A O 1
ATOM 1197 N N . GLY A 1 163 ? 11.131 1.535 5.437 1 97.01 163 GLY A N 1
ATOM 1198 C CA . GLY A 1 163 ? 11.823 0.256 5.48 1 97.01 163 GLY A CA 1
ATOM 1199 C C . GLY A 1 163 ? 11.313 -0.662 6.574 1 97.01 163 GLY A C 1
ATOM 1200 O O . GLY A 1 163 ? 12.064 -1.487 7.099 1 97.01 163 GLY A O 1
ATOM 1201 N N . GLU A 1 164 ? 10.106 -0.545 6.894 1 96.96 164 GLU A N 1
ATOM 1202 C CA . GLU A 1 164 ? 9.575 -1.34 7.997 1 96.96 164 GLU A CA 1
ATOM 1203 C C . GLU A 1 164 ? 9.29 -2.774 7.558 1 96.96 164 GLU A C 1
ATOM 1205 O O . GLU A 1 164 ? 8.653 -2.998 6.527 1 96.96 164 GLU A O 1
ATOM 1210 N N . ARG A 1 165 ? 9.8 -3.728 8.354 1 97.84 165 ARG A N 1
ATOM 1211 C CA . ARG A 1 165 ? 9.477 -5.147 8.244 1 97.84 165 ARG A CA 1
ATOM 1212 C C . ARG A 1 165 ? 8.316 -5.517 9.162 1 97.84 165 ARG A C 1
ATOM 1214 O O . ARG A 1 165 ? 8.271 -5.089 10.317 1 97.84 165 ARG A O 1
ATOM 1221 N N . VAL A 1 166 ? 7.374 -6.339 8.641 1 98.41 166 VAL A N 1
ATOM 1222 C CA . VAL A 1 166 ? 6.22 -6.637 9.482 1 98.41 166 VAL A CA 1
ATOM 1223 C C . VAL A 1 166 ? 6.197 -8.126 9.82 1 98.41 166 VAL A C 1
ATOM 1225 O O . VAL A 1 166 ? 6.616 -8.959 9.012 1 98.41 166 VAL A O 1
ATOM 1228 N N . THR A 1 167 ? 5.652 -8.441 10.965 1 98.62 167 THR A N 1
ATOM 1229 C CA . THR A 1 167 ? 5.394 -9.812 11.389 1 98.62 167 THR A CA 1
ATOM 1230 C C . THR A 1 167 ? 4.117 -10.346 10.748 1 98.62 167 THR A C 1
ATOM 1232 O O . THR A 1 167 ? 3.336 -9.582 10.177 1 98.62 167 THR A O 1
ATOM 1235 N N . ALA A 1 168 ? 3.909 -11.63 10.9 1 98.79 168 ALA A N 1
ATOM 1236 C CA . ALA A 1 168 ? 2.682 -12.238 10.391 1 98.79 168 ALA A CA 1
ATOM 1237 C C . ALA A 1 168 ? 1.454 -11.662 11.091 1 98.79 168 ALA A C 1
ATOM 1239 O O . ALA A 1 168 ? 0.434 -11.397 10.45 1 98.79 168 ALA A O 1
ATOM 1240 N N . GLU A 1 169 ? 1.55 -11.449 12.362 1 98.34 169 GLU A N 1
ATOM 1241 C CA . GLU A 1 169 ? 0.442 -10.903 13.14 1 98.34 169 GLU A CA 1
ATOM 1242 C C . GLU A 1 169 ? 0.061 -9.508 12.652 1 98.34 169 GLU A C 1
ATOM 1244 O O . GLU A 1 169 ? -1.117 -9.226 12.421 1 98.34 169 GLU A O 1
ATOM 1249 N N . ARG A 1 170 ? 1.016 -8.655 12.536 1 97.88 170 ARG A N 1
ATOM 1250 C CA . ARG A 1 170 ? 0.762 -7.31 12.032 1 97.88 170 ARG A CA 1
ATOM 1251 C C . ARG A 1 170 ? 0.209 -7.353 10.611 1 97.88 170 ARG A C 1
ATOM 1253 O O . ARG A 1 170 ? -0.693 -6.587 10.267 1 97.88 170 ARG A O 1
ATOM 1260 N N . ALA A 1 171 ? 0.755 -8.259 9.78 1 98.79 171 ALA A N 1
ATOM 1261 C CA . ALA A 1 171 ? 0.314 -8.4 8.395 1 98.79 171 ALA A CA 1
ATOM 1262 C C . ALA A 1 171 ? -1.168 -8.753 8.324 1 98.79 171 ALA A C 1
ATOM 1264 O O . ALA A 1 171 ? -1.895 -8.241 7.47 1 98.79 171 ALA A O 1
ATOM 1265 N N . GLU A 1 172 ? -1.604 -9.596 9.197 1 98.65 172 GLU A N 1
ATOM 1266 C CA . GLU A 1 172 ? -3.019 -9.955 9.228 1 98.65 172 GLU A CA 1
ATOM 1267 C C . GLU A 1 172 ? -3.879 -8.773 9.667 1 98.65 172 GLU A C 1
ATOM 1269 O O . GLU A 1 172 ? -4.923 -8.503 9.07 1 98.65 172 GLU A O 1
ATOM 1274 N N . LYS A 1 173 ? -3.393 -8.07 10.644 1 97.1 173 LYS A N 1
ATOM 1275 C CA . LYS A 1 173 ? -4.134 -6.937 11.192 1 97.1 173 LYS A CA 1
ATOM 1276 C C . LYS A 1 173 ? -4.328 -5.847 10.142 1 97.1 173 LYS A C 1
ATOM 1278 O O . LYS A 1 173 ? -5.389 -5.224 10.075 1 97.1 173 LYS A O 1
ATOM 1283 N N . ILE A 1 174 ? -3.335 -5.649 9.328 1 97.33 174 ILE A N 1
ATOM 1284 C CA . ILE A 1 174 ? -3.417 -4.522 8.405 1 97.33 174 ILE A CA 1
ATOM 1285 C C . ILE A 1 174 ? -3.997 -4.989 7.071 1 97.33 174 ILE A C 1
ATOM 1287 O O . ILE A 1 174 ? -4.164 -4.191 6.146 1 97.33 174 ILE A O 1
ATOM 1291 N N . GLY A 1 175 ? -4.204 -6.334 6.9 1 98.06 175 GLY A N 1
ATOM 1292 C CA . GLY A 1 175 ? -4.895 -6.839 5.724 1 98.06 175 GLY A CA 1
ATOM 1293 C C . GLY A 1 175 ? -3.953 -7.342 4.647 1 98.06 175 GLY A C 1
ATOM 1294 O O . GLY A 1 175 ? -4.371 -7.589 3.514 1 98.06 175 GLY A O 1
ATOM 1295 N N . LEU A 1 176 ? -2.691 -7.531 4.974 1 98.71 176 LEU A N 1
ATOM 1296 C CA . LEU A 1 176 ? -1.708 -7.994 4 1 98.71 176 LEU A CA 1
ATOM 1297 C C . LEU A 1 176 ? -1.85 -9.493 3.756 1 98.71 176 LEU A C 1
ATOM 1299 O O . LEU A 1 176 ? -1.606 -9.971 2.645 1 98.71 176 LEU A O 1
ATOM 1303 N N . VAL A 1 177 ? -2.235 -10.214 4.799 1 98.86 177 VAL A N 1
ATOM 1304 C CA . VAL A 1 177 ? -2.526 -11.638 4.676 1 98.86 177 VAL A CA 1
ATOM 1305 C C . VAL A 1 177 ? -3.914 -11.933 5.241 1 98.86 177 VAL A C 1
ATOM 1307 O O . VAL A 1 177 ? -4.4 -11.213 6.116 1 98.86 177 VAL A O 1
ATOM 1310 N N . GLU A 1 178 ? -4.496 -12.946 4.771 1 98.69 178 GLU A N 1
ATOM 1311 C CA . GLU A 1 178 ? -5.869 -13.252 5.164 1 98.69 178 GLU A CA 1
ATOM 1312 C C . GLU A 1 178 ? -5.902 -14.148 6.399 1 98.69 178 GLU A C 1
ATOM 1314 O O . GLU A 1 178 ? -6.868 -14.122 7.165 1 98.69 178 GLU A O 1
ATOM 1319 N N . GLU A 1 179 ? -4.838 -14.86 6.621 1 98.73 179 GLU A N 1
ATOM 1320 C CA . GLU A 1 179 ? -4.824 -15.79 7.747 1 98.73 179 GLU A CA 1
ATOM 1321 C C . GLU A 1 179 ? -3.397 -16.096 8.192 1 98.73 179 GLU A C 1
ATOM 1323 O O . GLU A 1 179 ? -2.507 -16.277 7.358 1 98.73 179 GLU A O 1
ATOM 1328 N N . VAL A 1 180 ? -3.215 -16.143 9.498 1 98.85 180 VAL A N 1
ATOM 1329 C CA . VAL A 1 180 ? -1.958 -16.576 10.101 1 98.85 180 VAL A CA 1
ATOM 1330 C C . VAL A 1 180 ? -2.143 -17.943 10.755 1 98.85 180 VAL A C 1
ATOM 1332 O O . VAL A 1 180 ? -3.113 -18.163 11.485 1 98.85 180 VAL A O 1
ATOM 1335 N N . VAL A 1 181 ? -1.233 -18.832 10.48 1 98.88 181 VAL A N 1
ATOM 1336 C CA . VAL A 1 181 ? -1.332 -20.19 11.002 1 98.88 181 VAL A CA 1
ATOM 1337 C C . VAL A 1 181 ? -0.041 -20.561 11.728 1 98.88 181 VAL A C 1
ATOM 1339 O O . VAL A 1 181 ? 0.949 -19.829 11.659 1 98.88 181 VAL A O 1
ATOM 1342 N N . GLU A 1 182 ? -0.038 -21.684 12.358 1 98.62 182 GLU A N 1
ATOM 1343 C CA . GLU A 1 182 ? 1.137 -22.157 13.083 1 98.62 182 GLU A CA 1
ATOM 1344 C C . GLU A 1 182 ? 2.267 -22.524 12.125 1 98.62 182 GLU A C 1
ATOM 1346 O O . GLU A 1 182 ? 2.022 -22.835 10.958 1 98.62 182 GLU A O 1
ATOM 1351 N N . LYS A 1 183 ? 3.51 -22.562 12.638 1 98.47 183 LYS A N 1
ATOM 1352 C CA . LYS A 1 183 ? 4.677 -22.963 11.858 1 98.47 183 LYS A CA 1
ATOM 1353 C C . LYS A 1 183 ? 4.475 -24.341 11.235 1 98.47 183 LYS A C 1
ATOM 1355 O O . LYS A 1 183 ? 4.056 -25.28 11.914 1 98.47 183 LYS A O 1
ATOM 1360 N N . GLY A 1 184 ? 4.672 -24.411 9.941 1 98.37 184 GLY A N 1
ATOM 1361 C CA . GLY A 1 184 ? 4.598 -25.679 9.234 1 98.37 184 GLY A CA 1
ATOM 1362 C C . GLY A 1 184 ? 3.215 -25.977 8.686 1 98.37 184 GLY A C 1
ATOM 1363 O O . GLY A 1 184 ? 3.003 -27.013 8.053 1 98.37 184 GLY A O 1
ATOM 1364 N N . GLN A 1 185 ? 2.233 -25.049 8.805 1 98.72 185 GLN A N 1
ATOM 1365 C CA . GLN A 1 185 ? 0.85 -25.387 8.485 1 98.72 185 GLN A CA 1
ATOM 1366 C C . GLN A 1 185 ? 0.355 -24.594 7.279 1 98.72 185 GLN A C 1
ATOM 1368 O O . GLN A 1 185 ? -0.779 -24.779 6.831 1 98.72 185 GLN A O 1
ATOM 1373 N N . ALA A 1 186 ? 1.162 -23.733 6.718 1 98.69 186 ALA A N 1
ATOM 1374 C CA . ALA A 1 186 ? 0.704 -22.843 5.654 1 98.69 186 ALA A CA 1
ATOM 1375 C C . ALA A 1 186 ? 0.295 -23.635 4.415 1 98.69 186 ALA A C 1
ATOM 1377 O O . ALA A 1 186 ? -0.761 -23.383 3.83 1 98.69 186 ALA A O 1
ATOM 1378 N N . LEU A 1 187 ? 1.136 -24.571 4.023 1 98.62 187 LEU A N 1
ATOM 1379 C CA . LEU A 1 187 ? 0.863 -25.334 2.81 1 98.62 187 LEU A CA 1
ATOM 1380 C C . LEU A 1 187 ? -0.424 -26.139 2.953 1 98.62 187 LEU A C 1
ATOM 1382 O O . LEU A 1 187 ? -1.277 -26.119 2.062 1 98.62 187 LEU A O 1
ATOM 1386 N N . GLU A 1 188 ? -0.541 -26.856 4.029 1 98.54 188 GLU A N 1
ATOM 1387 C CA . GLU A 1 188 ? -1.734 -27.663 4.268 1 98.54 188 GLU A CA 1
ATOM 1388 C C . GLU A 1 188 ? -2.993 -26.802 4.26 1 98.54 188 GLU A C 1
ATOM 1390 O O . GLU A 1 188 ? -3.992 -27.158 3.631 1 98.54 188 GLU A O 1
ATOM 1395 N N . THR A 1 189 ? -2.978 -25.704 4.947 1 98.79 189 THR A N 1
ATOM 1396 C CA . THR A 1 189 ? -4.116 -24.794 5.008 1 98.79 189 THR A CA 1
ATOM 1397 C C . THR A 1 189 ? -4.449 -24.25 3.622 1 98.79 189 THR A C 1
ATOM 1399 O O . THR A 1 189 ? -5.619 -24.185 3.239 1 98.79 189 THR A O 1
ATOM 1402 N N . ALA A 1 190 ? -3.446 -23.841 2.837 1 98.73 190 ALA A N 1
ATOM 1403 C CA . ALA A 1 190 ? -3.645 -23.335 1.481 1 98.73 190 ALA A CA 1
ATOM 1404 C C . ALA A 1 190 ? -4.264 -24.402 0.583 1 98.73 190 ALA A C 1
ATOM 1406 O O . ALA A 1 190 ? -5.154 -24.108 -0.219 1 98.73 190 ALA A O 1
ATOM 1407 N N . MET A 1 191 ? -3.809 -25.628 0.752 1 98.41 191 MET A N 1
ATOM 1408 C CA . MET A 1 191 ? -4.344 -26.731 -0.042 1 98.41 191 MET A CA 1
ATOM 1409 C C . MET A 1 191 ? -5.809 -26.986 0.297 1 98.41 191 MET A C 1
ATOM 1411 O O . MET A 1 191 ? -6.614 -27.277 -0.589 1 98.41 191 MET A O 1
ATOM 1415 N N . GLU A 1 192 ? -6.094 -26.895 1.55 1 98.19 192 GLU A N 1
ATOM 1416 C CA . GLU A 1 192 ? -7.484 -27.051 1.968 1 98.19 192 GLU A CA 1
ATOM 1417 C C . GLU A 1 192 ? -8.372 -25.979 1.343 1 98.19 192 GLU A C 1
ATOM 1419 O O . GLU A 1 192 ? -9.469 -26.276 0.866 1 98.19 192 GLU A O 1
ATOM 1424 N N . LEU A 1 193 ? -7.919 -24.786 1.37 1 97.77 193 LEU A N 1
ATOM 1425 C CA . LEU A 1 193 ? -8.664 -23.691 0.759 1 97.77 193 LEU A CA 1
ATOM 1426 C C . LEU A 1 193 ? -8.811 -23.907 -0.744 1 97.77 193 LEU A C 1
ATOM 1428 O O . LEU A 1 193 ? -9.884 -23.674 -1.306 1 97.77 193 LEU A O 1
ATOM 1432 N N . ALA A 1 194 ? -7.755 -24.349 -1.376 1 98.07 194 ALA A N 1
ATOM 1433 C CA . ALA A 1 194 ? -7.781 -24.641 -2.806 1 98.07 194 ALA A CA 1
ATOM 1434 C C . ALA A 1 194 ? -8.809 -25.722 -3.127 1 98.07 194 ALA A C 1
ATOM 1436 O O . ALA A 1 194 ? -9.475 -25.666 -4.164 1 98.07 194 ALA A O 1
ATOM 1437 N N . GLN A 1 195 ? -8.952 -26.684 -2.275 1 96.94 195 GLN A N 1
ATOM 1438 C CA . GLN A 1 195 ? -9.915 -27.763 -2.472 1 96.94 195 GLN A CA 1
ATOM 1439 C C . GLN A 1 195 ? -11.345 -27.231 -2.468 1 96.94 195 GLN A C 1
ATOM 1441 O O . GLN A 1 195 ? -12.212 -27.761 -3.166 1 96.94 195 GLN A O 1
ATOM 1446 N N . ARG A 1 196 ? -11.558 -26.199 -1.711 1 96.53 196 ARG A N 1
ATOM 1447 C CA . ARG A 1 196 ? -12.889 -25.602 -1.673 1 96.53 196 ARG A CA 1
ATOM 1448 C C . ARG A 1 196 ? -13.249 -24.979 -3.018 1 96.53 196 ARG A C 1
ATOM 1450 O O . ARG A 1 196 ? -14.426 -24.896 -3.374 1 96.53 196 ARG A O 1
ATOM 1457 N N . VAL A 1 197 ? -12.305 -24.558 -3.788 1 95.81 197 VAL A N 1
ATOM 1458 C CA . VAL A 1 197 ? -12.53 -23.961 -5.101 1 95.81 197 VAL A CA 1
ATOM 1459 C C . VAL A 1 197 ? -13.127 -25.001 -6.046 1 95.81 197 VAL A C 1
ATOM 1461 O O . VAL A 1 197 ? -13.961 -24.673 -6.893 1 95.81 197 VAL A O 1
ATOM 1464 N N . ALA A 1 198 ? -12.705 -26.243 -5.923 1 90.07 198 ALA A N 1
ATOM 1465 C CA . ALA A 1 198 ? -13.161 -27.334 -6.781 1 90.07 198 ALA A CA 1
ATOM 1466 C C . ALA A 1 198 ? -14.665 -27.554 -6.636 1 90.07 198 ALA A C 1
ATOM 1468 O O . ALA A 1 198 ? -15.3 -28.141 -7.515 1 90.07 198 ALA A O 1
ATOM 1469 N N . GLY A 1 199 ? -15.224 -27.061 -5.554 1 90.25 199 GLY A N 1
ATOM 1470 C CA . GLY A 1 199 ? -16.658 -27.179 -5.345 1 90.25 199 GLY A CA 1
ATOM 1471 C C . GLY A 1 199 ? -17.455 -26.098 -6.05 1 90.25 199 GLY A C 1
ATOM 1472 O O . GLY A 1 199 ? -18.687 -26.125 -6.045 1 90.25 199 GLY A O 1
ATOM 1473 N N . GLN A 1 200 ? -16.751 -25.23 -6.662 1 94.55 200 GLN A N 1
ATOM 1474 C CA . GLN A 1 200 ? -17.392 -24.118 -7.356 1 94.55 200 GLN A CA 1
ATOM 1475 C C . GLN A 1 200 ? -17.263 -24.266 -8.869 1 94.55 200 GLN A C 1
ATOM 1477 O O . GLN A 1 200 ? -16.355 -24.942 -9.357 1 94.55 200 GLN A O 1
ATOM 1482 N N . SER A 1 201 ? -18.241 -23.665 -9.624 1 94.87 201 SER A N 1
ATOM 1483 C CA . SER A 1 201 ? -18.119 -23.639 -11.078 1 94.87 201 SER A CA 1
ATOM 1484 C C . SER A 1 201 ? -16.875 -22.874 -11.515 1 94.87 201 SER A C 1
ATOM 1486 O O . SER A 1 201 ? -16.731 -21.687 -11.215 1 94.87 201 SER A O 1
ATOM 1488 N N . PRO A 1 202 ? -15.956 -23.542 -12.231 1 94.96 202 PRO A N 1
ATOM 1489 C CA . PRO A 1 202 ? -14.734 -22.851 -12.648 1 94.96 202 PRO A CA 1
ATOM 1490 C C . PRO A 1 202 ? -15.017 -21.605 -13.484 1 94.96 202 PRO A C 1
ATOM 1492 O O . PRO A 1 202 ? -14.357 -20.577 -13.31 1 94.96 202 PRO A O 1
ATOM 1495 N N . LYS A 1 203 ? -16.004 -21.643 -14.334 1 95.13 203 LYS A N 1
ATOM 1496 C CA . LYS A 1 203 ? -16.345 -20.498 -15.173 1 95.13 203 LYS A CA 1
ATOM 1497 C C . LYS A 1 203 ? -16.886 -19.343 -14.335 1 95.13 203 LYS A C 1
ATOM 1499 O O . LYS A 1 203 ? -16.594 -18.178 -14.611 1 95.13 203 LYS A O 1
ATOM 1504 N N . SER A 1 204 ? -17.723 -19.703 -13.319 1 96.73 204 SER A N 1
ATOM 1505 C CA . SER A 1 204 ? -18.234 -18.673 -12.421 1 96.73 204 SER A CA 1
ATOM 1506 C C . SER A 1 204 ? -17.109 -18.037 -11.612 1 96.73 204 SER A C 1
ATOM 1508 O O . SER A 1 204 ? -17.087 -16.819 -11.42 1 96.73 204 SER A O 1
ATOM 1510 N N . VAL A 1 205 ? -16.169 -18.877 -11.202 1 97.31 205 VAL A N 1
ATOM 1511 C CA . VAL A 1 205 ? -15.035 -18.398 -10.418 1 97.31 205 VAL A CA 1
ATOM 1512 C C . VAL A 1 205 ? -14.213 -17.413 -11.246 1 97.31 205 VAL A C 1
ATOM 1514 O O . VAL A 1 205 ? -13.878 -16.324 -10.774 1 97.31 205 VAL A O 1
ATOM 1517 N N . SER A 1 206 ? -13.922 -17.76 -12.431 1 96.66 206 SER A N 1
ATOM 1518 C CA . SER A 1 206 ? -13.138 -16.907 -13.318 1 96.66 206 SER A CA 1
ATOM 1519 C C . SER A 1 206 ? -13.841 -15.577 -13.57 1 96.66 206 SER A C 1
ATOM 1521 O O . SER A 1 206 ? -13.213 -14.518 -13.521 1 96.66 206 SER A O 1
ATOM 1523 N N . ALA A 1 207 ? -15.123 -15.602 -13.826 1 97.17 207 ALA A N 1
ATOM 1524 C CA . ALA A 1 207 ? -15.901 -14.39 -14.067 1 97.17 207 ALA A CA 1
ATOM 1525 C C . ALA A 1 207 ? -15.914 -13.492 -12.832 1 97.17 207 ALA A C 1
ATOM 1527 O O . ALA A 1 207 ? -15.727 -12.278 -12.938 1 97.17 207 ALA A O 1
ATOM 1528 N N . CYS A 1 208 ? -16.162 -14.104 -11.707 1 98.12 208 CYS A N 1
ATOM 1529 C CA . CYS A 1 208 ? -16.187 -13.348 -10.46 1 98.12 208 CYS A CA 1
ATOM 1530 C C . CYS A 1 208 ? -14.84 -12.684 -10.198 1 98.12 208 CYS A C 1
ATOM 1532 O O . CYS A 1 208 ? -14.785 -11.522 -9.793 1 98.12 208 CYS A O 1
ATOM 1534 N N . LYS A 1 209 ? -13.745 -13.419 -10.429 1 97.83 209 LYS A N 1
ATOM 1535 C CA . LYS A 1 209 ? -12.416 -12.851 -10.224 1 97.83 209 LYS A CA 1
ATOM 1536 C C . LYS A 1 209 ? -12.188 -11.645 -11.131 1 97.83 209 LYS A C 1
ATOM 1538 O O . LYS A 1 209 ? -11.675 -10.616 -10.686 1 97.83 209 LYS A O 1
ATOM 1543 N N . THR A 1 210 ? -12.533 -11.803 -12.361 1 97.07 210 THR A N 1
ATOM 1544 C CA . THR A 1 210 ? -12.422 -10.701 -13.31 1 97.07 210 THR A CA 1
ATOM 1545 C C . THR A 1 210 ? -13.163 -9.469 -12.798 1 97.07 210 THR A C 1
ATOM 1547 O O . THR A 1 210 ? -12.639 -8.355 -12.853 1 97.07 210 THR A O 1
ATOM 1550 N N . LEU A 1 211 ? -14.349 -9.655 -12.263 1 97.88 211 LEU A N 1
ATOM 1551 C CA . LEU A 1 211 ? -15.186 -8.561 -11.782 1 97.88 211 LEU A CA 1
ATOM 1552 C C . LEU A 1 211 ? -14.593 -7.935 -10.524 1 97.88 211 LEU A C 1
ATOM 1554 O O . LEU A 1 211 ? -14.591 -6.71 -10.377 1 97.88 211 LEU A O 1
ATOM 1558 N N . ILE A 1 212 ? -14.125 -8.773 -9.629 1 97.52 212 ILE A N 1
ATOM 1559 C CA . ILE A 1 212 ? -13.495 -8.274 -8.411 1 97.52 212 ILE A CA 1
ATOM 1560 C C . ILE A 1 212 ? -12.291 -7.407 -8.771 1 97.52 212 ILE A C 1
ATOM 1562 O O . ILE A 1 212 ? -12.074 -6.354 -8.167 1 97.52 212 ILE A O 1
ATOM 1566 N N . GLN A 1 213 ? -11.552 -7.788 -9.801 1 96.73 213 GLN A N 1
ATOM 1567 C CA . GLN A 1 213 ? -10.331 -7.094 -10.198 1 96.73 213 GLN A CA 1
ATOM 1568 C C . GLN A 1 213 ? -10.641 -5.922 -11.124 1 96.73 213 GLN A C 1
ATOM 1570 O O . GLN A 1 213 ? -9.731 -5.218 -11.568 1 96.73 213 GLN A O 1
ATOM 1575 N N . ASN A 1 214 ? -11.929 -5.736 -11.443 1 94.4 214 ASN A N 1
ATOM 1576 C CA . ASN A 1 214 ? -12.343 -4.685 -12.366 1 94.4 214 ASN A CA 1
ATOM 1577 C C . ASN A 1 214 ? -11.823 -3.318 -11.93 1 94.4 214 ASN A C 1
ATOM 1579 O O . ASN A 1 214 ? -11.453 -2.494 -12.768 1 94.4 214 ASN A O 1
ATOM 1583 N N . ARG A 1 215 ? -11.703 -3.028 -10.662 1 89.84 215 ARG A N 1
ATOM 1584 C CA . ARG A 1 215 ? -11.33 -1.721 -10.132 1 89.84 215 ARG A CA 1
ATOM 1585 C C . ARG A 1 215 ? -9.866 -1.409 -10.423 1 89.84 215 ARG A C 1
ATOM 1587 O O . ARG A 1 215 ? -9.426 -0.268 -10.269 1 89.84 215 ARG A O 1
ATOM 1594 N N . ARG A 1 216 ? -9.101 -2.402 -10.91 1 93.34 216 ARG A N 1
ATOM 1595 C CA . ARG A 1 216 ? -7.698 -2.197 -11.258 1 93.34 216 ARG A CA 1
ATOM 1596 C C . ARG A 1 216 ? -7.566 -1.41 -12.558 1 93.34 216 ARG A C 1
ATOM 1598 O O . ARG A 1 216 ? -6.517 -0.822 -12.83 1 93.34 216 ARG A O 1
ATOM 1605 N N . SER A 1 217 ? -8.689 -1.359 -13.337 1 93.26 217 SER A N 1
ATOM 1606 C CA . SER A 1 217 ? -8.533 -0.768 -14.662 1 93.26 217 SER A CA 1
ATOM 1607 C C . SER A 1 217 ? -9.743 0.084 -15.033 1 93.26 217 SER A C 1
ATOM 1609 O O . SER A 1 217 ? -9.693 0.859 -15.991 1 93.26 217 SER A O 1
ATOM 1611 N N . GLN A 1 218 ? -10.872 -0.108 -14.268 1 93.45 218 GLN A N 1
ATOM 1612 C CA . GLN A 1 218 ? -12.105 0.585 -14.627 1 93.45 218 GLN A CA 1
ATOM 1613 C C . GLN A 1 218 ? -12.79 1.163 -13.392 1 93.45 218 GLN A C 1
ATOM 1615 O O . GLN A 1 218 ? -12.384 0.884 -12.262 1 93.45 218 GLN A O 1
ATOM 1620 N N . THR A 1 219 ? -13.851 1.89 -13.667 1 92.72 219 THR A N 1
ATOM 1621 C CA . THR A 1 219 ? -14.608 2.513 -12.587 1 92.72 219 THR A CA 1
ATOM 1622 C C . THR A 1 219 ? -15.604 1.527 -11.985 1 92.72 219 THR A C 1
ATOM 1624 O O . THR A 1 219 ? -15.899 0.49 -12.584 1 92.72 219 THR A O 1
ATOM 1627 N N . HIS A 1 220 ? -16.142 1.847 -10.849 1 92.45 220 HIS A N 1
ATOM 1628 C CA . HIS A 1 220 ? -17.188 1.066 -10.199 1 92.45 220 HIS A CA 1
ATOM 1629 C C . HIS A 1 220 ? -18.431 0.969 -11.077 1 92.45 220 HIS A C 1
ATOM 1631 O O . HIS A 1 220 ? -19.012 -0.109 -11.22 1 92.45 220 HIS A O 1
ATOM 1637 N N . ALA A 1 221 ? -18.797 2.058 -11.646 1 94.94 221 ALA A N 1
ATOM 1638 C CA . ALA A 1 221 ? -19.996 2.088 -12.481 1 94.94 221 ALA A CA 1
ATOM 1639 C C . ALA A 1 221 ? -19.855 1.152 -13.678 1 94.94 221 ALA A C 1
ATOM 1641 O O . ALA A 1 221 ? -20.802 0.45 -14.039 1 94.94 221 ALA A O 1
ATOM 1642 N N . ALA A 1 222 ? -18.659 1.162 -14.268 1 95.64 222 ALA A N 1
ATOM 1643 C CA . ALA A 1 222 ? -18.412 0.259 -15.389 1 95.64 222 ALA A CA 1
ATOM 1644 C C . ALA A 1 222 ? -18.49 -1.199 -14.946 1 95.64 222 ALA A C 1
ATOM 1646 O O . ALA A 1 222 ? -18.949 -2.06 -15.701 1 95.64 222 ALA A O 1
ATOM 1647 N N . GLY A 1 223 ? -18.036 -1.455 -13.739 1 96.76 223 GLY A N 1
ATOM 1648 C CA . GLY A 1 223 ? -18.095 -2.804 -13.199 1 96.76 223 GLY A CA 1
ATOM 1649 C C . GLY A 1 223 ? -19.513 -3.303 -12.993 1 96.76 223 GLY A C 1
ATOM 1650 O O . GLY A 1 223 ? -19.792 -4.489 -13.178 1 96.76 223 GLY A O 1
ATOM 1651 N N . LEU A 1 224 ? -20.373 -2.383 -12.666 1 97.44 224 LEU A N 1
ATOM 1652 C CA . LEU A 1 224 ? -21.768 -2.762 -12.466 1 97.44 224 LEU A CA 1
ATOM 1653 C C . LEU A 1 224 ? -22.402 -3.212 -13.778 1 97.44 224 LEU A C 1
ATOM 1655 O O . LEU A 1 224 ? -23.171 -4.175 -13.803 1 97.44 224 LEU A O 1
ATOM 1659 N N . VAL A 1 225 ? -22.062 -2.568 -14.813 1 97.3 225 VAL A N 1
ATOM 1660 C CA . VAL A 1 225 ? -22.55 -2.948 -16.135 1 97.3 225 VAL A CA 1
ATOM 1661 C C . VAL A 1 225 ? -21.941 -4.286 -16.547 1 97.3 225 VAL A C 1
ATOM 1663 O O . VAL A 1 225 ? -22.651 -5.185 -17.003 1 97.3 225 VAL A O 1
ATOM 1666 N N . LEU A 1 226 ? -20.689 -4.446 -16.329 1 97.38 226 LEU A N 1
ATOM 1667 C CA . LEU A 1 226 ? -19.965 -5.658 -16.696 1 97.38 226 LEU A CA 1
ATOM 1668 C C . LEU A 1 226 ? -20.503 -6.864 -15.933 1 97.38 226 LEU A C 1
ATOM 1670 O O . LEU A 1 226 ? -20.55 -7.973 -16.47 1 97.38 226 LEU A O 1
ATOM 1674 N N . GLU A 1 227 ? -20.913 -6.652 -14.667 1 98.11 227 GLU A N 1
ATOM 1675 C CA . GLU A 1 227 ? -21.491 -7.716 -13.851 1 98.11 227 GLU A CA 1
ATOM 1676 C C . GLU A 1 227 ? -22.692 -8.352 -14.544 1 98.11 227 GLU A C 1
ATOM 1678 O O . GLU A 1 227 ? -22.806 -9.578 -14.6 1 98.11 227 GLU A O 1
ATOM 1683 N N . ARG A 1 228 ? -23.503 -7.535 -15.086 1 97.88 228 ARG A N 1
ATOM 1684 C CA . ARG A 1 228 ? -24.696 -8.032 -15.764 1 97.88 228 ARG A CA 1
ATOM 1685 C C . ARG A 1 228 ? -24.329 -8.763 -17.052 1 97.88 228 ARG A C 1
ATOM 1687 O O . ARG A 1 228 ? -24.892 -9.817 -17.356 1 97.88 228 ARG A O 1
ATOM 1694 N N . GLU A 1 229 ? -23.42 -8.274 -17.706 1 97.93 229 GLU A N 1
ATOM 1695 C CA . GLU A 1 229 ? -22.98 -8.895 -18.952 1 97.93 229 GLU A CA 1
ATOM 1696 C C . GLU A 1 229 ? -22.388 -10.279 -18.699 1 97.93 229 GLU A C 1
ATOM 1698 O O . GLU A 1 229 ? -22.759 -11.249 -19.364 1 97.93 229 GLU A O 1
ATOM 1703 N N . LEU A 1 230 ? -21.495 -10.405 -17.758 1 97.43 230 LEU A N 1
ATOM 1704 C CA . LEU A 1 230 ? -20.828 -11.674 -17.486 1 97.43 230 LEU A CA 1
ATOM 1705 C C . LEU A 1 230 ? -21.799 -12.678 -16.874 1 97.43 230 LEU A C 1
ATOM 1707 O O . LEU A 1 230 ? -21.691 -13.882 -17.12 1 97.43 230 LEU A O 1
ATOM 1711 N N . PHE A 1 231 ? -22.747 -12.163 -16.142 1 97.9 231 PHE A N 1
ATOM 1712 C CA . PHE A 1 231 ? -23.802 -13.023 -15.619 1 97.9 231 PHE A CA 1
ATOM 1713 C C . PHE A 1 231 ? -24.536 -13.73 -16.752 1 97.9 231 PHE A C 1
ATOM 1715 O O . PHE A 1 231 ? -24.694 -14.952 -16.73 1 97.9 231 PHE A O 1
ATOM 1722 N N . LEU A 1 232 ? -24.886 -12.982 -17.785 1 97.51 232 LEU A N 1
ATOM 1723 C CA . LEU A 1 232 ? -25.613 -13.535 -18.923 1 97.51 232 LEU A CA 1
ATOM 1724 C C . LEU A 1 232 ? -24.731 -14.49 -19.719 1 97.51 232 LEU A C 1
ATOM 1726 O O . LEU A 1 232 ? -25.217 -15.49 -20.253 1 97.51 232 LEU A O 1
ATOM 1730 N N . GLN A 1 233 ? -23.511 -14.251 -19.782 1 96.83 233 GLN A N 1
ATOM 1731 C CA . GLN A 1 233 ? -22.59 -15.088 -20.543 1 96.83 233 GLN A CA 1
ATOM 1732 C C . GLN A 1 233 ? -22.451 -16.469 -19.91 1 96.83 233 GLN A C 1
ATOM 1734 O O . GLN A 1 233 ? -22.11 -17.439 -20.592 1 96.83 233 GLN A O 1
ATOM 1739 N N . LEU A 1 234 ? -22.68 -16.571 -18.635 1 96.49 234 LEU A N 1
ATOM 1740 C CA . LEU A 1 234 ? -22.6 -17.862 -17.96 1 96.49 234 LEU A CA 1
ATOM 1741 C C . LEU A 1 234 ? -23.644 -18.828 -18.509 1 96.49 234 LEU A C 1
ATOM 1743 O O . LEU A 1 234 ? -23.469 -20.046 -18.433 1 96.49 234 LEU A O 1
ATOM 1747 N N . PHE A 1 235 ? -24.713 -18.289 -19.085 1 95.88 235 PHE A N 1
ATOM 1748 C CA . PHE A 1 235 ? -25.788 -19.124 -19.609 1 95.88 235 PHE A CA 1
ATOM 1749 C C . PHE A 1 235 ? -25.361 -19.806 -20.903 1 95.88 235 PHE A C 1
ATOM 1751 O O . PHE A 1 235 ? -26.047 -20.706 -21.393 1 95.88 235 PHE A O 1
ATOM 1758 N N . ASN A 1 236 ? -24.242 -19.469 -21.409 1 93.64 236 ASN A N 1
ATOM 1759 C CA . ASN A 1 236 ? -23.663 -20.132 -22.573 1 93.64 236 ASN A CA 1
ATOM 1760 C C . ASN A 1 236 ? -22.798 -21.322 -22.168 1 93.64 236 ASN A C 1
ATOM 1762 O O . ASN A 1 236 ? -22.224 -21.998 -23.024 1 93.64 236 ASN A O 1
ATOM 1766 N N . THR A 1 237 ? -22.702 -21.606 -20.889 1 91.1 237 THR A N 1
ATOM 1767 C CA . THR A 1 237 ? -21.861 -22.684 -20.381 1 91.1 237 THR A CA 1
ATOM 1768 C C . THR A 1 237 ? -22.713 -23.852 -19.895 1 91.1 237 THR A C 1
ATOM 1770 O O . THR A 1 237 ? -23.879 -23.671 -19.537 1 91.1 237 THR A O 1
ATOM 1773 N N . GLN A 1 238 ? -22.109 -24.974 -19.823 1 91.44 238 GLN A N 1
ATOM 1774 C CA . GLN A 1 238 ? -22.801 -26.155 -19.318 1 91.44 238 GLN A CA 1
ATOM 1775 C C . GLN A 1 238 ? -22.918 -26.115 -17.797 1 91.44 238 GLN A C 1
ATOM 1777 O O . GLN A 1 238 ? -23.839 -26.701 -17.224 1 91.44 238 GLN A O 1
ATOM 1782 N N . ASP A 1 239 ? -22.097 -25.408 -17.196 1 92.64 239 ASP A N 1
ATOM 1783 C CA . ASP A 1 239 ? -22.009 -25.382 -15.739 1 92.64 239 ASP A CA 1
ATOM 1784 C C . ASP A 1 239 ? -23.23 -24.701 -15.127 1 92.64 239 ASP A C 1
ATOM 1786 O O . ASP A 1 239 ? -23.673 -25.07 -14.037 1 92.64 239 ASP A O 1
ATOM 1790 N N . GLN A 1 240 ? -23.715 -23.645 -15.845 1 93.23 240 GLN A N 1
ATOM 1791 C CA . GLN A 1 240 ? -24.847 -22.903 -15.299 1 93.23 240 GLN A CA 1
ATOM 1792 C C . GLN A 1 240 ? -26.062 -23.808 -15.117 1 93.23 240 GLN A C 1
ATOM 1794 O O . GLN A 1 240 ? -26.64 -23.868 -14.03 1 93.23 240 GLN A O 1
ATOM 1799 N N . THR A 1 241 ? -26.436 -24.562 -16.137 1 93.75 241 THR A N 1
ATOM 1800 C CA . THR A 1 241 ? -27.579 -25.464 -16.056 1 93.75 241 THR A CA 1
ATOM 1801 C C . THR A 1 241 ? -27.304 -26.6 -15.075 1 93.75 241 THR A C 1
ATOM 1803 O O . THR A 1 241 ? -28.16 -26.942 -14.257 1 93.75 241 THR A O 1
ATOM 1806 N N . GLU A 1 242 ? -26.142 -27.073 -15.187 1 95.14 242 GLU A N 1
ATOM 1807 C CA . GLU A 1 242 ? -25.747 -28.159 -14.295 1 95.14 242 GLU A CA 1
ATOM 1808 C C . GLU A 1 242 ? -25.806 -27.722 -12.834 1 95.14 242 GLU A C 1
ATOM 1810 O O . GLU A 1 242 ? -26.371 -28.424 -11.993 1 95.14 242 GLU A O 1
ATOM 1815 N N . GLY A 1 243 ? -25.264 -26.629 -12.503 1 94.98 243 GLY A N 1
ATOM 1816 C CA . GLY A 1 243 ? -25.212 -26.147 -11.132 1 94.98 243 GLY A CA 1
ATOM 1817 C C . GLY A 1 243 ? -26.584 -25.93 -10.523 1 94.98 243 GLY A C 1
ATOM 1818 O O . GLY A 1 243 ? -26.854 -26.384 -9.409 1 94.98 243 GLY A O 1
ATOM 1819 N N . VAL A 1 244 ? -27.487 -25.247 -11.241 1 95.11 244 VAL A N 1
ATOM 1820 C CA . VAL A 1 244 ? -28.831 -24.947 -10.757 1 95.11 244 VAL A CA 1
ATOM 1821 C C . VAL A 1 244 ? -29.613 -26.245 -10.567 1 95.11 244 VAL A C 1
ATOM 1823 O O . VAL A 1 244 ? -30.232 -26.456 -9.522 1 95.11 244 VAL A O 1
ATOM 1826 N N . ASN A 1 245 ? -29.522 -27.12 -11.533 1 95.47 245 ASN A N 1
ATOM 1827 C CA . ASN A 1 245 ? -30.268 -28.372 -11.458 1 95.47 245 ASN A CA 1
ATOM 1828 C C . ASN A 1 245 ? -29.731 -29.279 -10.355 1 95.47 245 ASN A C 1
ATOM 1830 O O . ASN A 1 245 ? -30.503 -29.949 -9.666 1 95.47 245 ASN A O 1
ATOM 1834 N N . ALA A 1 246 ? -28.442 -29.337 -10.306 1 96.41 246 ALA A N 1
ATOM 1835 C CA . ALA A 1 246 ? -27.85 -30.139 -9.238 1 96.41 246 ALA A CA 1
ATOM 1836 C C . ALA A 1 246 ? -28.333 -29.67 -7.868 1 96.41 246 ALA A C 1
ATOM 1838 O O . ALA A 1 246 ? -28.639 -30.488 -6.997 1 96.41 246 ALA A O 1
ATOM 1839 N N . PHE A 1 247 ? -28.406 -28.399 -7.588 1 95.58 247 PHE A N 1
ATOM 1840 C CA . PHE A 1 247 ? -28.886 -27.828 -6.335 1 95.58 247 PHE A CA 1
ATOM 1841 C C . PHE A 1 247 ? -30.338 -28.217 -6.085 1 95.58 247 PHE A C 1
ATOM 1843 O O . PHE A 1 247 ? -30.681 -28.692 -5 1 95.58 247 PHE A O 1
ATOM 1850 N N . LEU A 1 248 ? -31.081 -28.081 -7.131 1 97.18 248 LEU A N 1
ATOM 1851 C CA . LEU A 1 248 ? -32.505 -28.372 -7.014 1 97.18 248 LEU A CA 1
ATOM 1852 C C . LEU A 1 248 ? -32.739 -29.861 -6.781 1 97.18 248 LEU A C 1
ATOM 1854 O O . LEU A 1 248 ? -33.687 -30.245 -6.093 1 97.18 248 LEU A O 1
ATOM 1858 N N . GLN A 1 249 ? -31.902 -30.681 -7.236 1 97.77 249 GLN A N 1
ATOM 1859 C CA . GLN A 1 249 ? -32.036 -32.13 -7.134 1 97.77 249 GLN A CA 1
ATOM 1860 C C . GLN A 1 249 ? -31.248 -32.674 -5.946 1 97.77 249 GLN A C 1
ATOM 1862 O O . GLN A 1 249 ? -31.17 -33.888 -5.748 1 97.77 249 GLN A O 1
ATOM 1867 N N . LYS A 1 250 ? -30.592 -31.757 -5.238 1 95.57 250 LYS A N 1
ATOM 1868 C CA . LYS A 1 250 ? -29.856 -32.096 -4.023 1 95.57 250 LYS A CA 1
ATOM 1869 C C . LYS A 1 250 ? -28.744 -33.099 -4.316 1 95.57 250 LYS A C 1
ATOM 1871 O O . LYS A 1 250 ? -28.602 -34.099 -3.609 1 95.57 250 LYS A O 1
ATOM 1876 N N . ARG A 1 251 ? -28.045 -32.906 -5.402 1 95.45 251 ARG A N 1
ATOM 1877 C CA . ARG A 1 251 ? -26.866 -33.685 -5.764 1 95.45 251 ARG A CA 1
ATOM 1878 C C . ARG A 1 251 ? -25.649 -32.784 -5.948 1 95.45 251 ARG A C 1
ATOM 1880 O O . ARG A 1 251 ? -25.785 -31.563 -6.047 1 95.45 251 ARG A O 1
ATOM 1887 N N . LYS A 1 252 ? -24.473 -33.468 -6.021 1 94.25 252 LYS A N 1
ATOM 1888 C CA . LYS A 1 252 ? -23.246 -32.724 -6.292 1 94.25 252 LYS A CA 1
ATOM 1889 C C . LYS A 1 252 ? -23.135 -32.366 -7.771 1 94.25 252 LYS A C 1
ATOM 1891 O O . LYS A 1 252 ? -23.386 -33.205 -8.638 1 94.25 252 LYS A O 1
ATOM 1896 N N . PRO A 1 253 ? -22.835 -31.093 -7.981 1 93.95 253 PRO A N 1
ATOM 1897 C CA . PRO A 1 253 ? -22.644 -30.72 -9.385 1 93.95 253 PRO A CA 1
ATOM 1898 C C . PRO A 1 253 ? -21.403 -31.36 -10.002 1 93.95 253 PRO A C 1
ATOM 1900 O O . PRO A 1 253 ? -20.424 -31.621 -9.298 1 93.95 253 PRO A O 1
ATOM 1903 N N . ASN A 1 254 ? -21.518 -31.682 -11.302 1 91.73 254 ASN A N 1
ATOM 1904 C CA . ASN A 1 254 ? -20.376 -32.09 -12.114 1 91.73 254 ASN A CA 1
ATOM 1905 C C . ASN A 1 254 ? -19.907 -30.962 -13.027 1 91.73 254 ASN A C 1
ATOM 1907 O O . ASN A 1 254 ? -20.5 -30.722 -14.08 1 91.73 254 ASN A O 1
ATOM 1911 N N . TRP A 1 255 ? -18.784 -30.418 -12.629 1 91.88 255 TRP A N 1
ATOM 1912 C CA . TRP A 1 255 ? -18.291 -29.276 -13.391 1 91.88 255 TRP A CA 1
ATOM 1913 C C . TRP A 1 255 ? -17.465 -29.736 -14.587 1 91.88 255 TRP A C 1
ATOM 1915 O O . TRP A 1 255 ? -16.635 -30.641 -14.466 1 91.88 255 TRP A O 1
ATOM 1925 N N . THR A 1 256 ? -17.71 -29.125 -15.7 1 84.59 256 THR A N 1
ATOM 1926 C CA . THR A 1 256 ? -16.977 -29.498 -16.904 1 84.59 256 THR A CA 1
ATOM 1927 C C . THR A 1 256 ? -16.063 -28.362 -17.355 1 84.59 256 THR A C 1
ATOM 1929 O O . THR A 1 256 ? -15.186 -28.561 -18.198 1 84.59 256 THR A O 1
ATOM 1932 N N . ASN A 1 257 ? -16.142 -27.162 -16.736 1 86.48 257 ASN A N 1
ATOM 1933 C CA . ASN A 1 257 ? -15.352 -25.996 -17.118 1 86.48 257 ASN A CA 1
ATOM 1934 C C . ASN A 1 257 ? -15.446 -25.722 -18.617 1 86.48 257 ASN A C 1
ATOM 1936 O O . ASN A 1 257 ? -14.427 -25.535 -19.283 1 86.48 257 ASN A O 1
ATOM 1940 N N . SER A 1 258 ? -16.67 -25.912 -19.226 1 81.81 258 SER A N 1
ATOM 1941 C CA . SER A 1 258 ? -16.921 -25.765 -20.656 1 81.81 258 SER A CA 1
ATOM 1942 C C . SER A 1 258 ? -18.158 -24.912 -20.916 1 81.81 258 SER A C 1
ATOM 1944 O O . SER A 1 258 ? -19.076 -24.874 -20.094 1 81.81 258 SER A O 1
ATOM 1946 N N . MET B 1 1 ? 1.905 36.921 20.128 1 54.02 1 MET B N 1
ATOM 1947 C CA . MET B 1 1 ? 2.927 36.297 19.291 1 54.02 1 MET B CA 1
ATOM 1948 C C . MET B 1 1 ? 2.342 35.86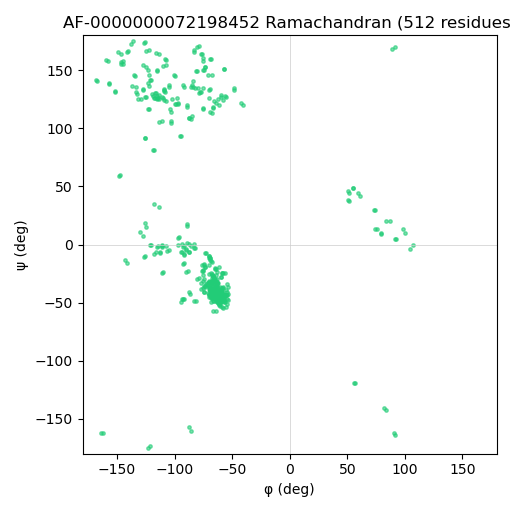5 17.95 1 54.02 1 MET B C 1
ATOM 1950 O O . MET B 1 1 ? 1.184 35.45 17.878 1 54.02 1 MET B O 1
ATOM 1954 N N . THR B 1 2 ? 2.92 36.336 16.761 1 74.76 2 THR B N 1
ATOM 1955 C CA . THR B 1 2 ? 2.354 36.126 15.433 1 74.76 2 THR B CA 1
ATOM 1956 C C . THR B 1 2 ? 2.373 34.645 15.065 1 74.76 2 THR B C 1
ATOM 1958 O O . THR B 1 2 ? 3.348 33.944 15.342 1 74.76 2 THR B O 1
ATOM 1961 N N . ALA B 1 3 ? 1.132 34.069 14.732 1 83.63 3 ALA B N 1
ATOM 1962 C CA . ALA B 1 3 ? 0.995 32.696 14.252 1 83.63 3 ALA B CA 1
ATOM 1963 C C . ALA B 1 3 ? 2.105 32.347 13.265 1 83.63 3 ALA B C 1
ATOM 1965 O O . ALA B 1 3 ? 2.397 33.12 12.351 1 83.63 3 ALA B O 1
ATOM 1966 N N . GLN B 1 4 ? 2.894 31.327 13.599 1 90.58 4 GLN B N 1
ATOM 1967 C CA . GLN B 1 4 ? 3.994 30.94 12.722 1 90.58 4 GLN B CA 1
ATOM 1968 C C . GLN B 1 4 ? 4.233 29.434 12.772 1 90.58 4 GLN B C 1
ATOM 1970 O O . GLN B 1 4 ? 3.691 28.742 13.636 1 90.58 4 GLN B O 1
ATOM 1975 N N . ILE B 1 5 ? 4.954 28.989 11.805 1 97.76 5 ILE B N 1
ATOM 1976 C CA . ILE B 1 5 ? 5.515 27.642 11.806 1 97.76 5 ILE B CA 1
ATOM 1977 C C . ILE B 1 5 ? 6.999 27.702 12.16 1 97.76 5 ILE B C 1
ATOM 1979 O O . ILE B 1 5 ? 7.782 28.362 11.473 1 97.76 5 ILE B O 1
ATOM 1983 N N . LYS B 1 6 ? 7.331 27.133 13.309 1 98.31 6 LYS B N 1
ATOM 1984 C CA . LYS B 1 6 ? 8.732 27.051 13.711 1 98.31 6 LYS B CA 1
ATOM 1985 C C . LYS B 1 6 ? 9.439 25.896 13.008 1 98.31 6 LYS B C 1
ATOM 1987 O O . LYS B 1 6 ? 8.899 24.791 12.922 1 98.31 6 LYS B O 1
ATOM 1992 N N . LEU B 1 7 ? 10.597 26.151 12.514 1 98.16 7 LEU B N 1
ATOM 1993 C CA . LEU B 1 7 ? 11.361 25.156 11.769 1 98.16 7 LEU B CA 1
ATOM 1994 C C . LEU B 1 7 ? 12.672 24.835 12.478 1 98.16 7 LEU B C 1
ATOM 1996 O O . LEU B 1 7 ? 13.407 25.742 12.874 1 98.16 7 LEU B O 1
ATOM 2000 N N . GLU B 1 8 ? 12.928 23.634 12.74 1 98.21 8 GLU B N 1
ATOM 2001 C CA . GLU B 1 8 ? 14.217 23.108 13.179 1 98.21 8 GLU B CA 1
ATOM 2002 C C . GLU B 1 8 ? 14.722 22.021 12.234 1 98.21 8 GLU B C 1
ATOM 2004 O O . GLU B 1 8 ? 13.939 21.203 11.746 1 98.21 8 GLU B O 1
ATOM 2009 N N . ARG B 1 9 ? 15.975 22.054 11.907 1 97.16 9 ARG B N 1
ATOM 2010 C CA . ARG B 1 9 ? 16.596 21.049 11.051 1 97.16 9 ARG B CA 1
ATOM 2011 C C . ARG B 1 9 ? 17.614 20.221 11.828 1 97.16 9 ARG B C 1
ATOM 2013 O O . ARG B 1 9 ? 18.431 20.77 12.57 1 97.16 9 ARG B O 1
ATOM 2020 N N . GLU B 1 10 ? 17.457 18.961 11.725 1 94.3 10 GLU B N 1
ATOM 2021 C CA . GLU B 1 10 ? 18.438 18.078 12.349 1 94.3 10 GLU B CA 1
ATOM 2022 C C . GLU B 1 10 ? 18.531 16.746 11.609 1 94.3 10 GLU B C 1
ATOM 2024 O O . GLU B 1 10 ? 17.512 16.107 11.34 1 94.3 10 GLU B O 1
ATOM 2029 N N . ASN B 1 11 ? 19.796 16.258 11.257 1 93.42 11 ASN B N 1
ATOM 2030 C CA . ASN B 1 11 ? 20.06 14.931 10.711 1 93.42 11 ASN B CA 1
ATOM 2031 C C . ASN B 1 11 ? 19.164 14.629 9.513 1 93.42 11 ASN B C 1
ATOM 2033 O O . ASN B 1 11 ? 18.524 13.577 9.461 1 93.42 11 ASN B O 1
ATOM 2037 N N . HIS B 1 12 ? 18.95 15.498 8.57 1 95.78 12 HIS B N 1
ATOM 2038 C CA . HIS B 1 12 ? 18.209 15.37 7.32 1 95.78 12 HIS B CA 1
ATOM 2039 C C . HIS B 1 12 ? 16.704 15.402 7.566 1 95.78 12 HIS B C 1
ATOM 2041 O O . HIS B 1 12 ? 15.922 14.995 6.704 1 95.78 12 HIS B O 1
ATOM 2047 N N . ILE B 1 13 ? 16.329 15.834 8.851 1 98.12 13 ILE B N 1
ATOM 2048 C CA . ILE B 1 13 ? 14.919 15.901 9.22 1 98.12 13 ILE B CA 1
ATOM 2049 C C . ILE B 1 13 ? 14.531 17.347 9.518 1 98.12 13 ILE B C 1
ATOM 2051 O O . ILE B 1 13 ? 15.244 18.051 10.238 1 98.12 13 ILE B O 1
ATOM 2055 N N . ALA B 1 14 ? 13.483 17.821 8.954 1 98.64 14 ALA B N 1
ATOM 2056 C CA . ALA B 1 14 ? 12.876 19.104 9.298 1 98.64 14 ALA B CA 1
ATOM 2057 C C . ALA B 1 14 ? 11.719 18.919 10.275 1 98.64 14 ALA B C 1
ATOM 2059 O O . ALA B 1 14 ? 10.772 18.18 9.994 1 98.64 14 ALA B O 1
ATOM 2060 N N . LYS B 1 15 ? 11.836 19.51 11.363 1 98.7 15 LYS B N 1
ATOM 2061 C CA . LYS B 1 15 ? 10.749 19.528 12.337 1 98.7 15 LYS B CA 1
ATOM 2062 C C . LYS B 1 15 ? 9.962 20.833 12.259 1 98.7 15 LYS B C 1
ATOM 2064 O O . LYS B 1 15 ? 10.521 21.914 12.459 1 98.7 15 LYS B O 1
ATOM 2069 N N . LEU B 1 16 ? 8.752 20.749 11.999 1 98.76 16 LEU B N 1
ATOM 2070 C CA . LEU B 1 16 ? 7.845 21.89 11.936 1 98.76 16 LEU B CA 1
ATOM 2071 C C . LEU B 1 16 ? 6.885 21.887 13.12 1 98.76 16 LEU B C 1
ATOM 2073 O O . LEU B 1 16 ? 6.278 20.859 13.431 1 98.76 16 LEU B O 1
ATOM 2077 N N . THR B 1 17 ? 6.754 23.015 13.728 1 98.78 17 THR B N 1
ATOM 2078 C CA . THR B 1 17 ? 5.82 23.166 14.838 1 98.78 17 THR B CA 1
ATOM 2079 C C . THR B 1 17 ? 4.807 24.269 14.546 1 98.78 17 THR B C 1
ATOM 2081 O O . THR B 1 17 ? 5.182 25.426 14.345 1 98.78 17 THR B O 1
ATOM 2084 N N . ILE B 1 18 ? 3.569 23.872 14.467 1 98.53 18 ILE B N 1
ATOM 2085 C CA . ILE B 1 18 ? 2.516 24.877 14.367 1 98.53 18 ILE B CA 1
ATOM 2086 C C . ILE B 1 18 ? 2.439 25.674 15.667 1 98.53 18 ILE B C 1
ATOM 2088 O O . ILE B 1 18 ? 2.118 25.123 16.723 1 98.53 18 ILE B O 1
ATOM 2092 N N . SER B 1 19 ? 2.695 26.978 15.555 1 98.07 19 SER B N 1
ATOM 2093 C CA . SER B 1 19 ? 2.758 27.791 16.765 1 98.07 19 SER B CA 1
ATOM 2094 C C . SER B 1 19 ? 1.812 28.984 16.68 1 98.07 19 SER B C 1
ATOM 2096 O O . SER B 1 19 ? 2.193 30.052 16.196 1 98.07 19 SER B O 1
ATOM 2098 N N . ASN B 1 20 ? 0.629 28.804 17.155 1 97.1 20 ASN B N 1
ATOM 2099 C CA . ASN B 1 20 ? -0.409 29.806 17.371 1 97.1 20 ASN B CA 1
ATOM 2100 C C . ASN B 1 20 ? -1.286 29.455 18.57 1 97.1 20 ASN B C 1
ATOM 2102 O O . ASN B 1 20 ? -2.484 29.208 18.417 1 97.1 20 ASN B O 1
ATOM 2106 N N . PRO B 1 21 ? -0.659 29.333 19.724 1 93.08 21 PRO B N 1
ATOM 2107 C CA . PRO B 1 21 ? -1.423 28.938 20.91 1 93.08 21 PRO B CA 1
ATOM 2108 C C . PRO B 1 21 ? -2.591 29.879 21.199 1 93.08 21 PRO B C 1
ATOM 2110 O O . PRO B 1 21 ? -2.56 31.048 20.805 1 93.08 21 PRO B O 1
ATOM 2113 N N . PRO B 1 22 ? -3.62 29.416 21.79 1 94.04 22 PRO B N 1
ATOM 2114 C CA . PRO B 1 22 ? -3.645 28.114 22.462 1 94.04 22 PRO B CA 1
ATOM 2115 C C . PRO B 1 22 ? -4.113 26.986 21.546 1 94.04 22 PRO B C 1
ATOM 2117 O O . PRO B 1 22 ? -3.888 25.81 21.844 1 94.04 22 PRO B O 1
ATOM 2120 N N . ALA B 1 23 ? -4.73 27.278 20.42 1 96.34 23 ALA B N 1
ATOM 2121 C CA . ALA B 1 23 ? -5.419 26.232 19.669 1 96.34 23 ALA B CA 1
ATOM 2122 C C . ALA B 1 23 ? -4.704 25.938 18.354 1 96.34 23 ALA B C 1
ATOM 2124 O O . ALA B 1 23 ? -5.126 25.065 17.592 1 96.34 23 ALA B O 1
ATOM 2125 N N . ASN B 1 24 ? -3.611 26.663 18.035 1 97.83 24 ASN B N 1
ATOM 2126 C CA . ASN B 1 24 ? -2.811 26.473 16.83 1 97.83 24 ASN B CA 1
ATOM 2127 C C . ASN B 1 24 ? -3.668 26.56 15.57 1 97.83 24 ASN B C 1
ATOM 2129 O O . ASN B 1 24 ? -3.588 25.691 14.699 1 97.83 24 ASN B O 1
ATOM 2133 N N . THR B 1 25 ? -4.48 27.597 15.489 1 97.53 25 THR B N 1
ATOM 2134 C CA . THR B 1 25 ? -5.311 27.821 14.311 1 97.53 25 THR B CA 1
ATOM 2135 C C . THR B 1 25 ? -4.468 28.32 13.141 1 97.53 25 THR B C 1
ATOM 2137 O O . THR B 1 25 ? -3.47 29.016 13.34 1 97.53 25 THR B O 1
ATOM 2140 N N . TRP B 1 26 ? -4.955 28.027 11.979 1 97.39 26 TRP B N 1
ATOM 2141 C CA . TRP B 1 26 ? -4.284 28.458 10.757 1 97.39 26 TRP B CA 1
ATOM 2142 C C . TRP B 1 26 ? -4.691 29.88 10.385 1 97.39 26 TRP B C 1
ATOM 2144 O O . TRP B 1 26 ? -5.861 30.25 10.506 1 97.39 26 TRP B O 1
ATOM 2154 N N . THR B 1 27 ? -3.805 30.629 10.008 1 95.89 27 THR B N 1
ATOM 2155 C CA . THR B 1 27 ? -4.027 31.938 9.404 1 95.89 27 THR B CA 1
ATOM 2156 C C . THR B 1 27 ? -3.586 31.941 7.943 1 95.89 27 THR B C 1
ATOM 2158 O O . THR B 1 27 ? -2.9 31.02 7.494 1 95.89 27 THR B O 1
ATOM 2161 N N . LEU B 1 28 ? -4.059 32.975 7.244 1 95.35 28 LEU B N 1
ATOM 2162 C CA . LEU B 1 28 ? -3.605 33.105 5.864 1 95.35 28 LEU B CA 1
ATOM 2163 C C . LEU B 1 28 ? -2.082 33.12 5.791 1 95.35 28 LEU B C 1
ATOM 2165 O O . LEU B 1 28 ? -1.491 32.467 4.927 1 95.35 28 LEU B O 1
ATOM 2169 N N . GLU B 1 29 ? -1.494 33.776 6.687 1 95.99 29 GLU B N 1
ATOM 2170 C CA . GLU B 1 29 ? -0.041 33.911 6.721 1 95.99 29 GLU B CA 1
ATOM 2171 C C . GLU B 1 29 ? 0.631 32.57 7.002 1 95.99 29 GLU B C 1
ATOM 2173 O O . GLU B 1 29 ? 1.576 32.186 6.309 1 95.99 29 GLU B O 1
ATOM 2178 N N . SER B 1 30 ? 0.213 31.842 7.987 1 97.55 30 SER B N 1
ATOM 2179 C CA . SER B 1 30 ? 0.852 30.579 8.341 1 97.55 30 SER B CA 1
ATOM 2180 C C . SER B 1 30 ? 0.618 29.522 7.267 1 97.55 30 SER B C 1
ATOM 2182 O O . SER B 1 30 ? 1.475 28.667 7.032 1 97.55 30 SER B O 1
ATOM 2184 N N . LEU B 1 31 ? -0.525 29.559 6.592 1 98.06 31 LEU B N 1
ATOM 2185 C CA . LEU B 1 31 ? -0.782 28.655 5.476 1 98.06 31 LEU B CA 1
ATOM 2186 C C . LEU B 1 31 ? 0.184 28.922 4.327 1 98.06 31 LEU B C 1
ATOM 2188 O O . LEU B 1 31 ? 0.755 27.987 3.761 1 98.06 31 LEU B O 1
ATOM 2192 N N . ASN B 1 32 ? 0.328 30.155 4.025 1 98.06 32 ASN B N 1
ATOM 2193 C CA . ASN B 1 32 ? 1.294 30.51 2.991 1 98.06 32 ASN B CA 1
ATOM 2194 C C . ASN B 1 32 ? 2.711 30.101 3.383 1 98.06 32 ASN B C 1
ATOM 2196 O O . ASN B 1 32 ? 3.482 29.636 2.542 1 98.06 32 ASN B O 1
ATOM 2200 N N . GLN B 1 33 ? 3.033 30.27 4.586 1 98.51 33 GLN B N 1
ATOM 2201 C CA . GLN B 1 33 ? 4.332 29.847 5.096 1 98.51 33 GLN B CA 1
ATOM 2202 C C . GLN B 1 33 ? 4.525 28.342 4.929 1 98.51 33 GLN B C 1
ATOM 2204 O O . GLN B 1 33 ? 5.596 27.89 4.517 1 98.51 33 GLN B O 1
ATOM 2209 N N . LEU B 1 34 ? 3.529 27.55 5.254 1 98.59 34 LEU B N 1
ATOM 2210 C CA . LEU B 1 34 ? 3.624 26.101 5.109 1 98.59 34 LEU B CA 1
ATOM 2211 C C . LEU B 1 34 ? 3.879 25.716 3.656 1 98.59 34 LEU B C 1
ATOM 2213 O O . LEU B 1 34 ? 4.713 24.852 3.376 1 98.59 34 LEU B O 1
ATOM 2217 N N . LYS B 1 35 ? 3.107 26.312 2.77 1 98.67 35 LYS B N 1
ATOM 2218 C CA . LYS B 1 35 ? 3.299 26.059 1.345 1 98.67 35 LYS B CA 1
ATOM 2219 C C . LYS B 1 35 ? 4.742 26.328 0.928 1 98.67 35 LYS B C 1
ATOM 2221 O O . LYS B 1 35 ? 5.378 25.484 0.292 1 98.67 35 LYS B O 1
ATOM 2226 N N . GLU B 1 36 ? 5.247 27.41 1.339 1 98.54 36 GLU B N 1
ATOM 2227 C CA . GLU B 1 36 ? 6.603 27.812 0.977 1 98.54 36 GLU B CA 1
ATOM 2228 C C . GLU B 1 36 ? 7.638 26.867 1.581 1 98.54 36 GLU B C 1
ATOM 2230 O O . GLU B 1 36 ? 8.593 26.471 0.908 1 98.54 36 GLU B O 1
ATOM 2235 N N . LEU B 1 37 ? 7.449 26.546 2.837 1 98.47 37 LEU B N 1
ATOM 2236 C CA . LEU B 1 37 ? 8.375 25.643 3.513 1 98.47 37 LEU B CA 1
ATOM 2237 C C . LEU B 1 37 ? 8.385 24.274 2.842 1 98.47 37 LEU B C 1
ATOM 2239 O O . LEU B 1 37 ? 9.448 23.677 2.656 1 98.47 37 LEU B O 1
ATOM 2243 N N . ALA B 1 38 ? 7.199 23.767 2.519 1 98.45 38 ALA B N 1
ATOM 2244 C CA . ALA B 1 38 ? 7.112 22.462 1.868 1 98.45 38 ALA B CA 1
ATOM 2245 C C . ALA B 1 38 ? 7.892 22.449 0.557 1 98.45 38 ALA B C 1
ATOM 2247 O O . ALA B 1 38 ? 8.631 21.503 0.276 1 98.45 38 ALA B O 1
ATOM 2248 N N . ILE B 1 39 ? 7.763 23.442 -0.211 1 98.33 39 ILE B N 1
ATOM 2249 C CA . ILE B 1 39 ? 8.44 23.556 -1.498 1 98.33 39 ILE B CA 1
ATOM 2250 C C . ILE B 1 39 ? 9.944 23.699 -1.28 1 98.33 39 ILE B C 1
ATOM 2252 O O . ILE B 1 39 ? 10.74 23.018 -1.931 1 98.33 39 ILE B O 1
ATOM 2256 N N . GLU B 1 40 ? 10.31 24.591 -0.325 1 98.17 40 GLU B N 1
ATOM 2257 C CA . GLU B 1 40 ? 11.716 24.812 -0.003 1 98.17 40 GLU B CA 1
ATOM 2258 C C . GLU B 1 40 ? 12.389 23.519 0.449 1 98.17 40 GLU B C 1
ATOM 2260 O O . GLU B 1 40 ? 13.48 23.185 -0.018 1 98.17 40 GLU B O 1
ATOM 2265 N N . LEU B 1 41 ? 11.765 22.873 1.321 1 97.77 41 LEU B N 1
ATOM 2266 C CA . LEU B 1 41 ? 12.337 21.66 1.895 1 97.77 41 LEU B CA 1
ATOM 2267 C C . LEU B 1 41 ? 12.424 20.553 0.85 1 97.77 41 LEU B C 1
ATOM 2269 O O . LEU B 1 41 ? 13.355 19.744 0.873 1 97.77 41 LEU B O 1
ATOM 2273 N N . SER B 1 42 ? 11.494 20.471 -0.086 1 96.67 42 SER B N 1
ATOM 2274 C CA . SER B 1 42 ? 11.549 19.516 -1.187 1 96.67 42 SER B CA 1
ATOM 2275 C C . SER B 1 42 ? 12.758 19.77 -2.081 1 96.67 42 SER B C 1
ATOM 2277 O O . SER B 1 42 ? 13.298 18.84 -2.683 1 96.67 42 SER B O 1
ATOM 2279 N N . ASN B 1 43 ? 13.155 20.975 -2.155 1 95.77 43 ASN B N 1
ATOM 2280 C CA . ASN B 1 43 ? 14.263 21.362 -3.023 1 95.77 43 ASN B CA 1
ATOM 2281 C C . ASN B 1 43 ? 15.598 21.309 -2.285 1 95.77 43 ASN B C 1
ATOM 2283 O O . ASN B 1 43 ? 16.651 21.544 -2.881 1 95.77 43 ASN B O 1
ATOM 2287 N N . ASP B 1 44 ? 15.544 21.126 -0.999 1 95.62 44 ASP B N 1
ATOM 2288 C CA . ASP B 1 44 ? 16.75 20.98 -0.189 1 95.62 44 ASP B CA 1
ATOM 2289 C C . ASP B 1 44 ? 17.205 19.523 -0.139 1 95.62 44 ASP B C 1
ATOM 2291 O O . ASP B 1 44 ? 16.633 18.713 0.593 1 95.62 44 ASP B O 1
ATOM 2295 N N . ARG B 1 45 ? 18.252 19.138 -0.758 1 92.85 45 ARG B N 1
ATOM 2296 C CA . ARG B 1 45 ? 18.72 17.767 -0.931 1 92.85 45 ARG B CA 1
ATOM 2297 C C . ARG B 1 45 ? 19.182 17.174 0.396 1 92.85 45 ARG B C 1
ATOM 2299 O O . ARG B 1 45 ? 19.383 15.962 0.504 1 92.85 45 ARG B O 1
ATOM 2306 N N . SER B 1 46 ? 19.357 18.03 1.345 1 95.06 46 SER B N 1
ATOM 2307 C CA . SER B 1 46 ? 19.821 17.537 2.638 1 95.06 46 SER B CA 1
ATOM 2308 C C . SER B 1 46 ? 18.651 17.113 3.52 1 95.06 46 SER B C 1
ATOM 2310 O O . SER B 1 46 ? 18.853 16.576 4.611 1 95.06 46 SER B O 1
ATOM 2312 N N . ILE B 1 47 ? 17.419 17.339 3.116 1 96.9 47 ILE B N 1
ATOM 2313 C CA . ILE B 1 47 ? 16.242 17.001 3.908 1 96.9 47 ILE B CA 1
ATOM 2314 C C . ILE B 1 47 ? 15.53 15.801 3.289 1 96.9 47 ILE B C 1
ATOM 2316 O O . ILE B 1 47 ? 15.141 15.838 2.119 1 96.9 47 ILE B O 1
ATOM 2320 N N . TYR B 1 48 ? 15.357 14.733 4.138 1 97.09 48 TYR B N 1
ATOM 2321 C CA . TYR B 1 48 ? 14.762 13.492 3.656 1 97.09 48 TYR B CA 1
ATOM 2322 C C . TYR B 1 48 ? 13.374 13.286 4.25 1 97.09 48 TYR B C 1
ATOM 2324 O O . TYR B 1 48 ? 12.56 12.54 3.699 1 97.09 48 TYR B O 1
ATOM 2332 N N . ALA B 1 49 ? 13.148 13.914 5.385 1 98.3 49 ALA B N 1
ATOM 2333 C CA . ALA B 1 49 ? 11.879 13.718 6.082 1 98.3 49 ALA B CA 1
ATOM 2334 C C . ALA B 1 49 ? 11.445 14.993 6.799 1 98.3 49 ALA B C 1
ATOM 2336 O O . ALA B 1 49 ? 12.262 15.883 7.046 1 98.3 49 ALA B O 1
ATOM 2337 N N . LEU B 1 50 ? 10.205 15.033 7.011 1 98.44 50 LEU B N 1
ATOM 2338 C CA . LEU B 1 50 ? 9.563 16.151 7.695 1 98.44 50 LEU B CA 1
ATOM 2339 C C . LEU B 1 50 ? 8.613 15.651 8.778 1 98.44 50 LEU B C 1
ATOM 2341 O O . LEU B 1 50 ? 7.843 14.715 8.551 1 98.44 50 LEU B O 1
ATOM 2345 N N . VAL B 1 51 ? 8.761 16.217 10.02 1 98.85 51 VAL B N 1
ATOM 2346 C CA . VAL B 1 51 ? 7.848 15.906 11.115 1 98.85 51 VAL B CA 1
ATOM 2347 C C . VAL B 1 51 ? 7.046 17.151 11.489 1 98.85 51 VAL B C 1
ATOM 2349 O O . VAL B 1 51 ? 7.617 18.222 11.711 1 98.85 51 VAL B O 1
ATOM 2352 N N . LEU B 1 52 ? 5.754 17.055 11.489 1 98.9 52 LEU B N 1
ATOM 2353 C CA . LEU B 1 52 ? 4.85 18.152 11.817 1 98.9 52 LEU B CA 1
ATOM 2354 C C . LEU B 1 52 ? 4.157 17.904 13.153 1 98.9 52 LEU B C 1
ATOM 2356 O O . LEU B 1 52 ? 3.588 16.832 13.372 1 98.9 52 LEU B O 1
ATOM 2360 N N . THR B 1 53 ? 4.259 18.861 14.076 1 98.83 53 THR B N 1
ATOM 2361 C CA . THR B 1 53 ? 3.599 18.747 15.372 1 98.83 53 THR B CA 1
ATOM 2362 C C . THR B 1 53 ? 3.022 20.092 15.805 1 98.83 53 THR B C 1
ATOM 2364 O O . THR B 1 53 ? 3.242 21.109 15.144 1 98.83 53 THR B O 1
ATOM 2367 N N . GLY B 1 54 ? 2.158 20.085 16.836 1 98.54 54 GLY B N 1
ATOM 2368 C CA . GLY B 1 54 ? 1.599 21.312 17.382 1 98.54 54 GLY B CA 1
ATOM 2369 C C . GLY B 1 54 ? 2.281 21.759 18.662 1 98.54 54 GLY B C 1
ATOM 2370 O O . GLY B 1 54 ? 2.678 20.93 19.482 1 98.54 54 GLY B O 1
ATOM 2371 N N . GLU B 1 55 ? 2.359 23.043 18.821 1 98 55 GLU B N 1
ATOM 2372 C CA . GLU B 1 55 ? 2.913 23.582 20.059 1 98 55 GLU B CA 1
ATOM 2373 C C . GLU B 1 55 ? 1.974 23.335 21.237 1 98 55 GLU B C 1
ATOM 2375 O O . GLU B 1 55 ? 0.768 23.57 21.136 1 98 55 GLU B O 1
ATOM 2380 N N . GLY B 1 56 ? 2.542 22.866 22.316 1 95.9 56 GLY B N 1
ATOM 2381 C CA . GLY B 1 56 ? 1.742 22.608 23.503 1 95.9 56 GLY B CA 1
ATOM 2382 C C . GLY B 1 56 ? 1.213 21.188 23.569 1 95.9 56 GLY B C 1
ATOM 2383 O O . GLY B 1 56 ? 1.676 20.313 22.834 1 95.9 56 GLY B O 1
ATOM 2384 N N . GLU B 1 57 ? 0.196 20.987 24.456 1 94.16 57 GLU B N 1
ATOM 2385 C CA . GLU B 1 57 ? -0.209 19.607 24.707 1 94.16 57 GLU B CA 1
ATOM 2386 C C . GLU B 1 57 ? -1.704 19.418 24.466 1 94.16 57 GLU B C 1
ATOM 2388 O O . GLU B 1 57 ? -2.189 18.287 24.397 1 94.16 57 GLU B O 1
ATOM 2393 N N . LYS B 1 58 ? -2.348 20.496 24.291 1 96.84 58 LYS B N 1
ATOM 2394 C CA . LYS B 1 58 ? -3.803 20.387 24.233 1 96.84 58 LYS B CA 1
ATOM 2395 C C . LYS B 1 58 ? -4.285 20.225 22.794 1 96.84 58 LYS B C 1
ATOM 2397 O O . LYS B 1 58 ? -5.142 19.385 22.512 1 96.84 58 LYS B O 1
ATOM 2402 N N . PHE B 1 59 ? -3.7 21.117 21.918 1 97.87 59 PHE B N 1
ATOM 2403 C CA . PHE B 1 59 ? -4.115 21.076 20.521 1 97.87 59 PHE B CA 1
ATOM 2404 C C . PHE B 1 59 ? -2.93 20.766 19.613 1 97.87 59 PHE B C 1
ATOM 2406 O O . PHE B 1 59 ? -1.863 21.369 19.749 1 97.87 59 PHE B O 1
ATOM 2413 N N . PHE B 1 60 ? -3.133 19.828 18.785 1 98.66 60 PHE B N 1
ATOM 2414 C CA . PHE B 1 60 ? -2.314 19.786 17.579 1 98.66 60 PHE B CA 1
ATOM 2415 C C . PHE B 1 60 ? -2.613 20.981 16.681 1 98.66 60 PHE B C 1
ATOM 2417 O O . PHE B 1 60 ? -1.757 21.847 16.487 1 98.66 60 PHE B O 1
ATOM 2424 N N . SER B 1 61 ? -3.915 21.077 16.314 1 98.59 61 SER B N 1
ATOM 2425 C CA . SER B 1 61 ? -4.467 22.254 15.65 1 98.59 61 SER B CA 1
ATOM 2426 C C . SER B 1 61 ? -5.991 22.211 15.626 1 98.59 61 SER B C 1
ATOM 2428 O O . SER B 1 61 ? -6.584 21.168 15.343 1 98.59 61 SER B O 1
ATOM 2430 N N . ALA B 1 62 ? -6.583 23.358 15.837 1 97.35 62 ALA B N 1
ATOM 2431 C CA . ALA B 1 62 ? -8.04 23.464 15.833 1 97.35 62 ALA B CA 1
ATOM 2432 C C . ALA B 1 62 ? -8.553 23.914 14.468 1 97.35 62 ALA B C 1
ATOM 2434 O O . ALA B 1 62 ? -9.735 24.234 14.317 1 97.35 62 ALA B O 1
ATOM 2435 N N . GLY B 1 63 ? -7.651 24.005 13.516 1 96.75 63 GLY B N 1
ATOM 2436 C CA . GLY B 1 63 ? -8.059 24.377 12.17 1 96.75 63 GLY B CA 1
ATOM 2437 C C . GLY B 1 63 ? -8.216 25.875 11.988 1 96.75 63 GLY B C 1
ATOM 2438 O O . GLY B 1 63 ? -7.384 26.654 12.458 1 96.75 63 GLY B O 1
ATOM 2439 N N . ALA B 1 64 ? -9.217 26.282 11.258 1 93.53 64 ALA B N 1
ATOM 2440 C CA . ALA B 1 64 ? -9.434 27.69 10.935 1 93.53 64 ALA B CA 1
ATOM 2441 C C . ALA B 1 64 ? -10.134 28.414 12.082 1 93.53 64 ALA B C 1
ATOM 2443 O O . ALA B 1 64 ? -10.924 27.813 12.814 1 93.53 64 ALA B O 1
ATOM 2444 N N . ASP B 1 65 ? -9.805 29.694 12.177 1 91.47 65 ASP B N 1
ATOM 2445 C CA . ASP B 1 65 ? -10.606 30.571 13.027 1 91.47 65 ASP B CA 1
ATOM 2446 C C . ASP B 1 65 ? -11.94 30.909 12.365 1 91.47 65 ASP B C 1
ATOM 2448 O O . ASP B 1 65 ? -11.974 31.587 11.336 1 91.47 65 ASP B O 1
ATOM 2452 N N . LEU B 1 66 ? -12.965 30.527 12.953 1 91.03 66 LEU B N 1
ATOM 2453 C CA . LEU B 1 66 ? -14.296 30.65 12.368 1 91.03 66 LEU B CA 1
ATOM 2454 C C . LEU B 1 66 ? -14.668 32.115 12.166 1 91.03 66 LEU B C 1
ATOM 2456 O O . LEU B 1 66 ? -15.575 32.428 11.39 1 91.03 66 LEU B O 1
ATOM 2460 N N . ASN B 1 67 ? -14.001 32.961 12.907 1 90.66 67 ASN B N 1
ATOM 2461 C CA . ASN B 1 67 ? -14.249 34.387 12.726 1 90.66 67 ASN B CA 1
ATOM 2462 C C . ASN B 1 67 ? -13.968 34.828 11.292 1 90.66 67 ASN B C 1
ATOM 2464 O O . ASN B 1 67 ? -14.575 35.782 10.801 1 90.66 67 ASN B O 1
ATOM 2468 N N . ASN B 1 68 ? -13.16 34.118 10.643 1 89.17 68 ASN B N 1
ATOM 2469 C CA . ASN B 1 68 ? -12.793 34.447 9.27 1 89.17 68 ASN B CA 1
ATOM 2470 C C . ASN B 1 68 ? -13.961 34.234 8.311 1 89.17 68 ASN B C 1
ATOM 2472 O O . ASN B 1 68 ? -13.93 34.707 7.173 1 89.17 68 ASN B O 1
ATOM 2476 N N . PHE B 1 69 ? -15.017 33.572 8.816 1 91.16 69 PHE B N 1
ATOM 2477 C CA . PHE B 1 69 ? -16.12 33.22 7.93 1 91.16 69 PHE B CA 1
ATOM 2478 C C . PHE B 1 69 ? -17.422 33.851 8.409 1 91.16 69 PHE B C 1
ATOM 2480 O O . PHE B 1 69 ? -18.473 33.664 7.792 1 91.16 69 PHE B O 1
ATOM 2487 N N . ALA B 1 70 ? -17.359 34.551 9.479 1 90.22 70 ALA B N 1
ATOM 2488 C CA . ALA B 1 70 ? -18.555 35.042 10.159 1 90.22 70 ALA B CA 1
ATOM 2489 C C . ALA B 1 70 ? -19.271 36.094 9.317 1 90.22 70 ALA B C 1
ATOM 2491 O O . ALA B 1 70 ? -20.498 36.208 9.367 1 90.22 70 ALA B O 1
ATOM 2492 N N . SER B 1 71 ? -18.593 36.851 8.535 1 90.65 71 SER B N 1
ATOM 2493 C CA . SER B 1 71 ? -19.167 37.945 7.757 1 90.65 71 SER B CA 1
ATOM 2494 C C . SER B 1 71 ? -19.938 37.421 6.551 1 90.65 71 SER B C 1
ATOM 2496 O O . SER B 1 71 ? -20.719 38.153 5.941 1 90.65 71 SER B O 1
ATOM 2498 N N . GLY B 1 72 ? -19.572 36.194 6.141 1 88.91 72 GLY B N 1
ATOM 2499 C CA . GLY B 1 72 ? -20.166 35.654 4.928 1 88.91 72 GLY B CA 1
ATOM 2500 C C . GLY B 1 72 ? -19.541 36.206 3.661 1 88.91 72 GLY B C 1
ATOM 2501 O O . GLY B 1 72 ? -20.089 36.041 2.569 1 88.91 72 GLY B O 1
ATOM 2502 N N . ASP B 1 73 ? -18.48 36.906 3.846 1 92.75 73 ASP B N 1
ATOM 2503 C CA . ASP B 1 73 ? -17.779 37.469 2.696 1 92.75 73 ASP B CA 1
ATOM 2504 C C . ASP B 1 73 ? -17.154 36.368 1.841 1 92.75 73 ASP B C 1
ATOM 2506 O O . ASP B 1 73 ? -16.168 35.748 2.243 1 92.75 73 ASP B O 1
ATOM 2510 N N . LYS B 1 74 ? -17.622 36.226 0.728 1 93.2 74 LYS B N 1
ATOM 2511 C CA . LYS B 1 74 ? -17.221 35.153 -0.177 1 93.2 74 LYS B CA 1
ATOM 2512 C C . LYS B 1 74 ? -15.763 35.308 -0.602 1 93.2 74 LYS B C 1
ATOM 2514 O O . LYS B 1 74 ? -15.06 34.316 -0.802 1 93.2 74 LYS B O 1
ATOM 2519 N N . SER B 1 75 ? -15.372 36.535 -0.813 1 94.51 75 SER B N 1
ATOM 2520 C CA . SER B 1 75 ? -13.998 36.777 -1.242 1 94.51 75 SER B CA 1
ATOM 2521 C C . SER B 1 75 ? -13.001 36.346 -0.171 1 94.51 75 SER B C 1
ATOM 2523 O O . SER B 1 75 ? -12.01 35.679 -0.472 1 94.51 75 SER B O 1
ATOM 2525 N N . GLN B 1 76 ? -13.317 36.733 1.009 1 92.25 76 GLN B N 1
ATOM 2526 C CA . GLN B 1 76 ? -12.46 36.339 2.122 1 92.25 76 GLN B CA 1
ATOM 2527 C C . GLN B 1 76 ? -12.44 34.823 2.292 1 92.25 76 GLN B C 1
ATOM 2529 O O . GLN B 1 76 ? -11.384 34.234 2.534 1 92.25 76 GLN B O 1
ATOM 2534 N N . ALA B 1 77 ? -13.597 34.245 2.128 1 93.87 77 ALA B N 1
ATOM 2535 C CA . ALA B 1 77 ? -13.713 32.793 2.236 1 93.87 77 ALA B CA 1
ATOM 2536 C C . ALA B 1 77 ? -12.92 32.096 1.134 1 93.87 77 ALA B C 1
ATOM 2538 O O . ALA B 1 77 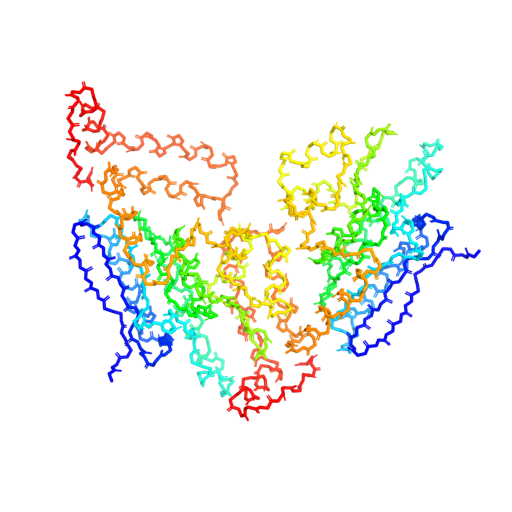? -12.269 31.078 1.378 1 93.87 77 ALA B O 1
ATOM 2539 N N . ALA B 1 78 ? -12.979 32.621 -0.057 1 95.6 78 ALA B N 1
ATOM 2540 C CA . ALA B 1 78 ? -12.25 32.062 -1.192 1 95.6 78 ALA B CA 1
ATOM 2541 C C . ALA B 1 78 ? -10.744 32.106 -0.952 1 95.6 78 ALA B C 1
ATOM 2543 O O . ALA B 1 78 ? -10.039 31.127 -1.209 1 95.6 78 ALA B O 1
ATOM 2544 N N . ASP B 1 79 ? -10.271 33.228 -0.457 1 95.34 79 ASP B N 1
ATOM 2545 C CA . ASP B 1 79 ? -8.848 33.372 -0.163 1 95.34 79 ASP B CA 1
ATOM 2546 C C . ASP B 1 79 ? -8.383 32.312 0.833 1 95.34 79 ASP B C 1
ATOM 2548 O O . ASP B 1 79 ? -7.341 31.683 0.637 1 95.34 79 ASP B O 1
ATOM 2552 N N . MET B 1 80 ? -9.187 32.096 1.813 1 95.13 80 MET B N 1
ATOM 2553 C CA . MET B 1 80 ? -8.845 31.119 2.843 1 95.13 80 MET B CA 1
ATOM 2554 C C . MET B 1 80 ? -8.879 29.702 2.281 1 95.13 80 MET B C 1
ATOM 2556 O O . MET B 1 80 ? -7.963 28.913 2.518 1 95.13 80 MET B O 1
ATOM 2560 N N . ALA B 1 81 ? -9.868 29.395 1.54 1 96.38 81 ALA B N 1
ATOM 2561 C CA . ALA B 1 81 ? -10.027 28.065 0.957 1 96.38 81 ALA B CA 1
ATOM 2562 C C . ALA B 1 81 ? -8.851 27.721 0.048 1 96.38 81 ALA B C 1
ATOM 2564 O O . ALA B 1 81 ? -8.312 26.613 0.112 1 96.38 81 ALA B O 1
ATOM 2565 N N . PHE B 1 82 ? -8.444 28.636 -0.763 1 97.6 82 PHE B N 1
ATOM 2566 C CA . PHE B 1 82 ? -7.323 28.417 -1.67 1 97.6 82 PHE B CA 1
ATOM 2567 C C . PHE B 1 82 ? -6.024 28.244 -0.892 1 97.6 82 PHE B C 1
ATOM 2569 O O . PHE B 1 82 ? -5.213 27.373 -1.213 1 97.6 82 PHE B O 1
ATOM 2576 N N . ALA B 1 83 ? -5.847 29.046 0.104 1 97.64 83 ALA B N 1
ATOM 2577 C CA . ALA B 1 83 ? -4.632 28.956 0.91 1 97.64 83 ALA B CA 1
ATOM 2578 C C . ALA B 1 83 ? -4.529 27.597 1.596 1 97.64 83 ALA B C 1
ATOM 2580 O O . ALA B 1 83 ? -3.464 26.976 1.601 1 97.64 83 ALA B O 1
ATOM 2581 N N . PHE B 1 84 ? -5.635 27.12 2.143 1 98.02 84 PHE B N 1
ATOM 2582 C CA . PHE B 1 84 ? -5.682 25.794 2.747 1 98.02 84 PHE B CA 1
ATOM 2583 C C . PHE B 1 84 ? -5.306 24.722 1.731 1 98.02 84 PHE B C 1
ATOM 2585 O O . PHE B 1 84 ? -4.41 23.912 1.977 1 98.02 84 PHE B O 1
ATOM 2592 N N . GLY B 1 85 ? -5.984 24.733 0.631 1 98.41 85 GLY B N 1
ATOM 2593 C CA . GLY B 1 85 ? -5.763 23.735 -0.404 1 98.41 85 GLY B CA 1
ATOM 2594 C C . GLY B 1 85 ? -4.329 23.696 -0.899 1 98.41 85 GLY B C 1
ATOM 2595 O O . GLY B 1 85 ? -3.706 22.633 -0.925 1 98.41 85 GLY B O 1
ATOM 2596 N N . GLU B 1 86 ? -3.774 24.822 -1.239 1 98.51 86 GLU B N 1
ATOM 2597 C CA . GLU B 1 86 ? -2.429 24.906 -1.8 1 98.51 86 GLU B CA 1
ATOM 2598 C C . GLU B 1 86 ? -1.379 24.463 -0.785 1 98.51 86 GLU B C 1
ATOM 2600 O O . GLU B 1 86 ? -0.414 23.782 -1.14 1 98.51 86 GLU B O 1
ATOM 2605 N N . ALA B 1 87 ? -1.578 24.86 0.429 1 98.72 87 ALA B N 1
ATOM 2606 C CA . ALA B 1 87 ? -0.61 24.517 1.468 1 98.72 87 ALA B CA 1
ATOM 2607 C C . ALA B 1 87 ? -0.576 23.011 1.711 1 98.72 87 ALA B C 1
ATOM 2609 O O . ALA B 1 87 ? 0.497 22.403 1.735 1 98.72 87 ALA B O 1
ATOM 2610 N N . PHE B 1 88 ? -1.74 22.427 1.864 1 98.81 88 PHE B N 1
ATOM 2611 C CA . PHE B 1 88 ? -1.803 21.013 2.215 1 98.81 88 PHE B CA 1
ATOM 2612 C C . PHE B 1 88 ? -1.46 20.141 1.014 1 98.81 88 PHE B C 1
ATOM 2614 O O . PHE B 1 88 ? -0.872 19.068 1.167 1 98.81 88 PHE B O 1
ATOM 2621 N N . GLU B 1 89 ? -1.743 20.583 -0.199 1 98.49 89 GLU B N 1
ATOM 2622 C CA . GLU B 1 89 ? -1.313 19.882 -1.405 1 98.49 89 GLU B CA 1
ATOM 2623 C C . GLU B 1 89 ? 0.204 19.929 -1.559 1 98.49 89 GLU B C 1
ATOM 2625 O O . GLU B 1 89 ? 0.824 18.94 -1.957 1 98.49 89 GLU B O 1
ATOM 2630 N N . ALA B 1 90 ? 0.77 21.089 -1.263 1 98.61 90 ALA B N 1
ATOM 2631 C CA . ALA B 1 90 ? 2.226 21.205 -1.307 1 98.61 90 ALA B CA 1
ATOM 2632 C C . ALA B 1 90 ? 2.882 20.256 -0.308 1 98.61 90 ALA B C 1
ATOM 2634 O O . ALA B 1 90 ? 3.893 19.621 -0.617 1 98.61 90 ALA B O 1
ATOM 2635 N N . LEU B 1 91 ? 2.321 20.191 0.862 1 98.68 91 LEU B N 1
ATOM 2636 C CA . LEU B 1 91 ? 2.838 19.281 1.878 1 98.68 91 LEU B CA 1
ATOM 2637 C C . LEU B 1 91 ? 2.732 17.832 1.416 1 98.68 91 LEU B C 1
ATOM 2639 O O . LEU B 1 91 ? 3.68 17.057 1.564 1 98.68 91 LEU B O 1
ATOM 2643 N N . SER B 1 92 ? 1.603 17.462 0.88 1 98.12 92 SER B N 1
ATOM 2644 C CA . SER B 1 92 ? 1.371 16.115 0.369 1 98.12 92 SER B CA 1
ATOM 2645 C C . SER B 1 92 ? 2.358 15.766 -0.74 1 98.12 92 SER B C 1
ATOM 2647 O O . SER B 1 92 ? 2.733 14.603 -0.902 1 98.12 92 SER B O 1
ATOM 2649 N N . ALA B 1 93 ? 2.817 16.767 -1.422 1 97.29 93 ALA B N 1
ATOM 2650 C CA . ALA B 1 93 ? 3.694 16.581 -2.575 1 97.29 93 ALA B CA 1
ATOM 2651 C C . ALA B 1 93 ? 5.162 16.645 -2.163 1 97.29 93 ALA B C 1
ATOM 2653 O O . ALA B 1 93 ? 6.055 16.543 -3.007 1 97.29 93 ALA B O 1
ATOM 2654 N N . PHE B 1 94 ? 5.453 16.882 -0.902 1 98.12 94 PHE B N 1
ATOM 2655 C CA . PHE B 1 94 ? 6.823 16.898 -0.403 1 98.12 94 PHE B CA 1
ATOM 2656 C C . PHE B 1 94 ? 7.586 15.666 -0.874 1 98.12 94 PHE B C 1
ATOM 2658 O O . PHE B 1 94 ? 7.084 14.544 -0.776 1 98.12 94 PHE B O 1
ATOM 2665 N N . ASP B 1 95 ? 8.777 15.746 -1.375 1 95.9 95 ASP B N 1
ATOM 2666 C CA . ASP B 1 95 ? 9.538 14.681 -2.022 1 95.9 95 ASP B CA 1
ATOM 2667 C C . ASP B 1 95 ? 9.974 13.625 -1.009 1 95.9 95 ASP B C 1
ATOM 2669 O O . ASP B 1 95 ? 10.113 12.449 -1.35 1 95.9 95 ASP B O 1
ATOM 2673 N N . GLY B 1 96 ? 10.23 13.981 0.21 1 97.28 96 GLY B N 1
ATOM 2674 C CA . GLY B 1 96 ? 10.581 13.043 1.263 1 97.28 96 GLY B CA 1
ATOM 2675 C C . GLY B 1 96 ? 9.372 12.476 1.984 1 97.28 96 GLY B C 1
ATOM 2676 O O . GLY B 1 96 ? 8.285 12.387 1.41 1 97.28 96 GLY B O 1
ATOM 2677 N N . VAL B 1 97 ? 9.565 12.023 3.152 1 98.67 97 VAL B N 1
ATOM 2678 C CA . VAL B 1 97 ? 8.492 11.426 3.94 1 98.67 97 VAL B CA 1
ATOM 2679 C C . VAL B 1 97 ? 7.999 12.425 4.984 1 98.67 97 VAL B C 1
ATOM 2681 O O . VAL B 1 97 ? 8.798 13.01 5.719 1 98.67 97 VAL B O 1
ATOM 2684 N N . SER B 1 98 ? 6.735 12.697 4.996 1 98.86 98 SER B N 1
ATOM 2685 C CA . SER B 1 98 ? 6.151 13.576 6.005 1 98.86 98 SER B CA 1
ATOM 2686 C C . SER B 1 98 ? 5.381 12.779 7.053 1 98.86 98 SER B C 1
ATOM 2688 O O . SER B 1 98 ? 4.635 11.858 6.715 1 98.86 98 SER B O 1
ATOM 2690 N N . ILE B 1 99 ? 5.575 13.121 8.333 1 98.89 99 ILE B N 1
ATOM 2691 C CA . ILE B 1 99 ? 4.954 12.406 9.442 1 98.89 99 ILE B CA 1
ATOM 2692 C C . ILE B 1 99 ? 4.265 13.399 10.375 1 98.89 99 ILE B C 1
ATOM 2694 O O . ILE B 1 99 ? 4.884 14.363 10.832 1 98.89 99 ILE B O 1
ATOM 2698 N N . ALA B 1 100 ? 2.998 13.188 10.617 1 98.94 100 ALA B N 1
ATOM 2699 C CA . ALA B 1 100 ? 2.269 13.992 11.594 1 98.94 100 ALA B CA 1
ATOM 2700 C C . ALA B 1 100 ? 2.367 13.382 12.989 1 98.94 100 ALA B C 1
ATOM 2702 O O . ALA B 1 100 ? 1.977 12.231 13.199 1 98.94 100 ALA B O 1
ATOM 2703 N N . ALA B 1 101 ? 2.93 14.082 13.908 1 98.91 101 ALA B N 1
ATOM 2704 C CA . ALA B 1 101 ? 2.926 13.75 15.33 1 98.91 101 ALA B CA 1
ATOM 2705 C C . ALA B 1 101 ? 1.785 14.458 16.055 1 98.91 101 ALA B C 1
ATOM 2707 O O . ALA B 1 101 ? 1.946 15.586 16.527 1 98.91 101 ALA B O 1
ATOM 2708 N N . ILE B 1 102 ? 0.678 13.761 16.165 1 98.91 102 ILE B N 1
ATOM 2709 C CA . ILE B 1 102 ? -0.539 14.371 16.688 1 98.91 102 ILE B CA 1
ATOM 2710 C C . ILE B 1 102 ? -0.54 14.293 18.213 1 98.91 102 ILE B C 1
ATOM 2712 O O . ILE B 1 102 ? -0.803 13.234 18.787 1 98.91 102 ILE B O 1
ATOM 2716 N N . ASN B 1 103 ? -0.35 15.421 18.838 1 98.73 103 ASN B N 1
ATOM 2717 C CA . ASN B 1 103 ? -0.108 15.468 20.276 1 98.73 103 ASN B CA 1
ATOM 2718 C C . ASN B 1 103 ? -1.314 16.021 21.03 1 98.73 103 ASN B C 1
ATOM 2720 O O . ASN B 1 103 ? -1.283 16.144 22.256 1 98.73 103 ASN B O 1
ATOM 2724 N N . GLY B 1 104 ? -2.364 16.399 20.362 1 98.33 104 GLY B N 1
ATOM 2725 C CA . GLY B 1 104 ? -3.585 16.956 20.923 1 98.33 104 GLY B CA 1
ATOM 2726 C C . GLY B 1 104 ? -4.76 16.902 19.966 1 98.33 104 GLY B C 1
ATOM 2727 O O . GLY B 1 104 ? -4.73 16.164 18.978 1 98.33 104 GLY B O 1
ATOM 2728 N N . TYR B 1 105 ? -5.776 17.71 20.261 1 98.55 105 TYR B N 1
ATOM 2729 C CA . TYR B 1 105 ? -6.965 17.744 19.418 1 98.55 105 TYR B CA 1
ATOM 2730 C C . TYR B 1 105 ? -6.611 18.144 17.99 1 98.55 105 TYR B C 1
ATOM 2732 O O . TYR B 1 105 ? -5.926 19.146 17.772 1 98.55 105 TYR B O 1
ATOM 2740 N N . ALA B 1 106 ? -7.004 17.368 17.027 1 98.81 106 ALA B N 1
ATOM 2741 C CA . ALA B 1 106 ? -6.91 17.677 15.603 1 98.81 106 ALA B CA 1
ATOM 2742 C C . ALA B 1 106 ? -8.296 17.847 14.986 1 98.81 106 ALA B C 1
ATOM 2744 O O . ALA B 1 106 ? -8.986 16.862 14.714 1 98.81 106 ALA B O 1
ATOM 2745 N N . MET B 1 107 ? -8.672 19.084 14.706 1 98.23 107 MET B N 1
ATOM 2746 C CA . MET B 1 107 ? -10.045 19.398 14.324 1 98.23 107 MET B CA 1
ATOM 2747 C C . MET B 1 107 ? -10.08 20.183 13.017 1 98.23 107 MET B C 1
ATOM 2749 O O . MET B 1 107 ? -9.371 21.18 12.867 1 98.23 107 MET B O 1
ATOM 2753 N N . GLY B 1 108 ? -10.969 19.743 12.132 1 98.11 108 GLY B N 1
ATOM 2754 C CA . GLY B 1 108 ? -11.095 20.45 10.868 1 98.11 108 GLY B CA 1
ATOM 2755 C C . GLY B 1 108 ? -9.786 20.551 10.107 1 98.11 108 GLY B C 1
ATOM 2756 O O . GLY B 1 108 ? -9.132 19.538 9.851 1 98.11 108 GLY B O 1
ATOM 2757 N N . GLY B 1 109 ? -9.372 21.76 9.879 1 98.29 109 GLY B N 1
ATOM 2758 C CA . GLY B 1 109 ? -8.111 21.998 9.196 1 98.29 109 GLY B CA 1
ATOM 2759 C C . GLY B 1 109 ? -6.923 21.368 9.899 1 98.29 109 GLY B C 1
ATOM 2760 O O . GLY B 1 109 ? -5.88 21.14 9.282 1 98.29 109 GLY B O 1
ATOM 2761 N N . GLY B 1 110 ? -7.052 21.162 11.177 1 98.7 110 GLY B N 1
ATOM 2762 C CA . GLY B 1 110 ? -6.016 20.451 11.908 1 98.7 110 GLY B CA 1
ATOM 2763 C C . GLY B 1 110 ? -5.896 18.992 11.507 1 98.7 110 GLY B C 1
ATOM 2764 O O . GLY B 1 110 ? -4.789 18.487 11.307 1 98.7 110 GLY B O 1
ATOM 2765 N N . LEU B 1 111 ? -7.02 18.293 11.397 1 98.89 111 LEU B N 1
ATOM 2766 C CA . LEU B 1 111 ? -6.991 16.909 10.94 1 98.89 111 LEU B CA 1
ATOM 2767 C C . LEU B 1 111 ? -6.646 16.833 9.456 1 98.89 111 LEU B C 1
ATOM 2769 O O . LEU B 1 111 ? -5.969 15.9 9.019 1 98.89 111 LEU B O 1
ATOM 2773 N N . GLU B 1 112 ? -7.127 17.83 8.695 1 98.89 112 GLU B N 1
ATOM 2774 C CA . GLU B 1 112 ? -6.846 17.844 7.262 1 98.89 112 GLU B CA 1
ATOM 2775 C C . GLU B 1 112 ? -5.346 17.938 6.995 1 98.89 112 GLU B C 1
ATOM 2777 O O . GLU B 1 112 ? -4.826 17.268 6.1 1 98.89 112 GLU B O 1
ATOM 2782 N N . VAL B 1 113 ? -4.606 18.737 7.768 1 98.89 113 VAL B N 1
ATOM 2783 C CA . VAL B 1 113 ? -3.166 18.828 7.551 1 98.89 113 VAL B CA 1
ATOM 2784 C C . VAL B 1 113 ? -2.499 17.515 7.956 1 98.89 113 VAL B C 1
ATOM 2786 O O . VAL B 1 113 ? -1.53 17.084 7.326 1 98.89 113 VAL B O 1
ATOM 2789 N N . ALA B 1 114 ? -2.98 16.904 9.016 1 98.92 114 ALA B N 1
ATOM 2790 C CA . ALA B 1 114 ? -2.441 15.606 9.414 1 98.92 114 ALA B CA 1
ATOM 2791 C C . ALA B 1 114 ? -2.594 14.581 8.294 1 98.92 114 ALA B C 1
ATOM 2793 O O . ALA B 1 114 ? -1.668 13.817 8.012 1 98.92 114 ALA B O 1
ATOM 2794 N N . MET B 1 115 ? -3.736 14.602 7.65 1 98.73 115 MET B N 1
ATOM 2795 C CA . MET B 1 115 ? -4.019 13.634 6.594 1 98.73 115 MET B CA 1
ATOM 2796 C C . MET B 1 115 ? -3.242 13.97 5.325 1 98.73 115 MET B C 1
ATOM 2798 O O . MET B 1 115 ? -3.136 13.142 4.419 1 98.73 115 MET B O 1
ATOM 2802 N N . ALA B 1 116 ? -2.753 15.197 5.213 1 98.67 116 ALA B N 1
ATOM 2803 C CA . ALA B 1 116 ? -1.888 15.563 4.094 1 98.67 116 ALA B CA 1
ATOM 2804 C C . ALA B 1 116 ? -0.495 14.963 4.258 1 98.67 116 ALA B C 1
ATOM 2806 O O . ALA B 1 116 ? 0.269 14.88 3.293 1 98.67 116 ALA B O 1
ATOM 2807 N N . CYS B 1 117 ? -0.161 14.585 5.464 1 98.81 117 CYS B N 1
ATOM 2808 C CA . CYS B 1 117 ? 1.105 13.904 5.713 1 98.81 117 CYS B CA 1
ATOM 2809 C C . CYS B 1 117 ? 1.038 12.448 5.269 1 98.81 117 CYS B C 1
ATOM 2811 O O . CYS B 1 117 ? -0.05 11.89 5.118 1 98.81 117 CYS B O 1
ATOM 2813 N N . ASP B 1 118 ? 2.167 11.847 5.137 1 98.63 118 ASP B N 1
ATOM 2814 C CA . ASP B 1 118 ? 2.272 10.467 4.674 1 98.63 118 ASP B CA 1
ATOM 2815 C C . ASP B 1 118 ? 1.856 9.487 5.768 1 98.63 118 ASP B C 1
ATOM 2817 O O . ASP B 1 118 ? 1.243 8.456 5.485 1 98.63 118 ASP B O 1
ATOM 2821 N N . ILE B 1 119 ? 2.269 9.774 6.964 1 98.71 119 ILE B N 1
ATOM 2822 C CA . ILE B 1 119 ? 2.071 8.892 8.109 1 98.71 119 ILE B CA 1
ATOM 2823 C C . ILE B 1 119 ? 1.572 9.702 9.304 1 98.71 119 ILE B C 1
ATOM 2825 O O . ILE B 1 119 ? 1.981 10.849 9.498 1 98.71 119 ILE B O 1
ATOM 2829 N N . ARG B 1 120 ? 0.723 9.078 10.091 1 98.88 120 ARG B N 1
ATOM 2830 C CA . ARG B 1 120 ? 0.185 9.729 11.281 1 98.88 120 ARG B CA 1
ATOM 2831 C C . ARG B 1 120 ? 0.437 8.888 12.528 1 98.88 120 ARG B C 1
ATOM 2833 O O . ARG B 1 120 ? 0.085 7.707 12.567 1 98.88 120 ARG B O 1
ATOM 2840 N N . ILE B 1 121 ? 1.023 9.481 13.505 1 98.85 121 ILE B N 1
ATOM 2841 C CA . ILE B 1 121 ? 1.215 8.934 14.843 1 98.85 121 ILE B CA 1
ATOM 2842 C C . ILE B 1 121 ? 0.415 9.751 15.855 1 98.85 121 ILE B C 1
ATOM 2844 O O . ILE B 1 121 ? 0.582 10.97 15.948 1 98.85 121 ILE B O 1
ATOM 2848 N N . ALA B 1 122 ? -0.413 9.077 16.629 1 98.87 122 ALA B N 1
ATOM 2849 C CA . ALA B 1 122 ? -1.293 9.811 17.534 1 98.87 122 ALA B CA 1
ATOM 2850 C C . ALA B 1 122 ? -1.054 9.4 18.984 1 98.87 122 ALA B C 1
ATOM 2852 O O . ALA B 1 122 ? -0.853 8.219 19.276 1 98.87 122 ALA B O 1
ATOM 2853 N N . GLU B 1 123 ? -1.109 10.353 19.854 1 98.84 123 GLU B N 1
ATOM 2854 C CA . GLU B 1 123 ? -1.107 10.025 21.277 1 98.84 123 GLU B CA 1
ATOM 2855 C C . GLU B 1 123 ? -2.465 9.489 21.722 1 98.84 123 GLU B C 1
ATOM 2857 O O . GLU B 1 123 ? -3.489 9.794 21.108 1 98.84 123 GLU B O 1
ATOM 2862 N N . GLU B 1 124 ? -2.503 8.774 22.778 1 98.63 124 GLU B N 1
ATOM 2863 C CA . GLU B 1 124 ? -3.671 8.001 23.191 1 98.63 124 GLU B CA 1
ATOM 2864 C C . GLU B 1 124 ? -4.826 8.916 23.588 1 98.63 124 GLU B C 1
ATOM 2866 O O . GLU B 1 124 ? -5.993 8.541 23.461 1 98.63 124 GLU B O 1
ATOM 2871 N N . GLN B 1 125 ? -4.551 10.158 24.023 1 98.07 125 GLN B N 1
ATOM 2872 C CA . GLN B 1 125 ? -5.609 11.018 24.542 1 98.07 125 GLN B CA 1
ATOM 2873 C C . GLN B 1 125 ? -6.237 11.851 23.429 1 98.07 125 GLN B C 1
ATOM 2875 O O . GLN B 1 125 ? -7.207 12.576 23.66 1 98.07 125 GLN B O 1
ATOM 2880 N N . VAL B 1 126 ? -5.729 11.76 22.244 1 97.84 126 VAL B N 1
ATOM 2881 C CA . VAL B 1 126 ? -6.105 12.686 21.18 1 97.84 126 VAL B CA 1
ATOM 2882 C C . VAL B 1 126 ? -7.493 12.331 20.653 1 97.84 126 VAL B C 1
ATOM 2884 O O . VAL B 1 126 ? -7.906 11.17 20.706 1 97.84 126 VAL B O 1
ATOM 2887 N N . GLN B 1 127 ? -8.127 13.427 20.192 1 98.53 127 GLN B N 1
ATOM 2888 C CA . GLN B 1 127 ? -9.384 13.296 19.463 1 98.53 127 GLN B CA 1
ATOM 2889 C C . GLN B 1 127 ? -9.29 13.945 18.085 1 98.53 127 GLN B C 1
ATOM 2891 O O . GLN B 1 127 ? -8.571 14.93 17.904 1 98.53 127 GLN B O 1
ATOM 2896 N N . MET B 1 128 ? -10.053 13.382 17.166 1 98.88 128 MET B N 1
ATOM 2897 C CA . MET B 1 128 ? -9.976 13.823 15.776 1 98.88 128 MET B CA 1
ATOM 2898 C C . MET B 1 128 ? -11.368 13.952 15.168 1 98.88 128 MET B C 1
ATOM 2900 O O . MET B 1 128 ? -12.232 13.104 15.4 1 98.88 128 MET B O 1
ATOM 2904 N N . ALA B 1 129 ? -11.56 15.063 14.424 1 98.78 129 ALA B N 1
ATOM 2905 C CA . ALA B 1 129 ? -12.881 15.257 13.832 1 98.78 129 ALA B CA 1
ATOM 2906 C C . ALA B 1 129 ? -12.816 16.222 12.652 1 98.78 129 ALA B C 1
ATOM 2908 O O . ALA B 1 129 ? -11.867 17 12.529 1 98.78 129 ALA B O 1
ATOM 2909 N N . LEU B 1 130 ? -13.808 16.148 11.776 1 98.73 130 LEU B N 1
ATOM 2910 C CA . LEU B 1 130 ? -14.138 17.122 10.741 1 98.73 130 LEU B CA 1
ATOM 2911 C C . LEU B 1 130 ? -15.535 17.694 10.959 1 98.73 130 LEU B C 1
ATOM 2913 O O . LEU B 1 130 ? -16.484 17.301 10.276 1 98.73 130 LEU B O 1
ATOM 2917 N N . PRO B 1 131 ? -15.593 18.655 11.842 1 97.54 131 PRO B N 1
ATOM 2918 C CA . PRO B 1 131 ? -16.903 19.093 12.329 1 97.54 131 PRO B CA 1
ATOM 2919 C C . PRO B 1 131 ? -17.507 20.206 11.477 1 97.54 131 PRO B C 1
ATOM 2921 O O . PRO B 1 131 ? -18.467 20.858 11.897 1 97.54 131 PRO B O 1
ATOM 2924 N N . GLU B 1 132 ? -17.095 20.518 10.3 1 97.51 132 GLU B N 1
ATOM 2925 C CA . GLU B 1 132 ? -17.421 21.699 9.507 1 97.51 132 GLU B CA 1
ATOM 2926 C C . GLU B 1 132 ? -18.911 21.749 9.177 1 97.51 132 GLU B C 1
ATOM 2928 O O . GLU B 1 132 ? -19.502 22.829 9.115 1 97.51 132 GLU B O 1
ATOM 2933 N N . ALA B 1 133 ? -19.511 20.64 9.002 1 97.28 133 ALA B N 1
ATOM 2934 C CA . ALA B 1 133 ? -20.92 20.611 8.621 1 97.28 133 ALA B CA 1
ATOM 2935 C C . ALA B 1 133 ? -21.803 21.153 9.741 1 97.28 133 ALA B C 1
ATOM 2937 O O . ALA B 1 133 ? -22.902 21.651 9.487 1 97.28 133 ALA B O 1
ATOM 2938 N N . SER B 1 134 ? -21.35 21.049 10.978 1 96.81 134 SER B N 1
ATOM 2939 C CA . SER B 1 134 ? -22.129 21.51 12.123 1 96.81 134 SER B CA 1
ATOM 2940 C C . SER B 1 134 ? -22.229 23.031 12.146 1 96.81 134 SER B C 1
ATOM 2942 O O . SER B 1 134 ? -23.056 23.593 12.868 1 96.81 134 SER B O 1
ATOM 2944 N N . VAL B 1 135 ? -21.466 23.747 11.348 1 95.3 135 VAL B N 1
ATOM 2945 C CA . VAL B 1 135 ? -21.516 25.206 11.348 1 95.3 135 VAL B CA 1
ATOM 2946 C C . VAL B 1 135 ? -21.794 25.713 9.936 1 95.3 135 VAL B C 1
ATOM 2948 O O . VAL B 1 135 ? -21.478 26.859 9.607 1 95.3 135 VAL B O 1
ATOM 2951 N N . GLY B 1 136 ? -22.235 24.827 9.036 1 96.24 136 GLY B N 1
ATOM 2952 C CA . GLY B 1 136 ? -22.653 25.223 7.701 1 96.24 136 GLY B CA 1
ATOM 2953 C C . GLY B 1 136 ? -21.507 25.282 6.71 1 96.24 136 GLY B C 1
ATOM 2954 O O . GLY B 1 136 ? -21.601 25.96 5.684 1 96.24 136 GLY B O 1
ATOM 2955 N N . LEU B 1 137 ? -20.455 24.648 6.987 1 96.75 137 LEU B N 1
ATOM 2956 C CA . LEU B 1 137 ? -19.286 24.594 6.116 1 96.75 137 LEU B CA 1
ATOM 2957 C C . LEU B 1 137 ? -18.961 23.155 5.731 1 96.75 137 LEU B C 1
ATOM 2959 O O . LEU B 1 137 ? -19.79 22.259 5.904 1 96.75 137 LEU B O 1
ATOM 2963 N N . LEU B 1 138 ? -17.833 22.887 5.048 1 97.69 138 LEU B N 1
ATOM 2964 C CA . LEU B 1 138 ? -17.326 21.559 4.722 1 97.69 138 LEU B CA 1
ATOM 2965 C C . LEU B 1 138 ? -15.801 21.542 4.73 1 97.69 138 LEU B C 1
ATOM 2967 O O . LEU B 1 138 ? -15.164 22.587 4.576 1 97.69 138 LEU B O 1
ATOM 2971 N N . PRO B 1 139 ? -15.24 20.358 4.954 1 97.67 139 PRO B N 1
ATOM 2972 C CA . PRO B 1 139 ? -13.793 20.271 4.749 1 97.67 139 PRO B CA 1
ATOM 2973 C C . PRO B 1 139 ? -13.384 20.55 3.304 1 97.67 139 PRO B C 1
ATOM 2975 O O . PRO B 1 139 ? -13.896 19.913 2.38 1 97.67 139 PRO B O 1
ATOM 2978 N N . CYS B 1 140 ? -12.524 21.455 3.09 1 96.76 140 CYS B N 1
ATOM 2979 C CA . CYS B 1 140 ? -12.296 21.838 1.701 1 96.76 140 CYS B CA 1
ATOM 2980 C C . CYS B 1 140 ? -10.814 21.77 1.352 1 96.76 140 CYS B C 1
ATOM 2982 O O . CYS B 1 140 ? -10.4 22.234 0.288 1 96.76 140 CYS B O 1
ATOM 2984 N N . ALA B 1 141 ? -9.974 21.255 2.234 1 97.92 141 ALA B N 1
ATOM 2985 C CA . ALA B 1 141 ? -8.54 21.151 1.978 1 97.92 141 ALA B CA 1
ATOM 2986 C C . ALA B 1 141 ? -8.105 19.691 1.88 1 97.92 141 ALA B C 1
ATOM 2988 O O . ALA B 1 141 ? -7.015 19.33 2.331 1 97.92 141 ALA B O 1
ATOM 2989 N N . GLY B 1 142 ? -8.985 18.818 1.371 1 97.74 142 GLY B N 1
ATOM 2990 C CA . GLY B 1 142 ? -8.695 17.409 1.157 1 97.74 142 GLY B CA 1
ATOM 2991 C C . GLY B 1 142 ? -9.39 16.498 2.151 1 97.74 142 GLY B C 1
ATOM 2992 O O . GLY B 1 142 ? -9.31 15.273 2.041 1 97.74 142 GLY B O 1
ATOM 2993 N N . GLY B 1 143 ? -10.144 17.037 3.065 1 98.22 143 GLY B N 1
ATOM 2994 C CA . GLY B 1 143 ? -10.728 16.255 4.144 1 98.22 143 GLY B CA 1
ATOM 2995 C C . GLY B 1 143 ? -11.645 15.151 3.651 1 98.22 143 GLY B C 1
ATOM 2996 O O . GLY B 1 143 ? -11.569 14.016 4.127 1 98.22 143 GLY B O 1
ATOM 2997 N N . THR B 1 144 ? -12.51 15.44 2.66 1 98.41 144 THR B N 1
ATOM 2998 C CA . THR B 1 144 ? -13.461 14.448 2.169 1 98.41 144 THR B CA 1
ATOM 2999 C C . THR B 1 144 ? -12.748 13.372 1.356 1 98.41 144 THR B C 1
ATOM 3001 O O . THR B 1 144 ? -13.111 12.195 1.421 1 98.41 144 THR B O 1
ATOM 3004 N N . GLN B 1 145 ? -11.691 13.739 0.66 1 97.82 145 GLN B N 1
ATOM 3005 C CA . GLN B 1 145 ? -11.016 12.807 -0.237 1 97.82 145 GLN B CA 1
ATOM 3006 C C . GLN B 1 145 ? -10.031 11.926 0.525 1 97.82 145 GLN B C 1
ATOM 3008 O O . GLN B 1 145 ? -10.073 10.699 0.415 1 97.82 145 GLN B O 1
ATOM 3013 N N . ASN B 1 146 ? -9.209 12.538 1.341 1 98.21 146 ASN B N 1
ATOM 3014 C CA . ASN B 1 146 ? -8.18 11.785 2.05 1 98.21 146 ASN B CA 1
ATOM 3015 C C . ASN B 1 146 ? -8.782 10.897 3.135 1 98.21 146 ASN B C 1
ATOM 3017 O O . ASN B 1 146 ? -8.343 9.762 3.329 1 98.21 146 ASN B O 1
ATOM 3021 N N . LEU B 1 147 ? -9.768 11.459 3.864 1 98.64 147 LEU B N 1
ATOM 3022 C CA . LEU B 1 147 ? -10.409 10.635 4.883 1 98.64 147 LEU B CA 1
ATOM 3023 C C . LEU B 1 147 ? -11.021 9.383 4.264 1 98.64 147 LEU B C 1
ATOM 3025 O O . LEU B 1 147 ? -10.827 8.276 4.771 1 98.64 147 LEU B O 1
ATOM 3029 N N . THR B 1 148 ? -11.761 9.551 3.176 1 97.75 148 THR B N 1
ATOM 3030 C CA . THR B 1 148 ? -12.411 8.429 2.509 1 97.75 148 THR B CA 1
ATOM 3031 C C . THR B 1 148 ? -11.381 7.399 2.054 1 97.75 148 THR B C 1
ATOM 3033 O O . THR B 1 148 ? -11.59 6.194 2.206 1 97.75 148 THR B O 1
ATOM 3036 N N . ALA B 1 149 ? -10.309 7.856 1.576 1 96.55 149 ALA B N 1
ATOM 3037 C CA . ALA B 1 149 ? -9.257 6.964 1.097 1 96.55 149 ALA B CA 1
ATOM 3038 C C . ALA B 1 149 ? -8.65 6.165 2.246 1 96.55 149 ALA B C 1
ATOM 3040 O O . ALA B 1 149 ? -8.257 5.009 2.068 1 96.55 149 ALA B O 1
ATOM 3041 N N . LEU B 1 150 ? -8.611 6.719 3.379 1 97.21 150 LEU B N 1
ATOM 3042 C CA . LEU B 1 150 ? -7.911 6.108 4.504 1 97.21 150 LEU B CA 1
ATOM 3043 C C . LEU B 1 150 ? -8.83 5.155 5.262 1 97.21 150 LEU B C 1
ATOM 3045 O O . LEU B 1 150 ? -8.42 4.052 5.63 1 97.21 150 LEU B O 1
ATOM 3049 N N . VAL B 1 151 ? -10.125 5.573 5.446 1 97.81 151 VAL B N 1
ATOM 3050 C CA . VAL B 1 151 ? -10.925 4.83 6.413 1 97.81 151 VAL B CA 1
ATOM 3051 C C . VAL B 1 151 ? -12.112 4.175 5.709 1 97.81 151 VAL B C 1
ATOM 3053 O O . VAL B 1 151 ? -12.879 3.436 6.33 1 97.81 151 VAL B O 1
ATOM 3056 N N . GLY B 1 152 ? -12.317 4.508 4.412 1 96.98 152 GLY B N 1
ATOM 3057 C CA . GLY B 1 152 ? -13.464 4.012 3.668 1 96.98 152 GLY B CA 1
ATOM 3058 C C . GLY B 1 152 ? -14.668 4.931 3.745 1 96.98 152 GLY B C 1
ATOM 3059 O O . GLY B 1 152 ? -14.72 5.825 4.592 1 96.98 152 GLY B O 1
ATOM 3060 N N . GLU B 1 153 ? -15.658 4.67 2.947 1 97.16 153 GLU B N 1
ATOM 3061 C CA . GLU B 1 153 ? -16.812 5.551 2.792 1 97.16 153 GLU B CA 1
ATOM 3062 C C . GLU B 1 153 ? -17.686 5.539 4.043 1 97.16 153 GLU B C 1
ATOM 3064 O O . GLU B 1 153 ? -18.227 6.574 4.439 1 97.16 153 GLU B O 1
ATOM 3069 N N . GLY B 1 154 ? -17.809 4.377 4.606 1 98.06 154 GLY B N 1
ATOM 3070 C CA . GLY B 1 154 ? -18.676 4.254 5.766 1 98.06 154 GLY B CA 1
ATOM 3071 C C . GLY B 1 154 ? -18.247 5.132 6.927 1 98.06 154 GLY B C 1
ATOM 3072 O O . GLY B 1 154 ? -19.038 5.933 7.432 1 98.06 154 GLY B O 1
ATOM 3073 N N . TRP B 1 155 ? -16.996 5.03 7.267 1 98.52 155 TRP B N 1
ATOM 3074 C CA . TRP B 1 155 ? -16.497 5.804 8.399 1 98.52 155 TRP B CA 1
ATOM 3075 C C . TRP B 1 155 ? -16.372 7.28 8.037 1 98.52 155 TRP B C 1
ATOM 3077 O O . TRP B 1 155 ? -16.591 8.153 8.88 1 98.52 155 TRP B O 1
ATOM 3087 N N . ALA B 1 156 ? -15.978 7.584 6.783 1 98.69 156 ALA B N 1
ATOM 3088 C CA . ALA B 1 156 ? -15.94 8.981 6.358 1 98.69 156 ALA B CA 1
ATOM 3089 C C . ALA B 1 156 ? -17.301 9.647 6.539 1 98.69 156 ALA B C 1
ATOM 3091 O O . ALA B 1 156 ? -17.389 10.769 7.042 1 98.69 156 ALA B O 1
ATOM 3092 N N . LYS B 1 157 ? -18.352 8.973 6.171 1 98.72 157 LYS B N 1
ATOM 3093 C CA . LYS B 1 157 ? -19.707 9.504 6.288 1 98.72 157 LYS B CA 1
ATOM 3094 C C . LYS B 1 157 ? -20.113 9.657 7.752 1 98.72 157 LYS B C 1
ATOM 3096 O O . LYS B 1 157 ? -20.752 10.643 8.124 1 98.72 157 LYS B O 1
ATOM 3101 N N . ARG B 1 158 ? -19.683 8.705 8.555 1 98.7 158 ARG B N 1
ATOM 3102 C CA . ARG B 1 158 ? -20.003 8.792 9.976 1 98.7 158 ARG B CA 1
ATOM 3103 C C . ARG B 1 158 ? -19.326 9.998 10.618 1 98.7 158 ARG B C 1
ATOM 3105 O O . ARG B 1 158 ? -19.939 10.707 11.419 1 98.7 158 ARG B O 1
ATOM 3112 N N . MET B 1 159 ? -18.134 10.279 10.252 1 98.79 159 MET B N 1
ATOM 3113 C CA . MET B 1 159 ? -17.367 11.366 10.854 1 98.79 159 MET B CA 1
ATOM 3114 C C . MET B 1 159 ? -17.825 12.717 10.317 1 98.79 159 MET B C 1
ATOM 3116 O O . MET B 1 159 ? -17.979 13.673 11.08 1 98.79 159 MET B O 1
ATOM 3120 N N . ILE B 1 160 ? -18.128 12.779 9.059 1 98.75 160 ILE B N 1
ATOM 3121 C CA . ILE B 1 160 ? -18.398 14.074 8.443 1 98.75 160 ILE B CA 1
ATOM 3122 C C . ILE B 1 160 ? -19.901 14.346 8.454 1 98.75 160 ILE B C 1
ATOM 3124 O O . ILE B 1 160 ? -20.341 15.416 8.882 1 98.75 160 ILE B O 1
ATOM 3128 N N . LEU B 1 161 ? -20.691 13.401 8.019 1 98.48 161 LEU B N 1
ATOM 3129 C CA . LEU B 1 161 ? -22.12 13.638 7.845 1 98.48 161 LEU B CA 1
ATOM 3130 C C . LEU B 1 161 ? -22.847 13.582 9.184 1 98.48 161 LEU B C 1
ATOM 3132 O O . LEU B 1 161 ? -23.872 14.243 9.367 1 98.48 161 LEU B O 1
ATOM 3136 N N . CYS B 1 162 ? -22.29 12.772 10.171 1 98.43 162 CYS B N 1
ATOM 3137 C CA . CYS B 1 162 ? -22.936 12.648 11.473 1 98.43 162 CYS B CA 1
ATOM 3138 C C . CYS B 1 162 ? -22.155 13.402 12.542 1 98.43 162 CYS B C 1
ATOM 3140 O O . CYS B 1 162 ? -22.545 13.412 13.711 1 98.43 162 CYS B O 1
ATOM 3142 N N . GLY B 1 163 ? -21.028 13.924 12.231 1 97.97 163 GLY B N 1
ATOM 3143 C CA . GLY B 1 163 ? -20.244 14.759 13.127 1 97.97 163 GLY B CA 1
ATOM 3144 C C . GLY B 1 163 ? -19.551 13.972 14.224 1 97.97 163 GLY B C 1
ATOM 3145 O O . GLY B 1 163 ? -19.306 14.498 15.312 1 97.97 163 GLY B O 1
ATOM 3146 N N . GLU B 1 164 ? -19.226 12.776 13.959 1 98.25 164 GLU B N 1
ATOM 3147 C CA . GLU B 1 164 ? -18.62 11.941 14.992 1 98.25 164 GLU B CA 1
ATOM 3148 C C . GLU B 1 164 ? -17.15 12.295 15.196 1 98.25 164 GLU B C 1
ATOM 3150 O O . GLU B 1 164 ? -16.392 12.403 14.229 1 98.25 164 GLU B O 1
ATOM 3155 N N . ARG B 1 165 ? -16.838 12.47 16.434 1 98.43 165 ARG B N 1
ATOM 3156 C CA . ARG B 1 165 ? -15.458 12.592 16.893 1 98.43 165 ARG B CA 1
ATOM 3157 C C . ARG B 1 165 ? -14.892 11.233 17.293 1 98.43 165 ARG B C 1
ATOM 3159 O O . ARG B 1 165 ? -15.559 10.454 17.977 1 98.43 165 ARG B O 1
ATOM 3166 N N . VAL B 1 166 ? -13.628 10.921 16.873 1 98.73 166 VAL B N 1
ATOM 3167 C CA . VAL B 1 166 ? -13.099 9.595 17.173 1 98.73 166 VAL B CA 1
ATOM 3168 C C . VAL B 1 166 ? -11.903 9.717 18.115 1 98.73 166 VAL B C 1
ATOM 3170 O O . VAL B 1 166 ? -11.159 10.699 18.06 1 98.73 166 VAL B O 1
ATOM 3173 N N . THR B 1 167 ? -11.707 8.748 18.931 1 98.79 167 THR B N 1
ATOM 3174 C CA . THR B 1 167 ? -10.539 8.618 19.794 1 98.79 167 THR B CA 1
ATOM 3175 C C . THR B 1 167 ? -9.34 8.097 19.007 1 98.79 167 THR B C 1
ATOM 3177 O O . THR B 1 167 ? -9.487 7.642 17.871 1 98.79 167 THR B O 1
ATOM 3180 N N . ALA B 1 168 ? -8.207 8.123 19.626 1 98.77 168 ALA B N 1
ATOM 3181 C CA . ALA B 1 168 ? -7 7.586 19.001 1 98.77 168 ALA B CA 1
ATOM 3182 C C . ALA B 1 168 ? -7.133 6.087 18.749 1 98.77 168 ALA B C 1
ATOM 3184 O O . ALA B 1 168 ? -6.73 5.59 17.695 1 98.77 168 ALA B O 1
ATOM 3185 N N . GLU B 1 169 ? -7.707 5.404 19.685 1 98.39 169 GLU B N 1
ATOM 3186 C CA . GLU B 1 169 ? -7.885 3.96 19.561 1 98.39 169 GLU B CA 1
ATOM 3187 C C . GLU B 1 169 ? -8.763 3.613 18.362 1 98.39 169 GLU B C 1
ATOM 3189 O O . GLU B 1 169 ? -8.41 2.749 17.557 1 98.39 169 GLU B O 1
ATOM 3194 N N . ARG B 1 170 ? -9.912 4.216 18.264 1 98.48 170 ARG B N 1
ATOM 3195 C CA . ARG B 1 170 ? -10.809 3.991 17.134 1 98.48 170 ARG B CA 1
ATOM 3196 C C . ARG B 1 170 ? -10.139 4.374 15.819 1 98.48 170 ARG B C 1
ATOM 3198 O O . ARG B 1 170 ? -10.297 3.682 14.811 1 98.48 170 ARG B O 1
ATOM 3205 N N . ALA B 1 171 ? -9.376 5.507 15.838 1 98.84 171 ALA B N 1
ATOM 3206 C CA . ALA B 1 171 ? -8.686 5.988 14.643 1 98.84 171 ALA B CA 1
ATOM 3207 C C . ALA B 1 171 ? -7.703 4.944 14.121 1 98.84 171 ALA B C 1
ATOM 3209 O O . ALA B 1 171 ? -7.585 4.745 12.91 1 98.84 171 ALA B O 1
ATOM 3210 N N . GLU B 1 172 ? -7.006 4.293 15.007 1 98.35 172 GLU B N 1
ATOM 3211 C CA . GLU B 1 172 ? -6.083 3.241 14.592 1 98.35 172 GLU B CA 1
ATOM 3212 C C . GLU B 1 172 ? -6.833 2.049 14.004 1 98.35 172 GLU B C 1
ATOM 3214 O O . GLU B 1 172 ? -6.437 1.509 12.969 1 98.35 172 GLU B O 1
ATOM 3219 N N . LYS B 1 173 ? -7.908 1.698 14.636 1 97.37 173 LYS B N 1
ATOM 3220 C CA . LYS B 1 173 ? -8.695 0.54 14.222 1 97.37 173 LYS B CA 1
ATOM 3221 C C . LYS B 1 173 ? -9.267 0.736 12.821 1 97.37 173 LYS B C 1
ATOM 3223 O O . LYS B 1 173 ? -9.319 -0.207 12.029 1 97.37 173 LYS B O 1
ATOM 3228 N N . ILE B 1 174 ? -9.64 1.964 12.531 1 97.62 174 ILE B N 1
ATOM 3229 C CA . ILE B 1 174 ? -10.324 2.167 11.258 1 97.62 174 ILE B CA 1
ATOM 3230 C C . ILE B 1 174 ? -9.314 2.584 10.191 1 97.62 174 ILE B C 1
ATOM 3232 O O . ILE B 1 174 ? -9.679 2.804 9.034 1 97.62 174 ILE B O 1
ATOM 3236 N N . GLY B 1 175 ? -7.98 2.837 10.587 1 97.52 175 GLY B N 1
ATOM 3237 C CA . GLY B 1 175 ? -6.928 3.079 9.612 1 97.52 175 GLY B CA 1
ATOM 3238 C C . GLY B 1 175 ? -6.608 4.551 9.433 1 97.52 175 GLY B C 1
ATOM 3239 O O . GLY B 1 175 ? -5.846 4.921 8.537 1 97.52 175 GLY B O 1
ATOM 3240 N N . LEU B 1 176 ? -7.138 5.395 10.278 1 98.57 176 LEU B N 1
ATOM 3241 C CA . LEU B 1 176 ? -6.907 6.831 10.167 1 98.57 176 LEU B CA 1
ATOM 3242 C C . LEU B 1 176 ? -5.496 7.192 10.618 1 98.57 176 LEU B C 1
ATOM 3244 O O . LEU B 1 176 ? -4.887 8.12 10.082 1 98.57 176 LEU B O 1
ATOM 3248 N N . VAL B 1 177 ? -5.023 6.491 11.621 1 98.72 177 VAL B N 1
ATOM 3249 C CA . VAL B 1 177 ? -3.644 6.639 12.073 1 98.72 177 VAL B CA 1
ATOM 3250 C C . VAL B 1 177 ? -2.946 5.281 12.061 1 98.72 177 VAL B C 1
ATOM 3252 O O . VAL B 1 177 ? -3.595 4.242 12.207 1 98.72 177 VAL B O 1
ATOM 3255 N N . GLU B 1 178 ? -1.664 5.283 11.891 1 98.21 178 GLU B N 1
ATOM 3256 C CA . GLU B 1 178 ? -0.921 4.033 11.761 1 98.21 178 GLU B CA 1
ATOM 3257 C C . GLU B 1 178 ? -0.49 3.502 13.125 1 98.21 178 GLU B C 1
ATOM 3259 O O . GLU B 1 178 ? -0.3 2.296 13.296 1 98.21 178 GLU B O 1
ATOM 3264 N N . GLU B 1 179 ? -0.426 4.43 14.093 1 98.19 179 GLU B N 1
ATOM 3265 C CA . GLU B 1 179 ? 0.066 4.005 15.4 1 98.19 179 GLU B CA 1
ATOM 3266 C C . GLU B 1 179 ? -0.42 4.94 16.504 1 98.19 179 GLU B C 1
ATOM 3268 O O . GLU B 1 179 ? -0.418 6.161 16.336 1 98.19 179 GLU B O 1
ATOM 3273 N N . VAL B 1 180 ? -0.824 4.339 17.633 1 98.74 180 VAL B N 1
ATOM 3274 C CA . VAL B 1 180 ? -1.177 5.073 18.844 1 98.74 180 VAL B CA 1
ATOM 3275 C C . VAL B 1 180 ? -0.104 4.858 19.909 1 98.74 180 VAL B C 1
ATOM 3277 O O . VAL B 1 180 ? 0.324 3.727 20.149 1 98.74 180 VAL B O 1
ATOM 3280 N N . VAL B 1 181 ? 0.329 5.928 20.483 1 98.8 181 VAL B N 1
ATOM 3281 C CA . VAL B 1 181 ? 1.387 5.856 21.486 1 98.8 181 VAL B CA 1
ATOM 3282 C C . VAL B 1 181 ? 0.926 6.536 22.773 1 98.8 181 VAL B C 1
ATOM 3284 O O . VAL B 1 181 ? -0.119 7.191 22.796 1 98.8 181 VAL B O 1
ATOM 3287 N N . GLU B 1 182 ? 1.725 6.43 23.771 1 98.6 182 GLU B N 1
ATOM 3288 C CA . GLU B 1 182 ? 1.402 7.044 25.055 1 98.6 182 GLU B CA 1
ATOM 3289 C C . GLU B 1 182 ? 1.476 8.566 24.974 1 98.6 182 GLU B C 1
ATOM 3291 O O . GLU B 1 182 ? 2.177 9.113 24.12 1 98.6 182 GLU B O 1
ATOM 3296 N N . LYS B 1 183 ? 0.789 9.259 25.967 1 98.48 183 LYS B N 1
ATOM 3297 C CA . LYS B 1 183 ? 0.826 10.716 26.049 1 98.48 183 LYS B CA 1
ATOM 3298 C C . LYS B 1 183 ? 2.262 11.225 26.139 1 98.48 183 LYS B C 1
ATOM 3300 O O . LYS B 1 183 ? 3.057 10.718 26.934 1 98.48 183 LYS B O 1
ATOM 3305 N N . GLY B 1 184 ? 2.596 12.149 25.28 1 98.36 184 GLY B N 1
ATOM 3306 C CA . GLY B 1 184 ? 3.907 12.779 25.306 1 98.36 184 GLY B CA 1
ATOM 3307 C C . GLY B 1 184 ? 4.925 12.073 24.431 1 98.36 184 GLY B C 1
ATOM 3308 O O . GLY B 1 184 ? 6.08 12.497 24.346 1 98.36 184 GLY B O 1
ATOM 3309 N N . GLN B 1 185 ? 4.541 11.028 23.651 1 98.66 185 GLN B N 1
ATOM 3310 C CA . GLN B 1 185 ? 5.529 10.198 22.97 1 98.66 185 GLN B CA 1
ATOM 3311 C C . GLN B 1 185 ? 5.406 10.328 21.455 1 98.66 185 GLN B C 1
ATOM 3313 O O . GLN B 1 185 ? 6.191 9.737 20.71 1 98.66 185 GLN B O 1
ATOM 3318 N N . ALA B 1 186 ? 4.46 11.092 20.974 1 98.61 186 ALA B N 1
ATOM 3319 C CA . ALA B 1 186 ? 4.204 11.15 19.538 1 98.61 186 ALA B CA 1
ATOM 3320 C C . ALA B 1 186 ? 5.404 11.721 18.789 1 98.61 186 ALA B C 1
ATOM 3322 O O . ALA B 1 186 ? 5.825 11.173 17.767 1 98.61 186 ALA B O 1
ATOM 3323 N N . LEU B 1 187 ? 5.911 12.828 19.316 1 98.62 187 LEU B N 1
ATOM 3324 C CA . LEU B 1 187 ? 7.019 13.487 18.633 1 98.62 187 LEU B CA 1
ATOM 3325 C C . LEU B 1 187 ? 8.241 12.576 18.576 1 98.62 187 LEU B C 1
ATOM 3327 O O . LEU B 1 187 ? 8.854 12.417 17.518 1 98.62 187 LEU B O 1
ATOM 3331 N N . GLU B 1 188 ? 8.633 12.023 19.681 1 98.48 188 GLU B N 1
ATOM 3332 C CA . GLU B 1 188 ? 9.786 11.13 19.738 1 98.48 188 GLU B CA 1
ATOM 3333 C C . GLU B 1 188 ? 9.619 9.951 18.783 1 98.48 188 GLU B C 1
ATOM 3335 O O . GLU B 1 188 ? 10.545 9.608 18.044 1 98.48 188 GLU B O 1
ATOM 3340 N N . THR B 1 189 ? 8.475 9.341 18.775 1 98.6 189 THR B N 1
ATOM 3341 C CA . THR B 1 189 ? 8.192 8.208 17.901 1 98.6 189 THR B CA 1
ATOM 3342 C C . THR B 1 189 ? 8.271 8.624 16.435 1 98.6 189 THR B C 1
ATOM 3344 O O . THR B 1 189 ? 8.85 7.912 15.612 1 98.6 189 THR B O 1
ATOM 3347 N N . ALA B 1 190 ? 7.679 9.74 16.083 1 98.61 190 ALA B N 1
ATOM 3348 C CA . ALA B 1 190 ? 7.717 10.252 14.716 1 98.61 190 ALA B CA 1
ATOM 3349 C C . ALA B 1 190 ? 9.151 10.525 14.272 1 98.61 190 ALA B C 1
ATOM 3351 O O . ALA B 1 190 ? 9.524 10.225 13.135 1 98.61 190 ALA B O 1
ATOM 3352 N N . MET B 1 191 ? 9.939 11.095 15.18 1 98.31 191 MET B N 1
ATOM 3353 C CA . MET B 1 191 ? 11.335 11.385 14.868 1 98.31 191 MET B CA 1
ATOM 3354 C C . MET B 1 191 ? 12.118 10.098 14.627 1 98.31 191 MET B C 1
ATOM 3356 O O . MET B 1 191 ? 12.982 10.047 13.75 1 98.31 191 MET B O 1
ATOM 3360 N N . GLU B 1 192 ? 11.844 9.105 15.4 1 97.74 192 GLU B N 1
ATOM 3361 C CA . GLU B 1 192 ? 12.485 7.81 15.196 1 97.74 192 GLU B CA 1
ATOM 3362 C C . GLU B 1 192 ? 12.15 7.238 13.822 1 97.74 192 GLU B C 1
ATOM 3364 O O . GLU B 1 192 ? 13.029 6.728 13.124 1 97.74 192 GLU B O 1
ATOM 3369 N N . LEU B 1 193 ? 10.928 7.303 13.488 1 97.1 193 LEU B N 1
ATOM 3370 C CA . LEU B 1 193 ? 10.501 6.83 12.176 1 97.1 193 LEU B CA 1
ATOM 3371 C C . LEU B 1 193 ? 11.168 7.634 11.065 1 97.1 193 LEU B C 1
ATOM 3373 O O . LEU B 1 193 ? 11.622 7.066 10.069 1 97.1 193 LEU B O 1
ATOM 3377 N N . ALA B 1 194 ? 11.214 8.932 11.226 1 97.96 194 ALA B N 1
ATOM 3378 C CA . ALA B 1 194 ? 11.875 9.809 10.261 1 97.96 194 ALA B CA 1
ATOM 3379 C C . ALA B 1 194 ? 13.346 9.438 10.101 1 97.96 194 ALA B C 1
ATOM 3381 O O . ALA B 1 194 ? 13.893 9.502 8.998 1 97.96 194 ALA B O 1
ATOM 3382 N N . GLN B 1 195 ? 14.005 9.058 11.17 1 96.87 195 GLN B N 1
ATOM 3383 C CA . GLN B 1 195 ? 15.41 8.667 11.13 1 96.87 195 GLN B CA 1
ATOM 3384 C C . GLN B 1 195 ? 15.61 7.418 10.276 1 96.87 195 GLN B C 1
ATOM 3386 O O . GLN B 1 195 ? 16.639 7.271 9.614 1 96.87 195 GLN B O 1
ATOM 3391 N N . ARG B 1 196 ? 14.638 6.567 10.26 1 96.11 196 ARG B N 1
ATOM 3392 C CA . ARG B 1 196 ? 14.723 5.36 9.444 1 96.11 196 ARG B CA 1
ATOM 3393 C C . ARG B 1 196 ? 14.734 5.704 7.958 1 96.11 196 ARG B C 1
ATOM 3395 O O . ARG B 1 196 ? 15.313 4.973 7.151 1 96.11 196 ARG B O 1
ATOM 3402 N N . VAL B 1 197 ? 14.123 6.797 7.565 1 96.35 197 VAL B N 1
ATOM 3403 C CA . VAL B 1 197 ? 14.089 7.237 6.174 1 96.35 197 VAL B CA 1
ATOM 3404 C C . VAL B 1 197 ? 15.507 7.531 5.69 1 96.35 197 VAL B C 1
ATOM 3406 O O . VAL B 1 197 ? 15.835 7.29 4.526 1 96.35 197 VAL B O 1
ATOM 3409 N N . ALA B 1 198 ? 16.33 7.994 6.579 1 91.89 198 ALA B N 1
ATOM 3410 C CA . ALA B 1 198 ? 17.702 8.365 6.243 1 91.89 198 ALA B CA 1
ATOM 3411 C C . ALA B 1 198 ? 18.511 7.144 5.816 1 91.89 198 ALA B C 1
ATOM 3413 O O . ALA B 1 198 ? 19.548 7.277 5.16 1 91.89 198 ALA B O 1
ATOM 3414 N N . GLY B 1 199 ? 18.037 5.982 6.187 1 91.74 199 GLY B N 1
ATOM 3415 C CA . GLY B 1 199 ? 18.705 4.755 5.784 1 91.74 199 GLY B CA 1
ATOM 3416 C C . GLY B 1 199 ? 18.33 4.302 4.386 1 91.74 199 GLY B C 1
ATOM 3417 O O . GLY B 1 199 ? 18.894 3.336 3.868 1 91.74 199 GLY B O 1
ATOM 3418 N N . GLN B 1 200 ? 17.43 5.015 3.761 1 95.54 200 GLN B N 1
ATOM 3419 C CA . GLN B 1 200 ? 16.949 4.701 2.419 1 95.54 200 GLN B CA 1
ATOM 3420 C C . GLN B 1 200 ? 17.487 5.696 1.395 1 95.54 200 GLN B C 1
ATOM 3422 O O . GLN B 1 200 ? 17.82 6.831 1.74 1 95.54 200 GLN B O 1
ATOM 3427 N N . SER B 1 201 ? 17.579 5.273 0.168 1 96.41 201 SER B N 1
ATOM 3428 C CA . SER B 1 201 ? 17.925 6.2 -0.904 1 96.41 201 SER B CA 1
ATOM 3429 C C . SER B 1 201 ? 16.851 7.267 -1.081 1 96.41 201 SER B C 1
ATOM 3431 O O . SER B 1 201 ? 15.688 6.949 -1.341 1 96.41 201 SER B O 1
ATOM 3433 N N . PRO B 1 202 ? 17.224 8.562 -0.954 1 96.02 202 PRO B N 1
ATOM 3434 C CA . PRO B 1 202 ? 16.221 9.617 -1.113 1 96.02 202 PRO B CA 1
ATOM 3435 C C . PRO B 1 202 ? 15.531 9.575 -2.474 1 96.02 202 PRO B C 1
ATOM 3437 O O . PRO B 1 202 ? 14.322 9.802 -2.565 1 96.02 202 PRO B O 1
ATOM 3440 N N . LYS B 1 203 ? 16.268 9.23 -3.534 1 96.17 203 LYS B N 1
ATOM 3441 C CA . LYS B 1 203 ? 15.679 9.152 -4.868 1 96.17 203 LYS B CA 1
ATOM 3442 C C . LYS B 1 203 ? 14.695 7.989 -4.968 1 96.17 203 LYS B C 1
ATOM 3444 O O . LYS B 1 203 ? 13.646 8.11 -5.604 1 96.17 203 LYS B O 1
ATOM 3449 N N . SER B 1 204 ? 15.077 6.882 -4.337 1 97.69 204 SER B N 1
ATOM 3450 C CA . SER B 1 204 ? 14.167 5.741 -4.308 1 97.69 204 SER B CA 1
ATOM 3451 C C . SER B 1 204 ? 12.903 6.062 -3.518 1 97.69 204 SER B C 1
ATOM 3453 O O . SER B 1 204 ? 11.798 5.705 -3.932 1 97.69 204 SER B O 1
ATOM 3455 N N . VAL B 1 205 ? 13.067 6.794 -2.432 1 97.92 205 VAL B N 1
ATOM 3456 C CA . VAL B 1 205 ? 11.941 7.17 -1.582 1 97.92 205 VAL B CA 1
ATOM 3457 C C . VAL B 1 205 ? 10.974 8.053 -2.367 1 97.92 205 VAL B C 1
ATOM 3459 O O . VAL B 1 205 ? 9.765 7.81 -2.371 1 97.92 205 VAL B O 1
ATOM 3462 N N . SER B 1 206 ? 11.493 9.015 -3.017 1 97.29 206 SER B N 1
ATOM 3463 C CA . SER B 1 206 ? 10.662 9.92 -3.804 1 97.29 206 SER B CA 1
ATOM 3464 C C . SER B 1 206 ? 9.915 9.172 -4.902 1 97.29 206 SER B C 1
ATOM 3466 O O . SER B 1 206 ? 8.718 9.386 -5.103 1 97.29 206 SER B O 1
ATOM 3468 N N . ALA B 1 207 ? 10.594 8.28 -5.581 1 97.89 207 ALA B N 1
ATOM 3469 C CA . ALA B 1 207 ? 9.971 7.496 -6.644 1 97.89 207 ALA B CA 1
ATOM 3470 C C . ALA B 1 207 ? 8.887 6.578 -6.085 1 97.89 207 ALA B C 1
ATOM 3472 O O . ALA B 1 207 ? 7.793 6.485 -6.647 1 97.89 207 ALA B O 1
ATOM 3473 N N . CYS B 1 208 ? 9.184 5.931 -5.026 1 98.55 208 CYS B N 1
ATOM 3474 C CA . CYS B 1 208 ? 8.224 5.027 -4.403 1 98.55 208 CYS B CA 1
ATOM 3475 C C . CYS B 1 208 ? 6.981 5.782 -3.947 1 98.55 208 CYS B C 1
ATOM 3477 O O . CYS B 1 208 ? 5.86 5.297 -4.111 1 98.55 208 CYS B O 1
ATOM 3479 N N . LYS B 1 209 ? 7.169 6.954 -3.34 1 98.26 209 LYS B N 1
ATOM 3480 C CA . LYS B 1 209 ? 6.029 7.756 -2.907 1 98.26 209 LYS B CA 1
ATOM 3481 C C . LYS B 1 209 ? 5.133 8.12 -4.088 1 98.26 209 LYS B C 1
ATOM 3483 O O . LYS B 1 209 ? 3.908 8.018 -3.999 1 98.26 209 LYS B O 1
ATOM 3488 N N . THR B 1 210 ? 5.76 8.566 -5.134 1 97.77 210 THR B N 1
ATOM 3489 C CA . THR B 1 210 ? 5.016 8.879 -6.349 1 97.77 210 THR B CA 1
ATOM 3490 C C . THR B 1 210 ? 4.179 7.683 -6.794 1 97.77 210 THR B C 1
ATOM 3492 O O . THR B 1 210 ? 3.003 7.834 -7.134 1 97.77 210 THR B O 1
ATOM 3495 N N . LEU B 1 211 ? 4.741 6.54 -6.737 1 98.37 211 LEU B N 1
ATOM 3496 C CA . LEU B 1 211 ? 4.074 5.321 -7.184 1 98.37 211 LEU B CA 1
ATOM 3497 C C . LEU B 1 211 ? 2.941 4.943 -6.236 1 98.37 211 LEU B C 1
ATOM 3499 O O . LEU B 1 211 ? 1.863 4.54 -6.679 1 98.37 211 LEU B O 1
ATOM 3503 N N . ILE B 1 212 ? 3.159 5.03 -4.966 1 98.12 212 ILE B N 1
ATOM 3504 C CA . ILE B 1 212 ? 2.122 4.718 -3.988 1 98.12 212 ILE B CA 1
ATOM 3505 C C . ILE B 1 212 ? 0.935 5.66 -4.176 1 98.12 212 ILE B C 1
ATOM 3507 O O . ILE B 1 212 ? -0.22 5.238 -4.085 1 98.12 212 ILE B O 1
ATOM 3511 N N . GLN B 1 213 ? 1.216 6.901 -4.467 1 97.24 213 GLN B N 1
ATOM 3512 C CA . GLN B 1 213 ? 0.168 7.907 -4.604 1 97.24 213 GLN B CA 1
ATOM 3513 C C . GLN B 1 213 ? -0.452 7.869 -5.998 1 97.24 213 GLN B C 1
ATOM 3515 O O . GLN B 1 213 ? -1.345 8.66 -6.308 1 97.24 213 GLN B O 1
ATOM 3520 N N . ASN B 1 214 ? 0.007 6.971 -6.852 1 94.62 214 ASN B N 1
ATOM 3521 C CA . ASN B 1 214 ? -0.459 6.848 -8.229 1 94.62 214 ASN B CA 1
ATOM 3522 C C . ASN B 1 214 ? -1.977 6.703 -8.296 1 94.62 214 ASN B C 1
ATOM 3524 O O . ASN B 1 214 ? -2.619 7.264 -9.185 1 94.62 214 ASN B O 1
ATOM 3528 N N . ARG B 1 215 ? -2.591 6.067 -7.44 1 88.86 215 ARG B N 1
ATOM 3529 C CA . ARG B 1 215 ? -4.013 5.742 -7.484 1 88.86 215 ARG B CA 1
ATOM 3530 C C . ARG B 1 215 ? -4.866 6.993 -7.298 1 88.86 215 ARG B C 1
ATOM 3532 O O . ARG B 1 215 ? -6.069 6.975 -7.563 1 88.86 215 ARG B O 1
ATOM 3539 N N . ARG B 1 216 ? -4.211 8.053 -6.869 1 92.84 216 ARG B N 1
ATOM 3540 C CA . ARG B 1 216 ? -4.925 9.316 -6.708 1 92.84 216 ARG B CA 1
ATOM 3541 C C . ARG B 1 216 ? -5.301 9.908 -8.062 1 92.84 216 ARG B C 1
ATOM 3543 O O . ARG B 1 216 ? -6.203 10.744 -8.151 1 92.84 216 ARG B O 1
ATOM 3550 N N . SER B 1 217 ? -4.613 9.39 -9.114 1 93.65 217 SER B N 1
ATOM 3551 C CA . SER B 1 217 ? -4.833 10.083 -10.379 1 93.65 217 SER B CA 1
ATOM 3552 C C . SER B 1 217 ? -4.866 9.104 -11.548 1 93.65 217 SER B C 1
ATOM 3554 O O . SER B 1 217 ? -5.211 9.479 -12.67 1 93.65 217 SER B O 1
ATOM 3556 N N . GLN B 1 218 ? -4.423 7.852 -11.3 1 94.38 218 GLN B N 1
ATOM 3557 C CA . GLN B 1 218 ? -4.332 6.873 -12.378 1 94.38 218 GLN B CA 1
ATOM 3558 C C . GLN B 1 218 ? -4.824 5.503 -11.919 1 94.38 218 GLN B C 1
ATOM 3560 O O . GLN B 1 218 ? -5.065 5.291 -10.729 1 94.38 218 GLN B O 1
ATOM 3565 N N . THR B 1 219 ? -4.924 4.574 -12.863 1 94.02 219 THR B N 1
ATOM 3566 C CA . THR B 1 219 ? -5.374 3.216 -12.577 1 94.02 219 THR B CA 1
ATOM 3567 C C . THR B 1 219 ? -4.222 2.363 -12.055 1 94.02 219 THR B C 1
ATOM 3569 O O . THR B 1 219 ? -3.056 2.745 -12.173 1 94.02 219 THR B O 1
ATOM 3572 N N . HIS B 1 220 ? -4.579 1.236 -11.535 1 95.15 220 HIS B N 1
ATOM 3573 C CA . HIS B 1 220 ? -3.614 0.231 -11.103 1 95.15 220 HIS B CA 1
ATOM 3574 C C . HIS B 1 220 ? -2.727 -0.215 -12.26 1 95.15 220 HIS B C 1
ATOM 3576 O O . HIS B 1 220 ? -1.504 -0.289 -12.118 1 95.15 220 HIS B O 1
ATOM 3582 N N . ALA B 1 221 ? -3.267 -0.496 -13.398 1 94.03 221 ALA B N 1
ATOM 3583 C CA . ALA B 1 221 ? -2.538 -0.965 -14.574 1 94.03 221 ALA B CA 1
ATOM 3584 C C . ALA B 1 221 ? -1.502 0.062 -15.022 1 94.03 221 ALA B C 1
ATOM 3586 O O . ALA B 1 221 ? -0.375 -0.297 -15.372 1 94.03 221 ALA B O 1
ATOM 3587 N N . ALA B 1 222 ? -1.928 1.309 -14.982 1 95.31 222 ALA B N 1
ATOM 3588 C CA . ALA B 1 222 ? -0.99 2.371 -15.34 1 95.31 222 ALA B CA 1
ATOM 3589 C C . ALA B 1 222 ? 0.171 2.433 -14.351 1 95.31 222 ALA B C 1
ATOM 3591 O O . ALA B 1 222 ? 1.303 2.738 -14.733 1 95.31 222 ALA B O 1
ATOM 3592 N N . GLY B 1 223 ? -0.112 2.177 -13.088 1 96.87 223 GLY B N 1
ATOM 3593 C CA . GLY B 1 223 ? 0.917 2.162 -12.061 1 96.87 223 GLY B CA 1
ATOM 3594 C C . GLY B 1 223 ? 1.946 1.066 -12.263 1 96.87 223 GLY B C 1
ATOM 3595 O O . GLY B 1 223 ? 3.127 1.254 -11.965 1 96.87 223 GLY B O 1
ATOM 3596 N N . LEU B 1 224 ? 1.524 -0.075 -12.797 1 96.39 224 LEU B N 1
ATOM 3597 C CA . LEU B 1 224 ? 2.443 -1.176 -13.062 1 96.39 224 LEU B CA 1
ATOM 3598 C C . LEU B 1 224 ? 3.456 -0.792 -14.136 1 96.39 224 LEU B C 1
ATOM 3600 O O . LEU B 1 224 ? 4.645 -1.09 -14.007 1 96.39 224 LEU B O 1
ATOM 3604 N N . VAL B 1 225 ? 2.988 -0.148 -15.14 1 95.62 225 VAL B N 1
ATOM 3605 C CA . VAL B 1 225 ? 3.862 0.326 -16.207 1 95.62 225 VAL B CA 1
ATOM 3606 C C . VAL B 1 225 ? 4.829 1.372 -15.658 1 95.62 225 VAL B C 1
ATOM 3608 O O . VAL B 1 225 ? 6.032 1.313 -15.92 1 95.62 225 VAL B O 1
ATOM 3611 N N . LEU B 1 226 ? 4.323 2.286 -14.889 1 96.92 226 LEU B N 1
ATOM 3612 C CA . LEU B 1 226 ? 5.119 3.368 -14.319 1 96.92 226 LEU B CA 1
ATOM 3613 C C . LEU B 1 226 ? 6.191 2.819 -13.383 1 96.92 226 LEU B C 1
ATOM 3615 O O . LEU B 1 226 ? 7.295 3.364 -13.309 1 96.92 226 LEU B O 1
ATOM 3619 N N . GLU B 1 227 ? 5.97 1.73 -12.655 1 97.05 227 GLU B N 1
ATOM 3620 C CA . GLU B 1 227 ? 6.952 1.075 -11.796 1 97.05 227 GLU B CA 1
ATOM 3621 C C . GLU B 1 227 ? 8.219 0.728 -12.571 1 97.05 227 GLU B C 1
ATOM 3623 O O . GLU B 1 227 ? 9.328 1.039 -12.131 1 97.05 227 GLU B O 1
ATOM 3628 N N . ARG B 1 228 ? 8.03 0.105 -13.639 1 96.35 228 ARG B N 1
ATOM 3629 C CA . ARG B 1 228 ? 9.18 -0.326 -14.429 1 96.35 228 ARG B CA 1
ATOM 3630 C C . ARG B 1 228 ? 9.949 0.872 -14.975 1 96.35 228 ARG B C 1
ATOM 3632 O O . ARG B 1 228 ? 11.181 0.876 -14.978 1 96.35 228 ARG B O 1
ATOM 3639 N N . GLU B 1 229 ? 9.2 1.876 -15.39 1 96.98 229 GLU B N 1
ATOM 3640 C CA . GLU B 1 229 ? 9.83 3.085 -15.912 1 96.98 229 GLU B CA 1
ATOM 3641 C C . GLU B 1 229 ? 10.681 3.769 -14.846 1 96.98 229 GLU B C 1
ATOM 3643 O O . GLU B 1 229 ? 11.845 4.096 -15.087 1 96.98 229 GLU B O 1
ATOM 3648 N N . LEU B 1 230 ? 10.152 3.983 -13.696 1 97.71 230 LEU B N 1
ATOM 3649 C CA . LEU B 1 230 ? 10.865 4.684 -12.633 1 97.71 230 LEU B CA 1
ATOM 3650 C C . LEU B 1 230 ? 12.006 3.829 -12.089 1 97.71 230 LEU B C 1
ATOM 3652 O O . LEU B 1 230 ? 13.049 4.356 -11.696 1 97.71 230 LEU B O 1
ATOM 3656 N N . PHE B 1 231 ? 11.792 2.507 -12.1 1 98.2 231 PHE B N 1
ATOM 3657 C CA . PHE B 1 231 ? 12.863 1.595 -11.716 1 98.2 231 PHE B CA 1
ATOM 3658 C C . PHE B 1 231 ? 14.096 1.81 -12.585 1 98.2 231 PHE B C 1
ATOM 3660 O O . PHE B 1 231 ? 15.201 1.991 -12.071 1 98.2 231 PHE B O 1
ATOM 3667 N N . LEU B 1 232 ? 13.881 1.851 -13.842 1 97.05 232 LEU B N 1
ATOM 3668 C CA . LEU B 1 232 ? 14.99 2.014 -14.775 1 97.05 232 LEU B CA 1
ATOM 3669 C C . LEU B 1 232 ? 15.616 3.398 -14.639 1 97.05 232 LEU B C 1
ATOM 3671 O O . LEU B 1 232 ? 16.829 3.554 -14.797 1 97.05 232 LEU B O 1
ATOM 3675 N N . GLN B 1 233 ? 14.845 4.392 -14.305 1 96.77 233 GLN B N 1
ATOM 3676 C CA . GLN B 1 233 ? 15.348 5.753 -14.151 1 96.77 233 GLN B CA 1
ATOM 3677 C C . GLN B 1 233 ? 16.299 5.856 -12.962 1 96.77 233 GLN B C 1
ATOM 3679 O O . GLN B 1 233 ? 17.18 6.719 -12.938 1 96.77 233 GLN B O 1
ATOM 3684 N N . LEU B 1 234 ? 16.155 5.001 -11.964 1 96.62 234 LEU B N 1
ATOM 3685 C CA . LEU B 1 234 ? 17.039 5.029 -10.803 1 96.62 234 LEU B CA 1
ATOM 3686 C C . LEU B 1 234 ? 18.475 4.709 -11.205 1 96.62 234 LEU B C 1
ATOM 3688 O O . LEU B 1 234 ? 19.419 5.119 -10.526 1 96.62 234 LEU B O 1
ATOM 3692 N N . PHE B 1 235 ? 18.678 3.969 -12.279 1 95.6 235 PHE B N 1
ATOM 3693 C CA . PHE B 1 235 ? 20.009 3.572 -12.725 1 95.6 235 PHE B CA 1
ATOM 3694 C C . PHE B 1 235 ? 20.757 4.759 -13.319 1 95.6 235 PHE B C 1
ATOM 3696 O O . PHE B 1 235 ? 21.952 4.665 -13.608 1 95.6 235 PHE B O 1
ATOM 3703 N N . ASN B 1 236 ? 20.059 5.841 -13.465 1 93.84 236 ASN B N 1
ATOM 3704 C CA . ASN B 1 236 ? 20.698 7.09 -13.866 1 93.84 236 ASN B CA 1
ATOM 3705 C C . ASN B 1 236 ? 21.222 7.864 -12.66 1 93.84 236 ASN B C 1
ATOM 3707 O O . ASN B 1 236 ? 21.799 8.942 -12.812 1 93.84 236 ASN B O 1
ATOM 3711 N N . THR B 1 237 ? 21.052 7.351 -11.466 1 91.55 237 THR B N 1
ATOM 3712 C CA . THR B 1 237 ? 21.449 8.03 -10.238 1 91.55 237 THR B CA 1
ATOM 3713 C C . THR B 1 237 ? 22.687 7.374 -9.633 1 91.55 237 THR B C 1
ATOM 3715 O O . THR B 1 237 ? 22.944 6.191 -9.863 1 91.55 237 THR B O 1
ATOM 3718 N N . GLN B 1 238 ? 23.381 8.086 -8.83 1 91.49 238 GLN B N 1
ATOM 3719 C CA . GLN B 1 238 ? 24.541 7.555 -8.122 1 91.49 238 GLN B CA 1
ATOM 3720 C C . GLN B 1 238 ? 24.115 6.649 -6.97 1 91.49 238 GLN B C 1
ATOM 3722 O O . GLN B 1 238 ? 24.837 5.719 -6.605 1 91.49 238 GLN B O 1
ATOM 3727 N N . ASP B 1 239 ? 23.002 6.896 -6.503 1 92.77 239 ASP B N 1
ATOM 3728 C CA . ASP B 1 239 ? 22.512 6.181 -5.328 1 92.77 239 ASP B CA 1
ATOM 3729 C C . ASP B 1 239 ? 22.27 4.707 -5.643 1 92.77 239 ASP B C 1
ATOM 3731 O O . ASP B 1 239 ? 22.453 3.844 -4.782 1 92.77 239 ASP B O 1
ATOM 3735 N N . GLN B 1 240 ? 21.792 4.477 -6.881 1 93.63 240 GLN B N 1
ATOM 3736 C CA . GLN B 1 240 ? 21.516 3.088 -7.234 1 93.63 240 GLN B CA 1
ATOM 3737 C C . GLN B 1 240 ? 22.78 2.238 -7.151 1 93.63 240 GLN B C 1
ATOM 3739 O O . GLN B 1 240 ? 22.798 1.205 -6.479 1 93.63 240 GLN B O 1
ATOM 3744 N N . THR B 1 241 ? 23.831 2.609 -7.779 1 92.92 241 THR B N 1
ATOM 3745 C CA . THR B 1 241 ? 25.089 1.871 -7.774 1 92.92 241 THR B CA 1
ATOM 3746 C C . THR B 1 241 ? 25.676 1.812 -6.367 1 92.92 241 THR B C 1
ATOM 3748 O O . THR B 1 241 ? 26.118 0.753 -5.917 1 92.92 241 THR B O 1
ATOM 3751 N N . GLU B 1 242 ? 25.629 2.929 -5.697 1 94.63 242 GLU B N 1
ATOM 3752 C CA . GLU B 1 242 ? 26.13 3 -4.328 1 94.63 242 GLU B CA 1
ATOM 3753 C C . GLU B 1 242 ? 25.375 2.04 -3.413 1 94.63 242 GLU B C 1
ATOM 3755 O O . GLU B 1 242 ? 25.987 1.29 -2.651 1 94.63 242 GLU B O 1
ATOM 3760 N N . GLY B 1 243 ? 24.102 2.073 -3.474 1 95.29 243 GLY B N 1
ATOM 3761 C CA . GLY B 1 243 ? 23.281 1.261 -2.589 1 95.29 243 GLY B CA 1
ATOM 3762 C C . GLY B 1 243 ? 23.51 -0.228 -2.764 1 95.29 243 GLY B C 1
ATOM 3763 O O . GLY B 1 243 ? 23.698 -0.952 -1.783 1 95.29 243 GLY B O 1
ATOM 3764 N N . VAL B 1 244 ? 23.471 -0.713 -4.006 1 95.28 244 VAL B N 1
ATOM 3765 C CA . VAL B 1 244 ? 23.656 -2.132 -4.293 1 95.28 244 VAL B CA 1
ATOM 3766 C C . VAL B 1 244 ? 25.051 -2.57 -3.852 1 95.28 244 VAL B C 1
ATOM 3768 O O . VAL B 1 244 ? 25.203 -3.587 -3.171 1 95.28 244 VAL B O 1
ATOM 3771 N N . ASN B 1 245 ? 26.031 -1.792 -4.164 1 94.86 245 ASN B N 1
ATOM 3772 C CA . ASN B 1 245 ? 27.405 -2.153 -3.83 1 94.86 245 ASN B CA 1
ATOM 3773 C C . ASN B 1 245 ? 27.648 -2.096 -2.324 1 94.86 245 ASN B C 1
ATOM 3775 O O . ASN B 1 245 ? 28.375 -2.927 -1.777 1 94.86 245 ASN B O 1
ATOM 3779 N N . ALA B 1 246 ? 27.124 -1.134 -1.682 1 96.29 246 ALA B N 1
ATOM 3780 C CA . ALA B 1 246 ? 27.249 -1.056 -0.229 1 96.29 246 ALA B CA 1
ATOM 3781 C C . ALA B 1 246 ? 26.675 -2.303 0.439 1 96.29 246 ALA B C 1
ATOM 3783 O O . ALA B 1 246 ? 27.267 -2.84 1.378 1 96.29 246 ALA B O 1
ATOM 3784 N N . PHE B 1 247 ? 25.555 -2.73 -0.023 1 95.01 247 PHE B N 1
ATOM 3785 C CA . PHE B 1 247 ? 24.924 -3.936 0.502 1 95.01 247 PHE B CA 1
ATOM 3786 C C . PHE B 1 247 ? 25.826 -5.148 0.305 1 95.01 247 PHE B C 1
ATOM 3788 O O . PHE B 1 247 ? 26.071 -5.906 1.247 1 95.01 247 PHE B O 1
ATOM 3795 N N . LEU B 1 248 ? 26.31 -5.304 -0.856 1 95.17 248 LEU B N 1
ATOM 3796 C CA . LEU B 1 248 ? 27.132 -6.458 -1.201 1 95.17 248 LEU B CA 1
ATOM 3797 C C . LEU B 1 248 ? 28.448 -6.439 -0.431 1 95.17 248 LEU B C 1
ATOM 3799 O O . LEU B 1 248 ? 28.994 -7.494 -0.1 1 95.17 248 LEU B O 1
ATOM 3803 N N . GLN B 1 249 ? 28.913 -5.269 -0.113 1 96.43 249 GLN B N 1
ATOM 3804 C CA . GLN B 1 249 ? 30.174 -5.101 0.602 1 96.43 249 GLN B CA 1
ATOM 3805 C C . GLN B 1 249 ? 29.944 -5.015 2.108 1 96.43 249 GLN B C 1
ATOM 3807 O O . GLN B 1 249 ? 30.884 -4.789 2.873 1 96.43 249 GLN B O 1
ATOM 3812 N N . LYS B 1 250 ? 28.727 -5.105 2.534 1 94.57 250 LYS B N 1
ATOM 3813 C CA . LYS B 1 250 ? 28.351 -5.093 3.945 1 94.57 250 LYS B CA 1
ATOM 3814 C C . LYS B 1 250 ? 28.808 -3.805 4.625 1 94.57 250 LYS B C 1
ATOM 3816 O O . LYS B 1 250 ? 29.427 -3.845 5.69 1 94.57 250 LYS B O 1
ATOM 3821 N N . ARG B 1 251 ? 28.59 -2.7 3.945 1 94.93 251 ARG B N 1
ATOM 3822 C CA . ARG B 1 251 ? 28.836 -1.373 4.499 1 94.93 251 ARG B CA 1
ATOM 3823 C C . ARG B 1 251 ? 27.588 -0.502 4.41 1 94.93 251 ARG B C 1
ATOM 3825 O O . ARG B 1 251 ? 26.638 -0.839 3.7 1 94.93 251 ARG B O 1
ATOM 3832 N N . LYS B 1 252 ? 27.648 0.574 5.127 1 94.01 252 LYS B N 1
ATOM 3833 C CA . LYS B 1 252 ? 26.553 1.538 5.061 1 94.01 252 LYS B CA 1
ATOM 3834 C C . LYS B 1 252 ? 26.612 2.35 3.771 1 94.01 252 LYS B C 1
ATOM 3836 O O . LYS B 1 252 ? 27.684 2.808 3.368 1 94.01 252 LYS B O 1
ATOM 3841 N N . PRO B 1 253 ? 25.507 2.484 3.17 1 94.64 253 PRO B N 1
ATOM 3842 C CA . PRO B 1 253 ? 25.506 3.321 1.968 1 94.64 253 PRO B CA 1
ATOM 3843 C C . PRO B 1 253 ? 25.669 4.806 2.284 1 94.64 253 PRO B C 1
ATOM 3845 O O . PRO B 1 253 ? 25.27 5.26 3.36 1 94.64 253 PRO B O 1
ATOM 3848 N N . ASN B 1 254 ? 26.339 5.514 1.4 1 92.83 254 ASN B N 1
ATOM 3849 C CA . ASN B 1 254 ? 26.405 6.972 1.416 1 92.83 254 ASN B CA 1
ATOM 3850 C C . ASN B 1 254 ? 25.495 7.586 0.357 1 92.83 254 ASN B C 1
ATOM 3852 O O . ASN B 1 254 ? 25.866 7.667 -0.815 1 92.83 254 ASN B O 1
ATOM 3856 N N . TRP B 1 255 ? 24.426 8.091 0.817 1 92.94 255 TRP B N 1
ATOM 3857 C CA . TRP B 1 255 ? 23.457 8.644 -0.123 1 92.94 255 TRP B CA 1
ATOM 3858 C C . TRP B 1 255 ? 23.817 10.078 -0.496 1 92.94 255 TRP B C 1
ATOM 3860 O O . TRP B 1 255 ? 24.177 10.88 0.37 1 92.94 255 TRP B O 1
ATOM 3870 N N . THR B 1 256 ? 23.723 10.373 -1.768 1 86.42 256 THR B N 1
ATOM 3871 C CA . THR B 1 256 ? 24.054 11.72 -2.221 1 86.42 256 THR B CA 1
ATOM 3872 C C . THR B 1 256 ? 22.81 12.44 -2.732 1 86.42 256 THR B C 1
ATOM 3874 O O . THR B 1 256 ? 22.831 13.655 -2.939 1 86.42 256 THR B O 1
ATOM 3877 N N . ASN B 1 257 ? 21.676 11.703 -2.815 1 88.13 257 ASN B N 1
ATOM 3878 C CA . ASN B 1 257 ? 20.444 12.281 -3.341 1 88.13 257 ASN B CA 1
ATOM 3879 C C . ASN B 1 257 ? 20.674 12.957 -4.69 1 88.13 257 ASN B C 1
ATOM 3881 O O . ASN B 1 257 ? 20.258 14.099 -4.895 1 88.13 257 ASN B O 1
ATOM 3885 N N . SER B 1 258 ? 21.535 12.41 -5.587 1 82.67 258 SER B N 1
ATOM 3886 C CA . SER B 1 258 ? 21.915 12.96 -6.885 1 82.67 258 SER B CA 1
ATOM 3887 C C . SER B 1 258 ? 21.874 11.891 -7.972 1 82.67 258 SER B C 1
ATOM 3889 O O . SER B 1 258 ? 22.047 10.704 -7.689 1 82.67 258 SER B O 1
#

Sequence (516 aa):
MTAQIKLERENHIAKLTISNPPANTWTLESLNQLKELAIELSNDRSIYALVLTGEGEKFFSAGADLNNFASGDKSQAADMAFAFGEAFEALSAFDGVSIAAINGYAMGGGLEVAMACDIRIAEEQVQMALPEASVGLLPCAGGTQNLTALVGEGWAKRMILCGERVTAERAEKIGLVEEVVEKGQALETAMELAQRVAGQSPKSVSACKTLIQNRRSQTHAAGLVLERELFLQLFNTQDQTEGVNAFLQKRKPNWTNSMTAQIKLERENHIAKLTISNPPANTWTLESLNQLKELAIELSNDRSIYALVLTGEGEKFFSAGADLNNFASGDKSQAADMAFAFGEAFEALSAFDGVSIAAINGYAMGGGLEVAMACDIRIAEEQVQMALPEASVGLLPCAGGTQNLTALVGEGWAKRMILCGERVTAERAEKIGLVEEVVEKGQALETAMELAQRVAGQSPKSVSACKTLIQNRRSQTHAAGLVLERELFLQLFNTQDQTEGVNAFLQKRKPNWTNS

Foldseek 3Di:
DDFEWDWDDDQLEIETEGDDPDASEDDLVRLVVLLVVLVVSLPDLSHAEYEYAYPDQAHRHAYHDCVQPVVVDPVSVVSVLVSLQSNLLSNLLRLHAYEYLGRHEQEQSRLLSRLSGPAYEYEQAYKYAHQQVVVPGGRRNCLLPSVCVFQNDVVSCCRGVVVDMDTPVVCCVSRVHVYYDHRPCSRVVRVVVSNVSSQDASLVRSLVSCLVCVVVPDDPVVSVVSVVVSVVVCVVDPQVVQVVVCVVVVHRGDHDSD/DDFEWDWDDDQLEIETEGDDPDASEDDLVRLVVLLVVLVVSLPVLSHAEYEYAYPDQAYRHAYHDCVQPVVVDVVSVVSVLVSLQSNLQSNLLRLHAYEYLGRHEQEQSSLLSRLSGPAYEYEQAYKYAHQQVVVPGGRRNCLLPSVCVFQNDVVSCCRGVVVDMDTPVVCCVSRVHVYYDHRPCSRVVRVVVSNVSSQDASLVRSLVSCLVCCVVPDDPVVSVVSVVVSVVVCVVDPQVVQVVVCVVVVHRGDHDSD

Secondary structure (DSSP, 8-state):
---EEEEEEETTEEEEEEE-TTTT-B-HHHHHHHHHHHHHHHH-TT--EEEEEESSSSEEE--B-GGGGTT--HHHHHHHHHHHHHHHHHHHT-SSEEEEEE-SEEETHHHHHHHHSSEEEEETT-EEE-GGGGGT----SSHHHHHHHHHHHHHHHHHHHS---EEHHHHHHHTS-SEEE-TT-HHHHHHHHHHHHTTS-HHHHHHHHHHHGGGGTS-HHHHHHHHHHHHHHGGGSHHHHHHHHHHHTT--------/---EEEEEEETTEEEEEEE-TTTT-B-HHHHHHHHHHHHHHHT-TT--EEEEEESSSSEEE--B-GGGGTT--HHHHHHHHHHHHHHHHHHHT-SSEEEEEE-SEEETHHHHHHHHSSEEEEETT-EEE-GGGGGT----SSHHHHHHHHHHHHHHHHHHHS---EEHHHHHHHTS-SEEE-TT-HHHHHHHHHHHHTTS-HHHHHHHHHHHGGGGTS-HHHHHHHHHHHHHHHTTSHHHHHHHHHHHTT--------

Nearest PDB structures (foldseek):
  5wyd-assembly1_E-3  TM=9.815E-01  e=2.536E-36  Pseudomonas aeruginosa PAO1
  5wyb-assembly1_B  TM=9.837E-01  e=7.512E-34  Pseudomonas aeruginosa PA14
  3kqf-assembly1_B  TM=9.596E-01  e=2.759E-27  Bacillus anthracis
  5z7r-assembly1_A  TM=9.540E-01  e=5.619E-27  Clostridium acetobutylicum ATCC 824
  5jbx-assembly1_C  TM=9.397E-01  e=1.155E-25  Myxococcus xanthus DK 1622

Organism: NCBI:txid1219067